Protein AF-0000000075422558 (afdb_homodimer)

Sequence (424 aa):
MFREIVQLIFESLDESNFCAIYYAKLCCRMIERVDPKIISLKKFGNEFPKGGRLFKKYLIGRCENDFKNGSWKVNIEFPLNKKGEPDLMSYEYYAAAKIRRQGLGLISFIGELFKSKIIAKRDIYECIEKFLELPEEVEMESLCRLMNIVGKQLDHHIESNKRDQKMESYFEQMEELSTSPNLSIRIKFLLMNVIDLRNNAWEPRESRKRNIMFREIVQLIFESLDESNFCAIYYAKLCCRMIERVDPKIISLKKFGNEFPKGGRLFKKYLIGRCENDFKNGSWKVNIEFPLNKKGEPDLMSYEYYAAAKIRRQGLGLISFIGELFKSKIIAKRDIYECIEKFLELPEEVEMESLCRLMNIVGKQLDHHIESNKRDQKMESYFEQMEELSTSPNLSIRIKFLLMNVIDLRNNAWEPRESRKRNI

Structure (mmCIF, N/CA/C/O backbone):
data_AF-0000000075422558-model_v1
#
loop_
_entity.id
_entity.type
_entity.pdbx_description
1 polymer 'Armadillo-type protein'
#
loop_
_atom_site.group_PDB
_atom_site.id
_atom_site.type_symbol
_atom_site.label_atom_id
_atom_site.label_alt_id
_atom_site.label_comp_id
_atom_site.label_asym_id
_atom_site.label_entity_id
_atom_site.label_seq_id
_atom_site.pdbx_PDB_ins_code
_atom_site.Cartn_x
_atom_site.Cartn_y
_atom_site.Cartn_z
_atom_site.occupancy
_atom_site.B_iso_or_equiv
_atom_site.auth_seq_id
_atom_site.auth_comp_id
_atom_site.auth_asym_id
_atom_site.auth_atom_id
_atom_site.pdbx_PDB_model_num
ATOM 1 N N . MET A 1 1 ? 7.223 -4.172 20.047 1 78.88 1 MET A N 1
ATOM 2 C CA . MET A 1 1 ? 6.773 -4.672 18.75 1 78.88 1 MET A CA 1
ATOM 3 C C . MET A 1 1 ? 5.984 -3.604 18 1 78.88 1 MET A C 1
ATOM 5 O O . MET A 1 1 ? 6.273 -3.309 16.844 1 78.88 1 MET A O 1
ATOM 9 N N . PHE A 1 2 ? 5.223 -2.848 18.75 1 83 2 PHE A N 1
ATOM 10 C CA . PHE A 1 2 ? 4.406 -1.829 18.109 1 83 2 PHE A CA 1
ATOM 11 C C . PHE A 1 2 ? 5.273 -0.69 17.578 1 83 2 PHE A C 1
ATOM 13 O O . PHE A 1 2 ? 5.086 -0.229 16.453 1 83 2 PHE A O 1
ATOM 20 N N . ARG A 1 3 ? 6.188 -0.362 18.359 1 85.25 3 ARG A N 1
ATOM 21 C CA . ARG A 1 3 ? 7.082 0.712 17.953 1 85.25 3 ARG A CA 1
ATOM 22 C C . ARG A 1 3 ? 7.852 0.33 16.688 1 85.25 3 ARG A C 1
ATOM 24 O O . ARG A 1 3 ? 8.078 1.167 15.812 1 85.25 3 ARG A O 1
ATOM 31 N N . GLU A 1 4 ? 8.148 -0.861 16.641 1 86.5 4 GLU A N 1
ATOM 32 C CA . GLU A 1 4 ? 8.906 -1.349 15.5 1 86.5 4 GLU A CA 1
ATOM 33 C C . GLU A 1 4 ? 8.039 -1.368 14.234 1 86.5 4 GLU A C 1
ATOM 35 O O . GLU A 1 4 ? 8.5 -1.001 13.156 1 86.5 4 GLU A O 1
ATOM 40 N N . ILE A 1 5 ? 6.84 -1.779 14.453 1 88.69 5 ILE A N 1
ATOM 41 C CA . ILE A 1 5 ? 5.926 -1.827 13.32 1 88.69 5 ILE A CA 1
ATOM 42 C C . ILE A 1 5 ? 5.672 -0.413 12.805 1 88.69 5 ILE A C 1
ATOM 44 O O . ILE A 1 5 ? 5.703 -0.172 11.594 1 88.69 5 ILE A O 1
ATOM 48 N N . VAL A 1 6 ? 5.488 0.48 13.711 1 93.94 6 VAL A N 1
ATOM 49 C CA . VAL A 1 6 ? 5.281 1.878 13.344 1 93.94 6 VAL A CA 1
ATOM 50 C C . VAL A 1 6 ? 6.512 2.404 12.602 1 93.94 6 VAL A C 1
ATOM 52 O O . VAL A 1 6 ? 6.387 3.029 11.547 1 93.94 6 VAL A O 1
ATOM 55 N N . GLN A 1 7 ? 7.609 2.059 13.109 1 92.5 7 GLN A N 1
ATOM 56 C CA . GLN A 1 7 ? 8.852 2.496 12.492 1 92.5 7 GLN A CA 1
ATOM 57 C C . GLN A 1 7 ? 8.977 1.958 11.07 1 92.5 7 GLN A C 1
ATOM 59 O O . GLN A 1 7 ? 9.367 2.688 10.156 1 92.5 7 GLN A O 1
ATOM 64 N N . LEU A 1 8 ? 8.672 0.77 10.891 1 91.44 8 LEU A N 1
ATOM 65 C CA . LEU A 1 8 ? 8.805 0.138 9.586 1 91.44 8 LEU A CA 1
ATOM 66 C C . LEU A 1 8 ? 7.797 0.721 8.594 1 91.44 8 LEU A C 1
ATOM 68 O O . LEU A 1 8 ? 8.117 0.911 7.422 1 91.44 8 LEU A O 1
ATOM 72 N N . ILE A 1 9 ? 6.609 1.036 9.086 1 94.19 9 ILE A N 1
ATOM 73 C CA . ILE A 1 9 ? 5.605 1.677 8.242 1 94.19 9 ILE A CA 1
ATOM 74 C C . ILE A 1 9 ? 6.117 3.039 7.781 1 94.19 9 ILE A C 1
ATOM 76 O O . ILE A 1 9 ? 6.09 3.342 6.586 1 94.19 9 ILE A O 1
ATOM 80 N N . PHE A 1 10 ? 6.699 3.801 8.672 1 93.94 10 PHE A N 1
ATOM 81 C CA . PHE A 1 10 ? 7.184 5.137 8.352 1 93.94 10 PHE A CA 1
ATOM 82 C C . PHE A 1 10 ? 8.359 5.066 7.379 1 93.94 10 PHE A C 1
ATOM 84 O O . PHE A 1 10 ? 8.461 5.883 6.461 1 93.94 10 PHE A O 1
ATOM 91 N N . GLU A 1 11 ? 9.148 4.09 7.551 1 90.62 11 GLU A N 1
ATOM 92 C CA . GLU A 1 11 ? 10.297 3.92 6.676 1 90.62 11 GLU A CA 1
ATOM 93 C C . GLU A 1 11 ? 9.875 3.455 5.285 1 90.62 11 GLU A C 1
ATOM 95 O O . GLU A 1 11 ? 10.656 3.527 4.336 1 90.62 11 GLU A O 1
ATOM 100 N N . SER A 1 12 ? 8.703 2.938 5.203 1 91 12 SER A N 1
ATOM 101 C CA . SER A 1 12 ? 8.203 2.414 3.934 1 91 12 SER A CA 1
ATOM 102 C C . SER A 1 12 ? 7.418 3.471 3.166 1 91 12 SER A C 1
ATOM 104 O O . SER A 1 12 ? 7.039 3.256 2.014 1 91 12 SER A O 1
ATOM 106 N N . LEU A 1 13 ? 7.211 4.586 3.775 1 92.38 13 LEU A N 1
ATOM 107 C CA . LEU A 1 13 ? 6.434 5.637 3.133 1 92.38 13 LEU A CA 1
ATOM 108 C C . LEU A 1 13 ? 7.203 6.242 1.96 1 92.38 13 LEU A C 1
ATOM 110 O O . LEU A 1 13 ? 8.422 6.391 2.023 1 92.38 13 LEU A O 1
ATOM 114 N N . ASP A 1 14 ? 6.469 6.504 0.938 1 90.06 14 ASP A N 1
ATOM 115 C CA . ASP A 1 14 ? 7.02 7.207 -0.216 1 90.06 14 ASP A CA 1
ATOM 116 C C . ASP A 1 14 ? 6.059 8.289 -0.709 1 90.06 14 ASP A C 1
ATOM 118 O O . ASP A 1 14 ? 5.074 8.602 -0.036 1 90.06 14 ASP A O 1
ATOM 122 N N . GLU A 1 15 ? 6.383 8.844 -1.814 1 88.75 15 GLU A N 1
ATOM 123 C CA . GLU A 1 15 ? 5.641 10.023 -2.238 1 88.75 15 GLU A CA 1
ATOM 124 C C . GLU A 1 15 ? 4.281 9.641 -2.826 1 88.75 15 GLU A C 1
ATOM 126 O O . GLU A 1 15 ? 3.418 10.5 -3.014 1 88.75 15 GLU A O 1
ATOM 131 N N . SER A 1 16 ? 4.066 8.414 -3.045 1 88.12 16 SER A N 1
ATOM 132 C CA . SER A 1 16 ? 2.803 7.98 -3.629 1 88.12 16 SER A CA 1
ATOM 133 C C . SER A 1 16 ? 1.676 8.023 -2.604 1 88.12 16 SER A C 1
ATOM 135 O O . SER A 1 16 ? 1.817 7.504 -1.495 1 88.12 16 SER A O 1
ATOM 137 N N . ASN A 1 17 ? 0.553 8.508 -3.035 1 87.56 17 ASN A N 1
ATOM 138 C CA . ASN A 1 17 ? -0.609 8.547 -2.154 1 87.56 17 ASN A CA 1
ATOM 139 C C . ASN A 1 17 ? -1.149 7.152 -1.87 1 87.56 17 ASN A C 1
ATOM 141 O O . ASN A 1 17 ? -1.713 6.902 -0.802 1 87.56 17 ASN A O 1
ATOM 145 N N . PHE A 1 18 ? -0.891 6.305 -2.771 1 87.69 18 PHE A N 1
ATOM 146 C CA . PHE A 1 18 ? -1.39 4.945 -2.604 1 87.69 18 PHE A CA 1
ATOM 147 C C . PHE A 1 18 ? -0.715 4.262 -1.419 1 87.69 18 PHE A C 1
ATOM 149 O O . PHE A 1 18 ? -1.367 3.555 -0.649 1 87.69 18 PHE A O 1
ATOM 156 N N . CYS A 1 19 ? 0.514 4.562 -1.345 1 90.94 19 CYS A N 1
ATOM 157 C CA . CYS A 1 19 ? 1.265 4.016 -0.221 1 90.94 19 CYS A CA 1
ATOM 158 C C . CYS A 1 19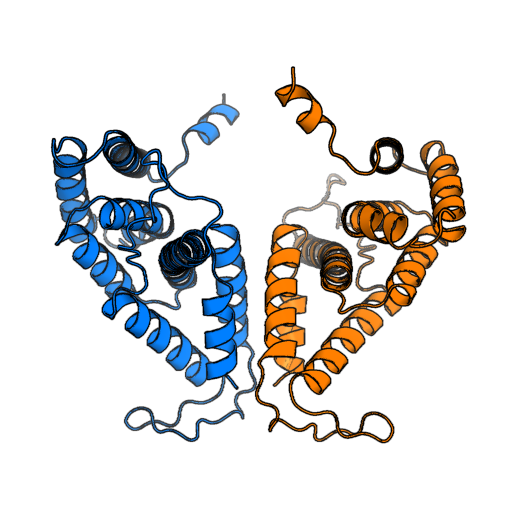 ? 0.658 4.453 1.106 1 90.94 19 CYS A C 1
ATOM 160 O O . CYS A 1 19 ? 0.412 3.625 1.985 1 90.94 19 CYS A O 1
ATOM 162 N N . ALA A 1 20 ? 0.369 5.719 1.219 1 94.5 20 ALA A N 1
ATOM 163 C CA . ALA A 1 20 ? -0.197 6.281 2.441 1 94.5 20 ALA A CA 1
ATOM 164 C C . ALA A 1 20 ? -1.564 5.676 2.744 1 94.5 20 ALA A C 1
ATOM 166 O O . ALA A 1 20 ? -1.859 5.336 3.893 1 94.5 20 ALA A O 1
ATOM 167 N N . ILE A 1 21 ? -2.344 5.469 1.731 1 94.44 21 ILE A N 1
ATOM 168 C CA . ILE A 1 21 ? -3.695 4.938 1.878 1 94.44 21 ILE A CA 1
ATOM 169 C C . ILE A 1 21 ? -3.631 3.523 2.453 1 94.44 21 ILE A C 1
ATOM 171 O O . ILE A 1 21 ? -4.32 3.213 3.43 1 94.44 21 ILE A O 1
ATOM 175 N N . TYR A 1 22 ? -2.848 2.732 1.944 1 92.69 22 TYR A N 1
ATOM 176 C CA . TYR A 1 22 ? -2.822 1.324 2.322 1 92.69 22 TYR A CA 1
ATOM 177 C C . TYR A 1 22 ? -2.211 1.144 3.707 1 92.69 22 TYR A C 1
ATOM 179 O O . TYR A 1 22 ? -2.688 0.329 4.5 1 92.69 22 TYR A O 1
ATOM 187 N N . TYR A 1 23 ? -1.191 1.912 3.996 1 95.06 23 TYR A N 1
ATOM 188 C CA . TYR A 1 23 ? -0.593 1.803 5.32 1 95.06 23 TYR A CA 1
ATOM 189 C C . TYR A 1 23 ? -1.521 2.375 6.387 1 95.06 23 TYR A C 1
ATOM 191 O O . TYR A 1 23 ? -1.575 1.866 7.512 1 95.06 23 TYR A O 1
ATOM 199 N N . ALA A 1 24 ? -2.242 3.436 6.035 1 96.69 24 ALA A N 1
ATOM 200 C CA . ALA A 1 24 ? -3.238 3.953 6.969 1 96.69 24 ALA A CA 1
ATOM 201 C C . ALA A 1 24 ? -4.32 2.912 7.25 1 96.69 24 ALA A C 1
ATOM 203 O O . ALA A 1 24 ? -4.746 2.744 8.391 1 96.69 24 ALA A O 1
ATOM 204 N N . LYS A 1 25 ? -4.738 2.229 6.211 1 94.44 25 LYS A N 1
ATOM 205 C CA . LYS A 1 25 ? -5.734 1.172 6.363 1 94.44 25 LYS A CA 1
ATOM 206 C C . LYS A 1 25 ? -5.234 0.078 7.305 1 94.44 25 LYS A C 1
ATOM 208 O O . LYS A 1 25 ? -5.973 -0.388 8.172 1 94.44 25 LYS A O 1
ATOM 213 N N . LEU A 1 26 ? -4.043 -0.289 7.125 1 93.94 26 LEU A N 1
ATOM 214 C CA . LEU A 1 26 ? -3.449 -1.295 8 1 93.94 26 LEU A CA 1
ATOM 215 C C . LEU A 1 26 ? -3.42 -0.812 9.445 1 93.94 26 LEU A C 1
ATOM 217 O O . LEU A 1 26 ? -3.746 -1.566 10.367 1 93.94 26 LEU A O 1
ATOM 221 N N . CYS A 1 27 ? -3.018 0.404 9.633 1 96.19 27 CYS A N 1
ATOM 222 C CA . CYS A 1 27 ? -2.967 0.962 10.984 1 96.19 27 CYS A CA 1
ATOM 223 C C . CYS A 1 27 ? -4.348 0.961 11.625 1 96.19 27 CYS A C 1
ATOM 225 O O . CYS A 1 27 ? -4.484 0.649 12.812 1 96.19 27 CYS A O 1
ATOM 227 N N . CYS A 1 28 ? -5.355 1.29 10.836 1 95.38 28 CYS A N 1
ATOM 228 C CA . CYS A 1 28 ? -6.723 1.25 11.344 1 95.38 28 CYS A CA 1
ATOM 229 C C . CYS A 1 28 ? -7.09 -0.154 11.812 1 95.38 28 CYS A C 1
ATOM 231 O O . CYS A 1 28 ? -7.637 -0.328 12.898 1 95.38 28 CYS A O 1
ATOM 233 N N . ARG A 1 29 ? -6.754 -1.094 11.062 1 92.31 29 ARG A N 1
ATOM 234 C CA . ARG A 1 29 ? -7.051 -2.48 11.406 1 92.31 29 ARG A CA 1
ATOM 235 C C . ARG A 1 29 ? -6.281 -2.912 12.648 1 92.31 29 ARG A C 1
ATOM 237 O O . ARG A 1 29 ? -6.809 -3.645 13.492 1 92.31 29 ARG A O 1
ATOM 244 N N . MET A 1 30 ? -5.082 -2.49 12.75 1 92.38 30 MET A N 1
ATOM 245 C CA . MET A 1 30 ? -4.273 -2.807 13.922 1 92.38 30 MET A CA 1
ATOM 246 C C . MET A 1 30 ? -4.902 -2.232 15.188 1 92.38 30 MET A C 1
ATOM 248 O O . MET A 1 30 ? -5.027 -2.93 16.203 1 92.38 30 MET A O 1
ATOM 252 N N . ILE A 1 31 ? -5.289 -1.06 15.117 1 94.06 31 ILE A N 1
ATOM 253 C CA . ILE A 1 31 ? -5.895 -0.398 16.266 1 94.06 31 ILE A CA 1
ATOM 254 C C . ILE A 1 31 ? -7.156 -1.148 16.688 1 94.06 31 ILE A C 1
ATOM 256 O O . ILE A 1 31 ? -7.41 -1.332 17.875 1 94.06 31 ILE A O 1
ATOM 260 N N . GLU A 1 32 ? -7.855 -1.668 15.711 1 93.19 32 GLU A N 1
ATOM 261 C CA . GLU A 1 32 ? -9.156 -2.289 15.969 1 93.19 32 GLU A CA 1
ATOM 262 C C . GLU A 1 32 ? -8.992 -3.732 16.438 1 93.19 32 GLU A C 1
ATOM 264 O O . GLU A 1 32 ? -9.805 -4.238 17.203 1 93.19 32 GLU A O 1
ATOM 269 N N . ARG A 1 33 ? -7.906 -4.41 16 1 89.56 33 ARG A N 1
ATOM 270 C CA . ARG A 1 33 ? -7.992 -5.867 16.078 1 89.56 33 ARG A CA 1
ATOM 271 C C . ARG A 1 33 ? -6.82 -6.445 16.859 1 89.56 33 ARG A C 1
ATOM 273 O O . ARG A 1 33 ? -6.816 -7.629 17.203 1 89.56 33 ARG A O 1
ATOM 280 N N . VAL A 1 34 ? -5.828 -5.664 17.156 1 86.38 34 VAL A N 1
ATOM 281 C CA . VAL A 1 34 ? -4.66 -6.234 17.828 1 86.38 34 VAL A CA 1
ATOM 282 C C . VAL A 1 34 ? -5.059 -6.742 19.219 1 86.38 34 VAL A C 1
ATOM 284 O O . VAL A 1 34 ? -5.938 -6.172 19.859 1 86.38 34 VAL A O 1
ATOM 287 N N . ASP A 1 35 ? -4.418 -7.75 19.609 1 82.94 35 ASP A N 1
ATOM 288 C CA . ASP A 1 35 ? -4.699 -8.414 20.891 1 82.94 35 ASP A CA 1
ATOM 289 C C . ASP A 1 35 ? -4.613 -7.438 22.047 1 82.94 35 ASP A C 1
ATOM 291 O O . ASP A 1 35 ? -3.562 -6.836 22.281 1 82.94 35 ASP A O 1
ATOM 295 N N . PRO A 1 36 ? -5.691 -7.379 22.797 1 83.06 36 PRO A N 1
ATOM 296 C CA . PRO A 1 36 ? -5.711 -6.445 23.922 1 83.06 36 PRO A CA 1
ATOM 297 C C . PRO A 1 36 ? -4.762 -6.855 25.047 1 83.06 36 PRO A C 1
ATOM 299 O O . PRO A 1 36 ? -4.5 -6.066 25.953 1 83.06 36 PRO A O 1
ATOM 302 N N . LYS A 1 37 ? -4.164 -7.996 25 1 80.69 37 LYS A N 1
ATOM 303 C CA . LYS A 1 37 ? -3.295 -8.492 26.062 1 80.69 37 LYS A CA 1
ATOM 304 C C . LYS A 1 37 ? -1.887 -7.922 25.938 1 80.69 37 LYS A C 1
ATOM 306 O O . LYS A 1 37 ? -1.081 -8.023 26.859 1 80.69 37 LYS A O 1
ATOM 311 N N . ILE A 1 38 ? -1.669 -7.348 24.844 1 76.75 38 ILE A N 1
ATOM 312 C CA . ILE A 1 38 ? -0.35 -6.75 24.656 1 76.75 38 ILE A CA 1
ATOM 313 C C . ILE A 1 38 ? -0.243 -5.469 25.469 1 76.75 38 ILE A C 1
ATOM 315 O O . ILE A 1 38 ? -1.054 -4.551 25.312 1 76.75 38 ILE A O 1
ATOM 319 N N . ILE A 1 39 ? 0.661 -5.453 26.438 1 67.56 39 ILE A N 1
ATOM 320 C CA . ILE A 1 39 ? 0.732 -4.324 27.359 1 67.56 39 ILE A CA 1
ATOM 321 C C . ILE A 1 39 ? 2.076 -3.615 27.203 1 67.56 39 ILE A C 1
ATOM 323 O O . ILE A 1 39 ? 3.076 -4.242 26.844 1 67.56 39 ILE A O 1
ATOM 327 N N . SER A 1 40 ? 1.949 -2.328 27.359 1 68.88 40 SER A N 1
ATOM 328 C CA . SER A 1 40 ? 3.176 -1.537 27.391 1 68.88 40 SER A CA 1
ATOM 329 C C . SER A 1 40 ? 3.91 -1.697 28.719 1 68.88 40 SER A C 1
ATOM 331 O O . SER A 1 40 ? 3.281 -1.794 29.766 1 68.88 40 SER A O 1
ATOM 333 N N . LEU A 1 41 ? 5.145 -1.768 28.484 1 66.81 41 LEU A N 1
ATOM 334 C CA . LEU A 1 41 ? 5.938 -1.707 29.719 1 66.81 41 LEU A CA 1
ATOM 335 C C . LEU A 1 41 ? 6.148 -0.263 30.156 1 66.81 41 LEU A C 1
ATOM 337 O O . LEU A 1 41 ? 6.492 -0.005 31.312 1 66.81 41 LEU A O 1
ATOM 341 N N . LYS A 1 42 ? 5.805 0.603 29.281 1 69.69 42 LYS A N 1
ATOM 342 C CA . LYS A 1 42 ? 5.992 2.021 29.562 1 69.69 42 LYS A CA 1
ATOM 343 C C . LYS A 1 42 ? 4.66 2.693 29.906 1 69.69 42 LYS A C 1
ATOM 345 O O . LYS A 1 42 ? 3.639 2.404 29.281 1 69.69 42 LYS A O 1
ATOM 350 N N . LYS A 1 43 ? 4.742 3.518 30.953 1 71.81 43 LYS A N 1
ATOM 351 C CA . LYS A 1 43 ? 3.582 4.297 31.375 1 71.81 43 LYS A CA 1
ATOM 352 C C . LYS A 1 43 ? 3.396 5.527 30.5 1 71.81 43 LYS A C 1
ATOM 354 O O . LYS A 1 43 ? 4.367 6.203 30.156 1 71.81 43 LYS A O 1
ATOM 359 N N . PHE A 1 44 ? 2.227 5.652 29.984 1 73 44 PHE A N 1
ATOM 360 C CA . PHE A 1 44 ? 1.833 6.887 29.312 1 73 44 PHE A CA 1
ATOM 361 C C . PHE A 1 44 ? 0.968 7.746 30.234 1 73 44 PHE A C 1
ATOM 363 O O . PHE A 1 44 ? -0.218 7.469 30.422 1 73 44 PHE A O 1
ATOM 370 N N . GLY A 1 45 ? 1.586 8.672 30.828 1 75.19 45 GLY A N 1
ATOM 371 C CA . GLY A 1 45 ? 0.892 9.375 31.891 1 75.19 45 GLY A CA 1
ATOM 372 C C . GLY A 1 45 ? 0.584 8.492 33.094 1 75.19 45 GLY A C 1
ATOM 373 O O . GLY A 1 45 ? 1.493 7.926 33.688 1 75.19 45 GLY A O 1
ATOM 374 N N . ASN A 1 46 ? -0.751 8.43 33.25 1 74.88 46 ASN A N 1
ATOM 375 C CA . ASN A 1 46 ? -1.178 7.652 34.406 1 74.88 46 ASN A CA 1
ATOM 376 C C . ASN A 1 46 ? -1.821 6.332 34 1 74.88 46 ASN A C 1
ATOM 378 O O . ASN A 1 46 ? -2.48 5.676 34.812 1 74.88 46 ASN A O 1
ATOM 382 N N . GLU A 1 47 ? -1.593 6.062 32.656 1 80.62 47 GLU A N 1
ATOM 383 C CA . GLU A 1 47 ? -2.273 4.863 32.188 1 80.62 47 GLU A CA 1
ATOM 384 C C . GLU A 1 47 ? -1.296 3.898 31.5 1 80.62 47 GLU A C 1
ATOM 386 O O . GLU A 1 47 ? -0.215 4.305 31.078 1 80.62 47 GLU A O 1
ATOM 391 N N . PHE A 1 48 ? -1.701 2.592 31.609 1 82.69 48 PHE A N 1
ATOM 392 C CA . PHE A 1 48 ? -1.022 1.541 30.859 1 82.69 48 PHE A CA 1
ATOM 393 C C . PHE A 1 48 ? -1.883 1.063 29.688 1 82.69 48 PHE A C 1
ATOM 395 O O . PHE A 1 48 ? -2.635 0.095 29.828 1 82.69 48 PHE A O 1
ATOM 402 N N . PRO A 1 49 ? -1.711 1.937 28.578 1 84.88 49 PRO A N 1
ATOM 403 C CA . PRO A 1 49 ? -2.549 1.521 27.453 1 84.88 49 PRO A CA 1
ATOM 404 C C . PRO A 1 49 ? -2.213 0.118 26.953 1 84.88 49 PRO A C 1
ATOM 406 O O . PRO A 1 49 ? -1.079 -0.343 27.109 1 84.88 49 PRO A O 1
ATOM 409 N N . LYS A 1 50 ? -3.305 -0.509 26.453 1 86.62 50 LYS A N 1
ATOM 410 C CA . LYS A 1 50 ? -3.141 -1.877 25.969 1 86.62 50 LYS A CA 1
ATOM 411 C C . LYS A 1 50 ? -3.676 -2.027 24.547 1 86.62 50 LYS A C 1
ATOM 413 O O . LYS A 1 50 ? -4.543 -1.263 24.125 1 86.62 50 LYS A O 1
ATOM 418 N N . GLY A 1 51 ? -3.068 -2.961 23.812 1 88.56 51 GLY A N 1
ATOM 419 C CA . GLY A 1 51 ? -3.58 -3.363 22.516 1 88.56 51 GLY A CA 1
ATOM 420 C C . GLY A 1 51 ? -3.664 -2.217 21.531 1 88.56 51 GLY A C 1
ATOM 421 O O . GLY A 1 51 ? -2.688 -1.494 21.328 1 88.56 51 GLY A O 1
ATOM 422 N N . GLY A 1 52 ? -4.816 -2.029 21 1 90.44 52 GLY A N 1
ATOM 423 C CA . GLY A 1 52 ? -5.066 -1.026 19.969 1 90.44 52 GLY A CA 1
ATOM 424 C C . GLY A 1 52 ? -4.812 0.39 20.453 1 90.44 52 GLY A C 1
ATOM 425 O O . GLY A 1 52 ? -4.309 1.225 19.688 1 90.44 52 GLY A O 1
ATOM 426 N N . ARG A 1 53 ? -5.133 0.612 21.672 1 91.69 53 ARG A N 1
ATOM 427 C CA . ARG A 1 53 ? -4.914 1.94 22.234 1 91.69 53 ARG A CA 1
ATOM 428 C C . ARG A 1 53 ? -3.424 2.25 22.328 1 91.69 53 ARG A C 1
ATOM 430 O O .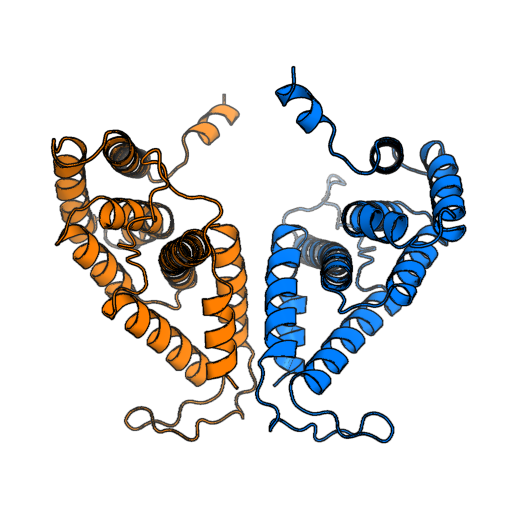 ARG A 1 53 ? -3.002 3.385 22.094 1 91.69 53 ARG A O 1
ATOM 437 N N . LEU A 1 54 ? -2.691 1.216 22.75 1 91.06 54 LEU A N 1
ATOM 438 C CA . LEU A 1 54 ? -1.244 1.378 22.828 1 91.06 54 LEU A CA 1
ATOM 439 C C . LEU A 1 54 ? -0.653 1.635 21.438 1 91.06 54 LEU A C 1
ATOM 441 O O . LEU A 1 54 ? 0.167 2.539 21.266 1 91.06 54 LEU A O 1
ATOM 445 N N . PHE A 1 55 ? -1.064 0.898 20.5 1 93.44 55 PHE A N 1
ATOM 446 C CA . PHE A 1 55 ? -0.595 1.073 19.125 1 93.44 55 PHE A CA 1
ATOM 447 C C . PHE A 1 55 ? -0.896 2.48 18.625 1 93.44 55 PHE A C 1
ATOM 449 O O . PHE A 1 55 ? -0.031 3.137 18.047 1 93.44 55 PHE A O 1
ATOM 456 N N . LYS A 1 56 ? -2.08 2.891 18.875 1 95.06 56 LYS A N 1
ATOM 457 C CA . LYS A 1 56 ? -2.525 4.211 18.438 1 95.06 56 LYS A CA 1
ATOM 458 C C . LYS A 1 56 ? -1.66 5.309 19.062 1 95.06 56 LYS A C 1
ATOM 460 O O . LYS A 1 56 ? -1.306 6.277 18.375 1 95.06 56 LYS A O 1
ATOM 465 N N . LYS A 1 57 ? -1.336 5.152 20.219 1 93.25 57 LYS A N 1
ATOM 466 C CA . LYS A 1 57 ? -0.499 6.141 20.891 1 93.25 57 LYS A CA 1
ATOM 467 C C . LYS A 1 57 ? 0.885 6.219 20.25 1 93.25 57 LYS A C 1
ATOM 469 O O . LYS A 1 57 ? 1.415 7.309 20.031 1 93.25 57 LYS A O 1
ATOM 474 N N . TYR A 1 58 ? 1.437 5.031 19.984 1 92.75 58 TYR A N 1
ATOM 475 C CA . TYR A 1 58 ? 2.734 5.004 19.312 1 92.75 58 TYR A CA 1
ATOM 476 C C . TYR A 1 58 ? 2.654 5.652 17.938 1 92.75 58 TYR A C 1
ATOM 478 O O . TYR A 1 58 ? 3.555 6.398 17.547 1 92.75 58 TYR A O 1
ATOM 486 N N . LEU A 1 59 ? 1.613 5.383 17.25 1 95.69 59 LEU A N 1
ATOM 487 C CA . LEU A 1 59 ? 1.394 5.906 15.914 1 95.69 59 LEU A CA 1
ATOM 488 C C . LEU A 1 59 ? 1.287 7.426 15.938 1 95.69 59 LEU A C 1
ATOM 490 O O . LEU A 1 59 ? 2.021 8.117 15.219 1 95.69 59 LEU A O 1
ATOM 494 N N . ILE A 1 60 ? 0.449 7.961 16.797 1 95.44 60 ILE A N 1
ATOM 495 C CA . ILE A 1 60 ? 0.21 9.398 16.891 1 95.44 60 ILE A CA 1
ATOM 496 C C . ILE A 1 60 ? 1.479 10.094 17.375 1 95.44 60 ILE A C 1
ATOM 498 O O . ILE A 1 60 ? 1.854 11.148 16.844 1 95.44 60 ILE A O 1
ATOM 502 N N . GLY A 1 61 ? 2.068 9.461 18.297 1 94.25 61 GLY A N 1
ATOM 503 C CA . GLY A 1 61 ? 3.318 10.016 18.797 1 94.25 61 GLY A CA 1
ATOM 504 C C . GLY A 1 61 ? 4.383 10.141 17.719 1 94.25 61 GLY A C 1
ATOM 505 O O . GLY A 1 61 ? 5.109 11.133 17.672 1 94.25 61 GLY A O 1
ATOM 506 N N . ARG A 1 62 ? 4.504 9.164 16.922 1 94.75 62 ARG A N 1
ATOM 507 C CA . ARG A 1 62 ? 5.473 9.18 15.836 1 94.75 62 ARG A CA 1
ATOM 508 C C . ARG A 1 62 ? 5.141 10.266 14.82 1 94.75 62 ARG A C 1
ATOM 510 O O . ARG A 1 62 ? 6.027 11 14.375 1 94.75 62 ARG A O 1
ATOM 517 N N . CYS A 1 63 ? 3.908 10.391 14.406 1 95.25 63 CYS A N 1
ATOM 518 C CA . CYS A 1 63 ? 3.48 11.453 13.5 1 95.25 63 CYS A CA 1
ATOM 519 C C . CYS A 1 63 ? 3.85 12.82 14.047 1 95.25 63 CYS A C 1
ATOM 521 O O . CYS A 1 63 ? 4.418 13.656 13.336 1 95.25 63 CYS A O 1
ATOM 523 N N . GLU A 1 64 ? 3.551 13.008 15.32 1 93.62 64 GLU A N 1
ATOM 524 C CA . GLU A 1 64 ? 3.818 14.281 15.977 1 93.62 64 GLU A CA 1
ATOM 525 C C . GLU A 1 64 ? 5.312 14.578 16.016 1 93.62 64 GLU A C 1
ATOM 527 O O . GLU A 1 64 ? 5.734 15.688 15.672 1 93.62 64 GLU A O 1
ATOM 532 N N . ASN A 1 65 ? 6.008 13.578 16.391 1 92.5 65 ASN A N 1
ATOM 533 C CA . ASN A 1 65 ? 7.453 13.758 16.469 1 92.5 65 ASN A CA 1
ATOM 534 C C . ASN A 1 65 ? 8.062 14.078 15.109 1 92.5 65 ASN A C 1
ATOM 536 O O . ASN A 1 65 ? 8.852 15.008 14.984 1 92.5 65 ASN A O 1
ATOM 540 N N . ASP A 1 66 ? 7.719 13.383 14.141 1 91.06 66 ASP A N 1
ATOM 541 C CA . ASP A 1 66 ? 8.289 13.57 12.805 1 91.06 66 ASP A CA 1
ATOM 542 C C . ASP A 1 66 ? 7.863 14.914 12.211 1 91.06 66 ASP A C 1
ATOM 544 O O . ASP A 1 66 ? 8.656 15.586 11.562 1 91.06 66 ASP A O 1
ATOM 548 N N . PHE A 1 67 ? 6.652 15.289 12.445 1 90.75 67 PHE A N 1
ATOM 549 C CA . PHE A 1 67 ? 6.188 16.562 11.914 1 90.75 67 PHE A CA 1
ATOM 550 C C . PHE A 1 67 ? 6.875 17.734 12.617 1 90.75 67 PHE A C 1
ATOM 552 O O . PHE A 1 67 ? 7.363 18.656 11.961 1 90.75 67 PHE A O 1
ATOM 559 N N . LYS A 1 68 ? 6.91 17.656 13.906 1 87.19 68 LYS A N 1
ATOM 560 C CA . LYS A 1 68 ? 7.477 18.75 14.703 1 87.19 68 LYS A CA 1
ATOM 561 C C . LYS A 1 68 ? 8.969 18.906 14.43 1 87.19 68 LYS A C 1
ATOM 563 O O . LYS A 1 68 ? 9.492 20.016 14.422 1 87.19 68 LYS A O 1
ATOM 568 N N . ASN A 1 69 ? 9.602 17.781 14.109 1 86.94 69 ASN A N 1
ATOM 569 C CA . ASN A 1 69 ? 11.039 17.812 13.852 1 86.94 69 ASN A CA 1
ATOM 570 C C . ASN A 1 69 ? 11.328 18.188 12.398 1 86.94 69 ASN A C 1
ATOM 572 O O . ASN A 1 69 ? 12.492 18.312 12.008 1 86.94 69 ASN A O 1
ATOM 576 N N . GLY A 1 70 ? 10.383 18.344 11.656 1 85.69 70 GLY A N 1
ATOM 577 C CA . GLY A 1 70 ? 10.547 18.797 10.273 1 85.69 70 GLY A CA 1
ATOM 578 C C . GLY A 1 70 ? 11.078 17.703 9.359 1 85.69 70 GLY A C 1
ATOM 579 O O . GLY A 1 70 ? 11.75 17.984 8.375 1 85.69 70 GLY A O 1
ATOM 580 N N . SER A 1 71 ? 10.883 16.453 9.727 1 81 71 SER A N 1
ATOM 581 C CA . SER A 1 71 ? 11.352 15.328 8.93 1 81 71 SER A CA 1
ATOM 582 C C . SER A 1 71 ? 10.742 15.344 7.531 1 81 71 SER A C 1
ATOM 584 O O . SER A 1 71 ? 11.25 14.688 6.621 1 81 71 SER A O 1
ATOM 586 N N . TRP A 1 72 ? 9.773 16.094 7.434 1 80.38 72 TRP A N 1
ATOM 587 C CA . TRP A 1 72 ? 9.078 16.188 6.152 1 80.38 72 TRP A CA 1
ATOM 588 C C . TRP A 1 72 ? 9.75 17.203 5.238 1 80.38 72 TRP A C 1
ATOM 590 O O . TRP A 1 72 ? 9.461 17.25 4.039 1 80.38 72 TRP A O 1
ATOM 600 N N . LYS A 1 73 ? 10.555 18.047 5.867 1 80.25 73 LYS A N 1
ATOM 601 C CA . LYS A 1 73 ? 11.227 19.109 5.117 1 80.25 73 LYS A CA 1
ATOM 602 C C . LYS A 1 73 ? 12.594 18.656 4.613 1 80.25 73 LYS A C 1
ATOM 604 O O . LYS A 1 73 ? 13.414 18.172 5.391 1 80.25 73 LYS A O 1
ATOM 609 N N . VAL A 1 74 ? 12.734 18.172 3.301 1 64.5 74 VAL A N 1
ATOM 610 C CA . VAL A 1 74 ? 14.047 17.828 2.777 1 64.5 74 VAL A CA 1
ATOM 611 C C . VAL A 1 74 ? 14.773 19.078 2.309 1 64.5 74 VAL A C 1
ATOM 613 O O . VAL A 1 74 ? 14.32 19.75 1.38 1 64.5 74 VAL A O 1
ATOM 616 N N . ASN A 1 75 ? 15.312 19.891 3.141 1 59.81 75 ASN A N 1
ATOM 617 C CA . ASN A 1 75 ? 16.094 21 2.639 1 59.81 75 ASN A CA 1
ATOM 618 C C . ASN A 1 75 ? 17.422 20.531 2.035 1 59.81 75 ASN A C 1
ATOM 620 O O . ASN A 1 75 ? 18.484 20.828 2.572 1 59.81 75 ASN A O 1
ATOM 624 N N . ILE A 1 76 ? 17.422 19.359 1.436 1 57.72 76 ILE A N 1
ATOM 625 C CA . ILE A 1 76 ? 18.75 18.938 0.98 1 57.72 76 ILE A CA 1
ATOM 626 C C . ILE A 1 76 ? 19 19.453 -0.431 1 57.72 76 ILE A C 1
ATOM 628 O O . ILE A 1 76 ? 18.188 19.25 -1.33 1 57.72 76 ILE A O 1
ATOM 632 N N . GLU A 1 77 ? 19.891 20.422 -0.518 1 61.72 77 GLU A N 1
ATOM 633 C CA . GLU A 1 77 ? 20.453 20.781 -1.816 1 61.72 77 GLU A CA 1
ATOM 634 C C . GLU A 1 77 ? 21.062 19.578 -2.518 1 61.72 77 GLU A C 1
ATOM 636 O O . GLU A 1 77 ? 21.812 18.812 -1.909 1 61.72 77 GLU A O 1
ATOM 641 N N . PHE A 1 78 ? 20.391 19.266 -3.643 1 65 78 PHE A N 1
ATOM 642 C CA . PHE A 1 78 ? 20.938 18.156 -4.418 1 65 78 PHE A CA 1
ATOM 643 C C . PHE A 1 78 ? 22.359 18.453 -4.879 1 65 78 PHE A C 1
ATOM 645 O O . PHE A 1 78 ? 22.641 19.562 -5.324 1 65 78 PHE A O 1
ATOM 652 N N . PRO A 1 79 ? 23.266 17.578 -4.547 1 68.81 79 PRO A N 1
ATOM 653 C CA . PRO A 1 79 ? 24.594 17.797 -5.098 1 68.81 79 PRO A CA 1
ATOM 654 C C . PRO A 1 79 ? 24.594 18.031 -6.605 1 68.81 79 PRO A C 1
ATOM 656 O O . PRO A 1 79 ? 23.781 17.438 -7.324 1 68.81 79 PRO A O 1
ATOM 659 N N . LEU A 1 80 ? 25.266 19.078 -6.953 1 69.81 80 LEU A N 1
ATOM 660 C CA . LEU A 1 80 ? 25.359 19.406 -8.367 1 69.81 80 LEU A CA 1
ATOM 661 C C . LEU A 1 80 ? 26.578 18.766 -9.008 1 69.81 80 LEU A C 1
ATOM 663 O O . LEU A 1 80 ? 27.609 18.594 -8.352 1 69.81 80 LEU A O 1
ATOM 667 N N . ASN A 1 81 ? 26.328 18.219 -10.18 1 68.44 81 ASN A N 1
ATOM 668 C CA . ASN A 1 81 ? 27.484 17.766 -10.938 1 68.44 81 ASN A CA 1
ATOM 669 C C . ASN A 1 81 ? 28.312 18.938 -11.461 1 68.44 81 ASN A C 1
ATOM 671 O O . ASN A 1 81 ? 28.047 20.094 -11.117 1 68.44 81 ASN A O 1
ATOM 675 N N . LYS A 1 82 ? 29.422 18.438 -12.227 1 72.88 82 LYS A N 1
ATOM 676 C CA . LYS A 1 82 ? 30.359 19.422 -12.766 1 72.88 82 LYS A CA 1
ATOM 677 C C . LYS A 1 82 ? 29.641 20.422 -13.664 1 72.88 82 LYS A C 1
ATOM 679 O O . LYS A 1 82 ? 30.094 21.562 -13.836 1 72.88 82 LYS A O 1
ATOM 684 N N . LYS A 1 83 ? 28.484 20.016 -14.039 1 79.19 83 LYS A N 1
ATOM 685 C CA . LYS A 1 83 ? 27.734 20.875 -14.953 1 79.19 83 LYS A CA 1
ATOM 686 C C . LYS A 1 83 ? 26.703 21.703 -14.203 1 79.19 83 LYS A C 1
ATOM 688 O O . LYS A 1 83 ? 25.875 22.391 -14.82 1 79.19 83 LYS A O 1
ATOM 693 N N . GLY A 1 84 ? 26.656 21.547 -12.961 1 72.69 84 GLY A N 1
ATOM 694 C CA . GLY A 1 84 ? 25.719 22.312 -12.148 1 72.69 84 GLY A CA 1
ATOM 695 C C . GLY A 1 84 ? 24.359 21.672 -12.062 1 72.69 84 GLY A C 1
ATOM 696 O O . GLY A 1 84 ? 23.391 22.328 -11.664 1 72.69 84 GLY A O 1
ATOM 697 N N . GLU A 1 85 ? 24.281 20.609 -12.594 1 73.25 85 GLU A N 1
ATOM 698 C CA . GLU A 1 85 ? 23.031 19.844 -12.539 1 73.25 85 GLU A CA 1
ATOM 699 C C . GLU A 1 85 ? 23.062 18.812 -11.414 1 73.25 85 GLU A C 1
ATOM 701 O O . GLU A 1 85 ? 24.141 18.422 -10.953 1 73.25 85 GLU A O 1
ATOM 706 N N . PRO A 1 86 ? 21.891 18.578 -10.961 1 72.25 86 PRO A N 1
ATOM 707 C CA . PRO A 1 86 ? 21.875 17.531 -9.93 1 72.25 86 PRO A CA 1
ATOM 708 C C . PRO A 1 86 ? 22.641 16.281 -10.344 1 72.25 86 PRO A C 1
ATOM 710 O O . PRO A 1 86 ? 22.469 15.781 -11.461 1 72.25 86 PRO A O 1
ATOM 713 N N . ASP A 1 87 ? 23.609 15.945 -9.547 1 77.06 87 ASP A N 1
ATOM 714 C CA . ASP A 1 87 ? 24.359 14.711 -9.797 1 77.06 87 ASP A CA 1
ATOM 715 C C . ASP A 1 87 ? 23.516 13.484 -9.461 1 77.06 87 ASP A C 1
ATOM 717 O O . ASP A 1 87 ? 23.609 12.938 -8.359 1 77.06 87 ASP A O 1
ATOM 721 N N . LEU A 1 88 ? 22.844 13.039 -10.438 1 74.44 88 LEU A N 1
ATOM 722 C CA . LEU A 1 88 ? 21.812 12.023 -10.273 1 74.44 88 LEU A CA 1
ATOM 723 C C . LEU A 1 88 ? 22.422 10.664 -9.953 1 74.44 88 LEU A C 1
ATOM 725 O O . LEU A 1 88 ? 21.734 9.75 -9.508 1 74.44 88 LEU A O 1
ATOM 729 N N . MET A 1 89 ? 23.688 10.672 -10.102 1 76.56 89 MET A N 1
ATOM 730 C CA . MET A 1 89 ? 24.312 9.367 -9.883 1 76.56 89 MET A CA 1
ATOM 731 C C . MET A 1 89 ? 25.062 9.328 -8.555 1 76.56 89 MET A C 1
ATOM 733 O O . MET A 1 89 ? 25.609 8.297 -8.172 1 76.56 89 MET A O 1
ATOM 737 N N . SER A 1 90 ? 24.875 10.383 -7.832 1 78.94 90 SER A N 1
ATOM 738 C CA . SER A 1 90 ? 25.594 10.43 -6.562 1 78.94 90 SER A CA 1
ATOM 739 C C . SER A 1 90 ? 24.781 9.797 -5.441 1 78.94 90 SER A C 1
ATOM 741 O O . SER A 1 90 ? 23.547 9.805 -5.484 1 78.94 90 SER A O 1
ATOM 743 N N . TYR A 1 91 ? 25.484 9.188 -4.547 1 81.19 91 TYR A N 1
ATOM 744 C CA . TYR A 1 91 ? 24.859 8.641 -3.34 1 81.19 91 TYR A CA 1
ATOM 745 C C . TYR A 1 91 ? 24.094 9.711 -2.59 1 81.19 91 TYR A C 1
ATOM 747 O O . TYR A 1 91 ? 22.984 9.461 -2.096 1 81.19 91 TYR A O 1
ATOM 755 N N . GLU A 1 92 ? 24.672 10.805 -2.637 1 78.62 92 GLU A N 1
ATOM 756 C CA . GLU A 1 92 ? 24.031 11.906 -1.915 1 78.62 92 GLU A CA 1
ATOM 757 C C . GLU A 1 92 ? 22.688 12.266 -2.521 1 78.62 92 GLU A C 1
ATOM 759 O O . GLU A 1 92 ? 21.734 12.562 -1.797 1 78.62 92 GLU A O 1
ATOM 764 N N . TYR A 1 93 ? 22.672 12.148 -3.736 1 79.94 93 TYR A N 1
ATOM 765 C CA . TYR A 1 93 ? 21.422 12.461 -4.422 1 79.94 93 TYR A CA 1
ATOM 766 C C . TYR A 1 93 ? 20.344 11.445 -4.078 1 79.94 93 TYR A C 1
ATOM 768 O O . TYR A 1 93 ? 19.219 11.812 -3.748 1 79.94 93 TYR A O 1
ATOM 776 N N . TYR A 1 94 ? 20.719 10.32 -4.078 1 80.94 94 TYR A N 1
ATOM 777 C CA . TYR A 1 94 ? 19.75 9.258 -3.82 1 80.94 94 TYR A CA 1
ATOM 778 C C . TYR A 1 94 ? 19.25 9.32 -2.385 1 80.94 94 TYR A C 1
ATOM 780 O O . TYR A 1 94 ? 18.047 9.141 -2.135 1 80.94 94 TYR A O 1
ATOM 788 N N . ALA A 1 95 ? 20.125 9.586 -1.578 1 82.12 95 ALA A N 1
ATOM 789 C CA . ALA A 1 95 ? 19.75 9.688 -0.169 1 82.12 95 ALA A CA 1
ATOM 790 C C . ALA A 1 95 ? 18.812 10.867 0.061 1 82.12 95 ALA A C 1
ATOM 792 O O . ALA A 1 95 ? 17.797 10.727 0.765 1 82.12 95 ALA A O 1
ATOM 793 N N . ALA A 1 96 ? 19.156 11.938 -0.567 1 80.88 96 ALA A N 1
ATOM 794 C CA . ALA A 1 96 ? 18.328 13.133 -0.436 1 80.88 96 ALA A CA 1
ATOM 795 C C . ALA A 1 96 ? 16.953 12.906 -1.044 1 80.88 96 ALA A C 1
ATOM 797 O O . ALA A 1 96 ? 15.938 13.336 -0.486 1 80.88 96 ALA A O 1
ATOM 798 N N . ALA A 1 97 ? 16.969 12.273 -2.123 1 83.31 97 ALA A N 1
ATOM 799 C CA . ALA A 1 97 ? 15.703 11.969 -2.797 1 83.31 97 ALA A CA 1
ATOM 800 C C . ALA A 1 97 ? 14.828 11.055 -1.943 1 83.31 97 ALA A C 1
ATOM 802 O O . ALA A 1 97 ? 13.609 11.242 -1.869 1 83.31 97 ALA A O 1
ATOM 803 N N . LYS A 1 98 ? 15.438 10.188 -1.346 1 84.75 98 LYS A N 1
ATOM 804 C CA . LYS A 1 98 ? 14.711 9.273 -0.474 1 84.75 98 LYS A CA 1
ATOM 805 C C . LYS A 1 98 ? 14.07 10.008 0.698 1 84.75 98 LYS A C 1
ATOM 807 O O . LYS A 1 98 ? 12.906 9.781 1.024 1 84.75 98 LYS A O 1
ATOM 812 N N . ILE A 1 99 ? 14.805 10.836 1.245 1 84.44 99 ILE A N 1
ATOM 813 C CA . ILE A 1 99 ? 14.328 11.617 2.383 1 84.44 99 ILE A CA 1
ATOM 814 C C . ILE A 1 99 ? 13.156 12.492 1.951 1 84.44 99 ILE A C 1
ATOM 816 O O . ILE A 1 99 ? 12.156 12.609 2.668 1 84.44 99 ILE A O 1
ATOM 820 N N . ARG A 1 100 ? 13.32 13.023 0.83 1 85.69 100 ARG A N 1
ATOM 821 C CA . ARG A 1 100 ? 12.258 13.875 0.306 1 85.69 100 ARG A CA 1
ATOM 822 C C . ARG A 1 100 ? 10.977 13.078 0.071 1 85.69 100 ARG A C 1
ATOM 824 O O . ARG A 1 100 ? 9.891 13.516 0.439 1 85.69 100 ARG A O 1
ATOM 831 N N . ARG A 1 101 ? 11.109 11.93 -0.463 1 87.81 101 ARG A N 1
ATOM 832 C CA . ARG A 1 101 ? 9.953 11.07 -0.735 1 87.81 101 ARG A CA 1
ATOM 833 C C . ARG A 1 101 ? 9.266 10.648 0.56 1 87.81 101 ARG A C 1
ATOM 835 O O . ARG A 1 101 ? 8.039 10.641 0.642 1 87.81 101 ARG A O 1
ATOM 842 N N . GLN A 1 102 ? 10.062 10.383 1.482 1 89.25 102 GLN A N 1
ATOM 843 C CA . GLN A 1 102 ? 9.516 9.984 2.775 1 89.25 102 GLN A CA 1
ATOM 844 C C . GLN A 1 102 ? 8.805 11.156 3.449 1 89.25 102 GLN A C 1
ATOM 846 O O . GLN A 1 102 ? 7.758 10.969 4.082 1 89.25 102 GLN A O 1
ATOM 851 N N . GLY A 1 103 ? 9.383 12.258 3.32 1 91 103 GLY A N 1
ATOM 852 C CA . GLY A 1 103 ? 8.75 13.453 3.875 1 91 103 GLY A CA 1
ATOM 853 C C . GLY A 1 103 ? 7.383 13.727 3.289 1 91 103 GLY A C 1
ATOM 854 O O . GLY A 1 103 ? 6.422 13.953 4.027 1 91 103 GLY A O 1
ATOM 855 N N . LEU A 1 104 ? 7.352 13.672 1.986 1 91.25 104 LEU A N 1
ATOM 856 C CA . LEU A 1 104 ? 6.074 13.875 1.31 1 91.25 104 LEU A CA 1
ATOM 857 C C . LEU A 1 104 ? 5.09 12.773 1.668 1 91.25 104 LEU A C 1
ATOM 859 O O . LEU A 1 104 ? 3.896 13.031 1.847 1 91.25 104 LEU A O 1
ATOM 863 N N . GLY A 1 105 ? 5.598 11.617 1.812 1 94.56 105 GLY A N 1
ATOM 864 C CA . GLY A 1 105 ? 4.781 10.492 2.238 1 94.56 105 GLY A CA 1
ATOM 865 C C . GLY A 1 105 ? 4.199 10.672 3.627 1 94.56 105 GLY A C 1
ATOM 866 O O . GLY A 1 105 ? 3.047 10.312 3.875 1 94.56 105 GLY A O 1
ATOM 867 N N . LEU A 1 106 ? 5.016 11.242 4.441 1 95.19 106 LEU A N 1
ATOM 868 C CA . LEU A 1 106 ? 4.562 11.492 5.805 1 95.19 106 LEU A CA 1
ATOM 869 C C . LEU A 1 106 ? 3.338 12.398 5.812 1 95.19 106 LEU A C 1
ATOM 871 O O . LEU A 1 106 ? 2.367 12.141 6.527 1 95.19 106 LEU A O 1
ATOM 875 N N . ILE A 1 107 ? 3.34 13.391 5.031 1 96.62 107 ILE A N 1
ATOM 876 C CA . ILE A 1 107 ? 2.236 14.344 4.969 1 96.62 107 ILE A CA 1
ATOM 877 C C . ILE A 1 107 ? 0.972 13.633 4.488 1 96.62 107 ILE A C 1
ATOM 879 O O . ILE A 1 107 ? -0.096 13.781 5.086 1 96.62 107 ILE A O 1
ATOM 883 N N . SER A 1 108 ? 1.148 12.859 3.457 1 96.75 108 SER A N 1
ATOM 884 C CA . SER A 1 108 ? 0.015 12.102 2.938 1 96.75 108 SER A CA 1
ATOM 885 C C . SER A 1 108 ? -0.512 11.117 3.971 1 96.75 108 SER A C 1
ATOM 887 O O . SER A 1 108 ? -1.724 10.938 4.109 1 96.75 108 SER A O 1
ATOM 889 N N . PHE A 1 109 ? 0.405 10.508 4.648 1 97.75 109 PHE A N 1
ATOM 890 C CA . PHE A 1 109 ? 0.051 9.516 5.656 1 97.75 109 PHE A CA 1
ATOM 891 C C . PHE A 1 109 ? -0.748 10.148 6.785 1 97.75 109 PHE A C 1
ATOM 893 O O . PHE A 1 109 ? -1.773 9.609 7.211 1 97.75 109 PHE A O 1
ATOM 900 N N . ILE A 1 110 ? -0.323 11.273 7.242 1 97.62 110 ILE A N 1
ATOM 901 C CA . ILE A 1 110 ? -1.031 12.016 8.281 1 97.62 110 ILE A CA 1
ATOM 902 C C . ILE A 1 110 ? -2.441 12.359 7.801 1 97.62 110 ILE A C 1
ATOM 904 O O . ILE A 1 110 ? -3.414 12.18 8.539 1 97.62 110 ILE A O 1
ATOM 908 N N . GLY A 1 111 ? -2.555 12.805 6.613 1 97.94 111 GLY A N 1
ATOM 909 C CA . GLY A 1 111 ? -3.861 13.102 6.051 1 97.94 111 GLY A CA 1
ATOM 910 C C . GLY A 1 111 ? -4.777 11.891 5.992 1 97.94 111 GLY A C 1
ATOM 911 O O . GLY A 1 111 ? -5.957 11.984 6.336 1 97.94 111 GLY A O 1
ATOM 912 N N . GLU A 1 112 ? -4.242 10.766 5.559 1 97.69 112 GLU A N 1
ATOM 913 C CA . GLU A 1 112 ? -5.039 9.547 5.445 1 97.69 112 GLU A CA 1
ATOM 914 C C . GLU A 1 112 ? -5.469 9.039 6.82 1 97.69 112 GLU A C 1
ATOM 916 O O . GLU A 1 112 ? -6.566 8.5 6.973 1 97.69 112 GLU A O 1
ATOM 921 N N . LEU A 1 113 ? -4.59 9.219 7.812 1 97.56 113 LEU A N 1
ATOM 922 C CA . LEU A 1 113 ? -4.941 8.836 9.18 1 97.56 113 LEU A CA 1
ATOM 923 C C . LEU A 1 113 ? -6.074 9.711 9.711 1 97.56 113 LEU A C 1
ATOM 925 O O . LEU A 1 113 ? -6.922 9.242 10.469 1 97.56 113 LEU A O 1
ATOM 929 N N . PHE A 1 114 ? -6.125 10.984 9.336 1 97.69 114 PHE A N 1
ATOM 930 C CA . PHE A 1 114 ? -7.223 11.875 9.695 1 97.69 114 PHE A CA 1
ATOM 931 C C . PHE A 1 114 ? -8.523 11.406 9.055 1 97.69 114 PHE A C 1
ATOM 933 O O . PHE A 1 114 ? -9.562 11.359 9.719 1 97.69 114 PHE A O 1
ATOM 940 N N . LYS A 1 115 ? -8.438 11.055 7.816 1 96.44 115 LYS A N 1
ATOM 941 C CA . LYS A 1 115 ? -9.625 10.547 7.141 1 96.44 115 LYS A CA 1
ATOM 942 C C . LYS A 1 115 ? -10.188 9.32 7.855 1 96.44 115 LYS A C 1
ATOM 944 O O . LYS A 1 115 ? -11.398 9.109 7.875 1 96.44 115 LYS A O 1
ATOM 949 N N . SER A 1 116 ? -9.289 8.586 8.453 1 94.94 116 SER A N 1
ATOM 950 C CA . SER A 1 116 ? -9.688 7.375 9.148 1 94.94 116 SER A CA 1
ATOM 951 C C . SER A 1 116 ? -10 7.656 10.617 1 94.94 116 SER A C 1
ATOM 953 O O . SER A 1 116 ? -10.102 6.73 11.422 1 94.94 116 SER A O 1
ATOM 955 N N . LYS A 1 117 ? -9.984 8.852 11.008 1 94.75 117 LYS A N 1
ATOM 956 C CA . LYS A 1 117 ? -10.391 9.336 12.328 1 94.75 117 LYS A CA 1
ATOM 957 C C . LYS A 1 117 ? -9.398 8.906 13.406 1 94.75 117 LYS A C 1
ATOM 959 O O . LYS A 1 117 ? -9.781 8.688 14.555 1 94.75 117 LYS A O 1
ATOM 964 N N . ILE A 1 118 ? -8.234 8.734 12.984 1 96 118 ILE A N 1
ATOM 965 C CA . ILE A 1 118 ? -7.176 8.406 13.93 1 96 118 ILE A CA 1
ATOM 966 C C . ILE A 1 118 ? -6.504 9.688 14.414 1 96 118 ILE A C 1
ATOM 968 O O . ILE A 1 118 ? -6.316 9.883 15.617 1 96 118 ILE A O 1
ATOM 972 N N . ILE A 1 119 ? -6.121 10.555 13.484 1 95.62 119 ILE A N 1
ATOM 973 C CA . ILE A 1 119 ? -5.555 11.867 13.797 1 95.62 119 ILE A CA 1
ATOM 974 C C . ILE A 1 119 ? -6.676 12.883 13.992 1 95.62 119 ILE A C 1
ATOM 976 O O . ILE A 1 119 ? -7.648 12.898 13.234 1 95.62 119 ILE A O 1
ATOM 980 N N . ALA A 1 120 ? -6.492 13.664 14.93 1 94.62 120 ALA A N 1
ATOM 981 C CA . ALA A 1 120 ? -7.539 14.625 15.266 1 94.62 120 ALA A CA 1
ATOM 982 C C . ALA A 1 120 ? -7.414 15.883 14.406 1 94.62 120 ALA A C 1
ATOM 984 O O . ALA A 1 120 ? -6.336 16.188 13.898 1 94.62 120 ALA A O 1
ATOM 985 N N . LYS A 1 121 ? -8.562 16.578 14.367 1 94.62 121 LYS A N 1
ATOM 986 C CA . LYS A 1 121 ? -8.656 17.812 13.594 1 94.62 121 LYS A CA 1
ATOM 987 C C . LYS A 1 121 ? -7.609 18.828 14.039 1 94.62 121 LYS A C 1
ATOM 989 O O . LYS A 1 121 ? -7.023 19.531 13.211 1 94.62 121 LYS A O 1
ATOM 994 N N . ARG A 1 122 ? -7.418 18.875 15.258 1 94.19 122 ARG A N 1
ATOM 995 C CA . ARG A 1 122 ? -6.473 19.844 15.805 1 94.19 122 ARG A CA 1
ATOM 996 C C . ARG A 1 122 ? -5.074 19.625 15.234 1 94.19 122 ARG A C 1
ATOM 998 O O . ARG A 1 122 ? -4.359 20.578 14.945 1 94.19 122 ARG A O 1
ATOM 1005 N N . ASP A 1 123 ? -4.691 18.328 15.094 1 95.19 123 ASP A N 1
ATOM 1006 C CA . ASP A 1 123 ? -3.373 17.984 14.562 1 95.19 123 ASP A CA 1
ATOM 1007 C C . ASP A 1 123 ? -3.24 18.422 13.102 1 95.19 123 ASP A C 1
ATOM 1009 O O . ASP A 1 123 ? -2.17 18.859 12.672 1 95.19 123 ASP A O 1
ATOM 1013 N N . ILE A 1 124 ? -4.312 18.359 12.383 1 96.88 124 ILE A N 1
ATOM 1014 C CA . ILE A 1 124 ? -4.316 18.766 10.977 1 96.88 124 ILE A CA 1
ATOM 1015 C C . ILE A 1 124 ? -4.16 20.281 10.875 1 96.88 124 ILE A C 1
ATOM 1017 O O . ILE A 1 124 ? -3.361 20.781 10.07 1 96.88 124 ILE A O 1
ATOM 1021 N N . TYR A 1 125 ? -4.859 21 11.703 1 96 125 TYR A N 1
ATOM 1022 C CA . TYR A 1 125 ? -4.742 22.453 11.711 1 96 125 TYR A CA 1
ATOM 1023 C C . TYR A 1 125 ? -3.32 22.891 12.039 1 96 125 TYR A C 1
ATOM 1025 O O . TYR A 1 125 ? -2.785 23.812 11.422 1 96 125 TYR A O 1
ATOM 1033 N N . GLU A 1 126 ? -2.773 22.172 12.969 1 95.44 126 GLU A N 1
ATOM 1034 C CA . GLU A 1 126 ? -1.392 22.469 13.336 1 95.44 126 GLU A CA 1
ATOM 1035 C C . GLU A 1 126 ? -0.46 22.297 12.133 1 95.44 126 GLU A C 1
ATOM 1037 O O . GLU A 1 126 ? 0.43 23.125 11.914 1 95.44 126 GLU A O 1
ATOM 1042 N N . CYS A 1 127 ? -0.635 21.25 11.391 1 96.12 127 CYS A N 1
ATOM 1043 C CA . CYS A 1 127 ? 0.174 21.016 10.203 1 96.12 127 CYS A CA 1
ATOM 1044 C C . CYS A 1 127 ? -0.01 22.141 9.188 1 96.12 127 CYS A C 1
ATOM 1046 O O . CYS A 1 127 ? 0.968 22.672 8.664 1 96.12 127 CYS A O 1
ATOM 1048 N N . ILE A 1 128 ? -1.261 22.531 8.961 1 97.5 128 ILE A N 1
ATOM 1049 C CA . ILE A 1 128 ? -1.58 23.578 7.988 1 97.5 128 ILE A CA 1
ATOM 1050 C C . ILE A 1 128 ? -0.93 24.891 8.406 1 97.5 128 ILE A C 1
ATOM 1052 O O . ILE A 1 128 ? -0.279 25.562 7.598 1 97.5 128 ILE A O 1
ATOM 1056 N N . GLU A 1 129 ? -1.082 25.203 9.602 1 97.12 129 GLU A N 1
ATOM 1057 C CA . GLU A 1 129 ? -0.551 26.469 10.117 1 97.12 129 GLU A CA 1
ATOM 1058 C C . GLU A 1 129 ? 0.973 26.484 10.039 1 97.12 129 GLU A C 1
ATOM 1060 O O . GLU A 1 129 ? 1.565 27.516 9.719 1 97.12 129 GLU A O 1
ATOM 1065 N N . LYS A 1 130 ? 1.558 25.406 10.352 1 95.38 130 LYS A N 1
ATOM 1066 C CA . LYS A 1 130 ? 3.012 25.328 10.258 1 95.38 130 LYS A CA 1
ATOM 1067 C C . LYS A 1 130 ? 3.482 25.594 8.828 1 95.38 130 LYS A C 1
ATOM 1069 O O . LYS A 1 130 ? 4.477 26.281 8.617 1 95.38 130 LYS A O 1
ATOM 1074 N N . PHE A 1 131 ? 2.793 25.031 7.844 1 96.06 131 PHE A N 1
ATOM 1075 C CA . PHE A 1 131 ? 3.156 25.234 6.445 1 96.06 131 PHE A CA 1
ATOM 1076 C C . PHE A 1 131 ? 2.969 26.688 6.043 1 96.06 131 PHE A C 1
ATOM 1078 O O . PHE A 1 131 ? 3.779 27.25 5.297 1 96.06 131 PHE A O 1
ATOM 1085 N N . LEU A 1 132 ? 1.949 27.312 6.551 1 97.38 132 LEU A N 1
ATOM 1086 C CA . LEU A 1 132 ? 1.61 28.672 6.152 1 97.38 132 LEU A CA 1
ATOM 1087 C C . LEU A 1 132 ? 2.512 29.688 6.852 1 97.38 132 LEU A C 1
ATOM 1089 O O . LEU A 1 132 ? 2.643 30.828 6.398 1 97.38 132 LEU A O 1
ATOM 1093 N N . GLU A 1 133 ? 3.098 29.297 7.941 1 95.25 133 GLU A N 1
ATOM 1094 C CA . GLU A 1 133 ? 3.994 30.172 8.688 1 95.25 133 GLU A CA 1
ATOM 1095 C C . GLU A 1 133 ? 5.27 30.453 7.906 1 95.25 133 GLU A C 1
ATOM 1097 O O . GLU A 1 133 ? 5.852 31.547 8.031 1 95.25 133 GLU A O 1
ATOM 1102 N N . LEU A 1 134 ? 5.781 29.516 7.16 1 89 134 LEU A N 1
ATOM 1103 C CA . LEU A 1 134 ? 6.949 29.672 6.301 1 89 134 LEU A CA 1
ATOM 1104 C C . LEU A 1 134 ? 6.641 29.25 4.871 1 89 134 LEU A C 1
ATOM 1106 O O . LEU A 1 134 ? 7.047 28.156 4.445 1 89 134 LEU A O 1
ATOM 1110 N N . PRO A 1 135 ? 6.055 30.156 4.172 1 90.88 135 PRO A N 1
ATOM 1111 C CA . PRO A 1 135 ? 5.52 29.797 2.857 1 90.88 135 PRO A CA 1
ATOM 1112 C C . PRO A 1 135 ? 6.609 29.656 1.797 1 90.88 135 PRO A C 1
ATOM 1114 O O . PRO A 1 135 ? 6.668 30.453 0.858 1 90.88 135 PRO A O 1
ATOM 1117 N N . GLU A 1 136 ? 7.41 28.641 1.928 1 93.12 136 GLU A N 1
ATOM 1118 C CA . GLU A 1 136 ? 8.414 28.297 0.926 1 93.12 136 GLU A CA 1
ATOM 1119 C C . GLU A 1 136 ? 7.941 27.172 0.028 1 93.12 136 GLU A C 1
ATOM 1121 O O . GLU A 1 136 ? 6.844 26.641 0.214 1 93.12 136 GLU A O 1
ATOM 1126 N N . GLU A 1 137 ? 8.734 26.859 -0.876 1 93.12 137 GLU A N 1
ATOM 1127 C CA . GLU A 1 137 ? 8.32 25.922 -1.915 1 93.12 137 GLU A CA 1
ATOM 1128 C C . GLU A 1 137 ? 7.941 24.562 -1.316 1 93.12 137 GLU A C 1
ATOM 1130 O O . GLU A 1 137 ? 6.875 24.016 -1.617 1 93.12 137 GLU A O 1
ATOM 1135 N N . VAL A 1 138 ? 8.773 24.062 -0.459 1 91.25 138 VAL A N 1
ATOM 1136 C CA . VAL A 1 138 ? 8.562 22.734 0.113 1 91.25 138 VAL A CA 1
ATOM 1137 C C . VAL A 1 138 ? 7.324 22.75 1.003 1 91.25 138 VAL A C 1
ATOM 1139 O O . VAL A 1 138 ? 6.508 21.828 0.955 1 91.25 138 VAL A O 1
ATOM 1142 N N . GLU A 1 139 ? 7.125 23.797 1.734 1 94.62 139 GLU A N 1
ATOM 1143 C CA . GLU A 1 139 ? 5.973 23.922 2.621 1 94.62 139 GLU A CA 1
ATOM 1144 C C . GLU A 1 139 ? 4.672 24.047 1.827 1 94.62 139 GLU A C 1
ATOM 1146 O O . GLU A 1 139 ? 3.664 23.438 2.189 1 94.62 139 GLU A O 1
ATOM 1151 N N . MET A 1 140 ? 4.746 24.734 0.756 1 96.56 140 MET A N 1
ATOM 1152 C CA . MET A 1 140 ? 3.547 24.906 -0.054 1 96.56 140 MET A CA 1
ATOM 1153 C C . MET A 1 140 ? 3.166 23.609 -0.76 1 96.56 140 MET A C 1
ATOM 1155 O O . MET A 1 140 ? 1.983 23.281 -0.862 1 96.56 140 MET A O 1
ATOM 1159 N N . GLU A 1 141 ? 4.156 22.938 -1.198 1 95.12 141 GLU A N 1
ATOM 1160 C CA . GLU A 1 141 ? 3.896 21.641 -1.802 1 95.12 141 GLU A CA 1
ATOM 1161 C C . GLU A 1 141 ? 3.248 20.688 -0.801 1 95.12 141 GLU A C 1
ATOM 1163 O O . GLU A 1 141 ? 2.287 19.984 -1.133 1 95.12 141 GLU A O 1
ATOM 1168 N N . SER A 1 142 ? 3.754 20.703 0.371 1 95.62 142 SER A N 1
ATOM 1169 C CA . SER A 1 142 ? 3.232 19.844 1.433 1 95.62 142 SER A CA 1
ATOM 1170 C C . SER A 1 142 ? 1.817 20.266 1.828 1 95.62 142 SER A C 1
ATOM 1172 O O . SER A 1 142 ? 0.956 19.406 2.043 1 95.62 142 SER A O 1
ATOM 1174 N N . LEU A 1 143 ? 1.614 21.531 1.897 1 97.5 143 LEU A N 1
ATOM 1175 C CA . LEU A 1 143 ? 0.289 22.047 2.203 1 97.5 143 LEU A CA 1
ATOM 1176 C C . LEU A 1 143 ? -0.736 21.578 1.182 1 97.5 143 LEU A C 1
ATOM 1178 O O . LEU A 1 143 ? -1.805 21.078 1.553 1 97.5 143 LEU A O 1
ATOM 1182 N N . CYS A 1 144 ? -0.383 21.703 -0.056 1 97.88 144 CYS A N 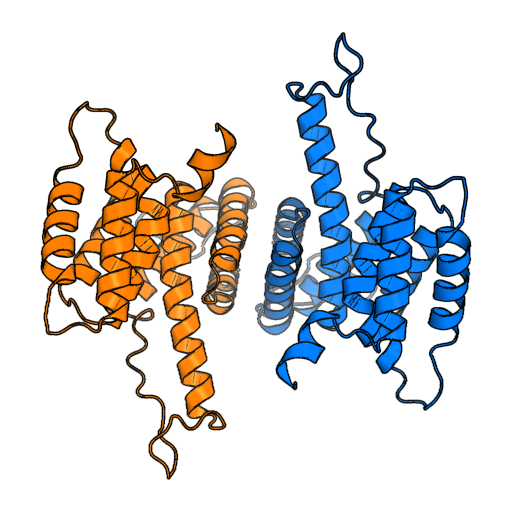1
ATOM 1183 C CA . CYS A 1 144 ? -1.301 21.328 -1.122 1 97.88 144 CYS A CA 1
ATOM 1184 C C . CYS A 1 144 ? -1.585 19.828 -1.076 1 97.88 144 CYS A C 1
ATOM 1186 O O . CYS A 1 144 ? -2.723 19.391 -1.276 1 97.88 144 CYS A O 1
ATOM 1188 N N . ARG A 1 145 ? -0.564 19.109 -0.81 1 96.38 145 ARG A N 1
ATOM 1189 C CA . ARG A 1 145 ? -0.716 17.672 -0.684 1 96.38 145 ARG A CA 1
ATOM 1190 C C . ARG A 1 145 ? -1.694 17.312 0.431 1 96.38 145 ARG A C 1
ATOM 1192 O O . ARG A 1 145 ? -2.594 16.5 0.239 1 96.38 145 ARG A O 1
ATOM 1199 N N . LEU A 1 146 ? -1.532 17.906 1.558 1 97.69 146 LEU A N 1
ATOM 1200 C CA . LEU A 1 146 ? -2.387 17.656 2.713 1 97.69 146 LEU A CA 1
ATOM 1201 C C . LEU A 1 146 ? -3.822 18.078 2.432 1 97.69 146 LEU A C 1
ATOM 1203 O O . LEU A 1 146 ? -4.762 17.312 2.668 1 97.69 146 LEU A O 1
ATOM 1207 N N . MET A 1 147 ? -3.965 19.25 1.859 1 97.94 147 MET A N 1
ATOM 1208 C CA . MET A 1 147 ? -5.289 19.812 1.606 1 97.94 147 MET A CA 1
ATOM 1209 C C . MET A 1 147 ? -6.066 18.953 0.619 1 97.94 147 MET A C 1
ATOM 1211 O O . MET A 1 147 ? -7.281 18.797 0.745 1 97.94 147 MET A O 1
ATOM 1215 N N . ASN A 1 148 ? -5.367 18.438 -0.333 1 97.38 148 ASN A N 1
ATOM 1216 C CA . ASN A 1 148 ? -6.016 17.562 -1.307 1 97.38 148 ASN A CA 1
ATOM 1217 C C . ASN A 1 148 ? -6.59 16.312 -0.647 1 97.38 148 ASN A C 1
ATOM 1219 O O . ASN A 1 148 ? -7.578 15.75 -1.125 1 97.38 148 ASN A O 1
ATOM 1223 N N . ILE A 1 149 ? -6.039 15.969 0.429 1 97.38 149 ILE A N 1
ATOM 1224 C CA . ILE A 1 149 ? -6.449 14.742 1.094 1 97.38 149 ILE A CA 1
ATOM 1225 C C . ILE A 1 149 ? -7.539 15.047 2.119 1 97.38 149 ILE A C 1
ATOM 1227 O O . ILE A 1 149 ? -8.555 14.344 2.18 1 97.38 149 ILE A O 1
ATOM 1231 N N . VAL A 1 150 ? -7.441 16.156 2.848 1 97.44 150 VAL A N 1
ATOM 1232 C CA . VAL A 1 150 ? -8.258 16.297 4.047 1 97.44 150 VAL A CA 1
ATOM 1233 C C . VAL A 1 150 ? -9.258 17.438 3.855 1 97.44 150 VAL A C 1
ATOM 1235 O O . VAL A 1 150 ? -10.18 17.609 4.66 1 97.44 150 VAL A O 1
ATOM 1238 N N . GLY A 1 151 ? -9.094 18.281 2.834 1 96.81 151 GLY A N 1
ATOM 1239 C CA . GLY A 1 151 ? -9.852 19.516 2.686 1 96.81 151 GLY A CA 1
ATOM 1240 C C . GLY A 1 151 ? -11.352 19.297 2.746 1 96.81 151 GLY A C 1
ATOM 1241 O O . GLY A 1 151 ? -12.055 20 3.469 1 96.81 151 GLY A O 1
ATOM 1242 N N . LYS A 1 152 ? -11.766 18.297 2.039 1 94.81 152 LYS A N 1
ATOM 1243 C CA . LYS A 1 152 ? -13.195 18.016 1.98 1 94.81 152 LYS A CA 1
ATOM 1244 C C . LYS A 1 152 ? -13.758 17.719 3.369 1 94.81 152 LYS A C 1
ATOM 1246 O O . LYS A 1 152 ? -14.781 18.281 3.762 1 94.81 152 LYS A O 1
ATOM 1251 N N . GLN A 1 153 ? -13.102 16.922 4.059 1 94 153 GLN A N 1
ATOM 1252 C CA . GLN A 1 153 ? -13.555 16.516 5.387 1 94 153 GLN A CA 1
ATOM 1253 C C . GLN A 1 153 ? -13.484 17.688 6.367 1 94 153 GLN A C 1
ATOM 1255 O O . GLN A 1 153 ? -14.328 17.812 7.254 1 94 153 GLN A O 1
ATOM 1260 N N . LEU A 1 154 ? -12.531 18.484 6.27 1 93.38 154 LEU A N 1
ATOM 1261 C CA . LEU A 1 154 ? -12.375 19.625 7.152 1 93.38 154 LEU A CA 1
ATOM 1262 C C . LEU A 1 154 ? -13.484 20.641 6.918 1 93.38 154 LEU A C 1
ATOM 1264 O O . LEU A 1 154 ? -14.008 21.234 7.867 1 93.38 154 LEU A O 1
ATOM 1268 N N . ASP A 1 155 ? -13.836 20.781 5.648 1 89.94 155 ASP A N 1
ATOM 1269 C CA . ASP A 1 155 ? -14.867 21.75 5.301 1 89.94 155 ASP A CA 1
ATOM 1270 C C . ASP A 1 155 ? -16.25 21.25 5.715 1 89.94 155 ASP A C 1
ATOM 1272 O O . ASP A 1 155 ? -17.125 22.047 6.051 1 89.94 155 ASP A O 1
ATOM 1276 N N . HIS A 1 156 ? -16.547 19.938 5.449 1 75.69 156 HIS A N 1
ATOM 1277 C CA . HIS A 1 156 ? -17.859 19.375 5.734 1 75.69 156 HIS A CA 1
ATOM 1278 C C . HIS A 1 156 ? -18.062 19.188 7.234 1 75.69 156 HIS A C 1
ATOM 1280 O O . HIS A 1 156 ? -19.188 19 7.691 1 75.69 156 HIS A O 1
ATOM 1286 N N . HIS A 1 157 ? -17.062 18.906 8.062 1 56.19 157 HIS A N 1
ATOM 1287 C CA . HIS A 1 157 ? -17.328 18.734 9.484 1 56.19 157 HIS A CA 1
ATOM 1288 C C . HIS A 1 157 ? -18.141 19.906 10.031 1 56.19 157 HIS A C 1
ATOM 1290 O O . HIS A 1 157 ? -18.422 19.953 11.234 1 56.19 157 HIS A O 1
ATOM 1296 N N . ILE A 1 158 ? -18.562 20.719 9.156 1 50.66 158 ILE A N 1
ATOM 1297 C CA . ILE A 1 158 ? -19.391 21.797 9.711 1 50.66 158 ILE A CA 1
ATOM 1298 C C . ILE A 1 158 ? -20.797 21.281 9.945 1 50.66 158 ILE A C 1
ATOM 1300 O O . ILE A 1 158 ? -21.562 21.078 8.992 1 50.66 158 ILE A O 1
ATOM 1304 N N . GLU A 1 159 ? -20.953 20.25 10.727 1 49.16 159 GLU A N 1
ATOM 1305 C CA . GLU A 1 159 ? -22.312 20.125 11.227 1 49.16 159 GLU A CA 1
ATOM 1306 C C . GLU A 1 159 ? -23.047 21.469 11.18 1 49.16 159 GLU A C 1
ATOM 1308 O O . GLU A 1 159 ? -24.266 21.516 11.109 1 49.16 159 GLU A O 1
ATOM 1313 N N . SER A 1 160 ? -22.453 22.562 11.688 1 47.75 160 SER A N 1
ATOM 1314 C CA . SER A 1 160 ? -23.109 23.875 11.758 1 47.75 160 SER A CA 1
ATOM 1315 C C . SER A 1 160 ? -22.984 24.625 10.438 1 47.75 160 SER A C 1
ATOM 1317 O O . SER A 1 160 ? -22.031 24.422 9.688 1 47.75 160 SER A O 1
ATOM 1319 N N . ASN A 1 161 ? -24.078 24.891 9.703 1 51.97 161 ASN A N 1
ATOM 1320 C CA . ASN A 1 161 ? -24.234 25.781 8.562 1 51.97 161 ASN A CA 1
ATOM 1321 C C . ASN A 1 161 ? -23.078 26.781 8.469 1 51.97 161 ASN A C 1
ATOM 1323 O O . ASN A 1 161 ? -23.141 27.719 7.672 1 51.97 161 ASN A O 1
ATOM 1327 N N . LYS A 1 162 ? -22.141 26.703 9.438 1 57.69 162 LYS A N 1
ATOM 1328 C CA . LYS A 1 162 ? -21.125 27.766 9.453 1 57.69 162 LYS A CA 1
ATOM 1329 C C . LYS A 1 162 ? -19.781 27.234 8.938 1 57.69 162 LYS A C 1
ATOM 1331 O O . LYS A 1 162 ? -19.312 26.188 9.375 1 57.69 162 LYS A O 1
ATOM 1336 N N . ARG A 1 163 ? -19.422 27.641 7.785 1 60.59 163 ARG A N 1
ATOM 1337 C CA . ARG A 1 163 ? -18.078 27.438 7.246 1 60.59 163 ARG A CA 1
ATOM 1338 C C . ARG A 1 163 ? -17.031 27.547 8.344 1 60.59 163 ARG A C 1
ATOM 1340 O O . ARG A 1 163 ? -17.109 28.422 9.203 1 60.59 163 ARG A O 1
ATOM 1347 N N . ASP A 1 164 ? -16.078 26.547 8.445 1 75.38 164 ASP A N 1
ATOM 1348 C CA . ASP A 1 164 ? -14.977 26.594 9.406 1 75.38 164 ASP A CA 1
ATOM 1349 C C . ASP A 1 164 ? -14.133 27.844 9.219 1 75.38 164 ASP A C 1
ATOM 1351 O O . ASP A 1 164 ? -13.578 28.078 8.141 1 75.38 164 ASP A O 1
ATOM 1355 N N . GLN A 1 165 ? -14.195 28.844 10.078 1 87.25 165 GLN A N 1
ATOM 1356 C CA . GLN A 1 165 ? -13.5 30.125 10.016 1 87.25 165 GLN A CA 1
ATOM 1357 C C . GLN A 1 165 ? -12.008 29.922 9.742 1 87.25 165 GLN A C 1
ATOM 1359 O O . GLN A 1 165 ? -11.398 30.719 9.016 1 87.25 165 GLN A O 1
ATOM 1364 N N . LYS A 1 166 ? -11.445 28.828 10.234 1 93.12 166 LYS A N 1
ATOM 1365 C CA . LYS A 1 166 ? -10.023 28.562 10 1 93.12 166 LYS A CA 1
ATOM 1366 C C . LYS A 1 166 ? -9.758 28.266 8.531 1 93.12 166 LYS A C 1
ATOM 1368 O O . LYS A 1 166 ? -8.82 28.797 7.941 1 93.12 166 LYS A O 1
ATOM 1373 N N . MET A 1 167 ? -10.633 27.484 8.008 1 94.69 167 MET A N 1
ATOM 1374 C CA . MET A 1 167 ? -10.469 27.141 6.598 1 94.69 167 MET A CA 1
ATOM 1375 C C . MET A 1 167 ? -10.555 28.391 5.723 1 94.69 167 MET A C 1
ATOM 1377 O O . MET A 1 167 ? -9.805 28.531 4.754 1 94.69 167 MET A O 1
ATOM 1381 N N . GLU A 1 168 ? -11.453 29.297 6.094 1 94.56 168 GLU A N 1
ATOM 1382 C CA . GLU A 1 168 ? -11.555 30.547 5.359 1 94.56 168 GLU A CA 1
ATOM 1383 C C . GLU A 1 168 ? -10.242 31.328 5.406 1 94.56 168 GLU A C 1
ATOM 1385 O O . GLU A 1 168 ? -9.766 31.812 4.375 1 94.56 168 GLU A O 1
ATOM 1390 N N . SER A 1 169 ? -9.734 31.375 6.555 1 96.19 169 SER A N 1
ATOM 1391 C CA . SER A 1 169 ? -8.477 32.094 6.738 1 96.19 169 SER A CA 1
ATOM 1392 C C . SER A 1 169 ? -7.34 31.422 5.969 1 96.19 169 SER A C 1
ATOM 1394 O O . SER A 1 169 ? -6.523 32.094 5.348 1 96.19 169 SER A O 1
ATOM 1396 N N . TYR A 1 170 ? -7.254 30.094 6.047 1 97.75 170 TYR A N 1
ATOM 1397 C CA . TYR A 1 170 ? -6.203 29.359 5.352 1 97.75 170 TYR A CA 1
ATOM 1398 C C . TYR A 1 170 ? -6.266 29.625 3.848 1 97.75 170 TYR A C 1
ATOM 1400 O O . TYR A 1 170 ? -5.242 29.875 3.213 1 97.75 170 TYR A O 1
ATOM 1408 N N . PHE A 1 171 ? -7.461 29.625 3.303 1 97.75 171 PHE A N 1
ATOM 1409 C CA . PHE A 1 171 ? -7.59 29.75 1.857 1 97.75 171 PHE A CA 1
ATOM 1410 C C . PHE A 1 171 ? -7.375 31.203 1.426 1 97.75 171 PHE A C 1
ATOM 1412 O O . PHE A 1 171 ? -6.918 31.453 0.31 1 97.75 171 PHE A O 1
ATOM 1419 N N . GLU A 1 172 ? -7.703 32.156 2.273 1 97.81 172 GLU A N 1
ATOM 1420 C CA . GLU A 1 172 ? -7.332 33.531 2 1 97.81 172 GLU A CA 1
ATOM 1421 C C . GLU A 1 172 ? -5.82 33.688 1.871 1 97.81 172 GLU A C 1
ATOM 1423 O O . GLU A 1 172 ? -5.332 34.344 0.94 1 97.81 172 GLU A O 1
ATOM 1428 N N . GLN A 1 173 ? -5.16 33.062 2.748 1 98.25 173 GLN A N 1
ATOM 1429 C CA . GLN A 1 173 ? -3.701 33.094 2.699 1 98.25 173 GLN A CA 1
ATOM 1430 C C . GLN A 1 173 ? -3.176 32.375 1.456 1 98.25 173 GLN A C 1
ATOM 1432 O O . GLN A 1 173 ? -2.26 32.875 0.794 1 98.25 173 GLN A O 1
ATOM 1437 N N . MET A 1 174 ? -3.773 31.25 1.124 1 98.5 174 MET A N 1
ATOM 1438 C CA . MET A 1 174 ? -3.355 30.5 -0.053 1 98.5 174 MET A CA 1
ATOM 1439 C C . MET A 1 174 ? -3.58 31.312 -1.327 1 98.5 174 MET A C 1
ATOM 1441 O O . MET A 1 174 ? -2.781 31.234 -2.262 1 98.5 174 MET A O 1
ATOM 1445 N N . GLU A 1 175 ? -4.633 32.031 -1.345 1 98.38 175 GLU A N 1
ATOM 1446 C CA . GLU A 1 175 ? -4.91 32.906 -2.488 1 98.38 175 GLU A CA 1
ATOM 1447 C C . GLU A 1 175 ? -3.83 33.969 -2.648 1 98.38 175 GLU A C 1
ATOM 1449 O O . GLU A 1 175 ? -3.365 34.219 -3.762 1 98.38 175 GLU A O 1
ATOM 1454 N N . GLU A 1 176 ? -3.51 34.531 -1.556 1 98.25 176 GLU A N 1
ATOM 1455 C CA . GLU A 1 176 ? -2.434 35.5 -1.593 1 98.25 176 GLU A CA 1
ATOM 1456 C C . GLU A 1 176 ? -1.128 34.875 -2.076 1 98.25 176 GLU A C 1
ATOM 1458 O O . GLU A 1 176 ? -0.424 35.469 -2.904 1 98.25 176 GLU A O 1
ATOM 1463 N N . LEU A 1 177 ? -0.853 33.688 -1.633 1 98.38 177 LEU A N 1
ATOM 1464 C CA . LEU A 1 177 ? 0.386 33 -1.968 1 98.38 177 LEU A CA 1
ATOM 1465 C C . LEU A 1 177 ? 0.386 32.562 -3.43 1 98.38 177 LEU A C 1
ATOM 1467 O O . LEU A 1 177 ? 1.442 32.5 -4.062 1 98.38 177 LEU A O 1
ATOM 1471 N N . SER A 1 178 ? -0.755 32.344 -3.982 1 98.31 178 SER A N 1
ATOM 1472 C CA . SER A 1 178 ? -0.879 31.859 -5.355 1 98.31 178 SER A CA 1
ATOM 1473 C C . SER A 1 178 ? -0.474 32.938 -6.355 1 98.31 178 SER A C 1
ATOM 1475 O O . SER A 1 178 ? -0.267 32.656 -7.535 1 98.31 178 SER A O 1
ATOM 1477 N N . THR A 1 179 ? -0.263 34.156 -5.883 1 97.25 179 THR A N 1
ATOM 1478 C CA . THR A 1 179 ? 0.18 35.281 -6.734 1 97.25 179 THR A CA 1
ATOM 1479 C C . THR A 1 179 ? 1.516 35.812 -6.25 1 97.25 179 THR A C 1
ATOM 1481 O O . THR A 1 179 ? 1.976 36.875 -6.734 1 97.25 179 THR A O 1
ATOM 1484 N N . SER A 1 180 ? 2.049 35.219 -5.301 1 96.25 180 SER A N 1
ATOM 1485 C CA . SER A 1 180 ? 3.311 35.656 -4.723 1 96.25 180 SER A CA 1
ATOM 1486 C C . SER A 1 180 ? 4.449 35.562 -5.734 1 96.25 180 SER A C 1
ATOM 1488 O O . SER A 1 180 ? 4.609 34.531 -6.391 1 96.25 180 SER A O 1
ATOM 1490 N N . PRO A 1 181 ? 5.289 36.562 -5.871 1 96.19 181 PRO A N 1
ATOM 1491 C CA . PRO A 1 181 ? 6.434 36.5 -6.781 1 96.19 181 PRO A CA 1
ATOM 1492 C C . PRO A 1 181 ? 7.566 35.625 -6.238 1 96.19 181 PRO A C 1
ATOM 1494 O O . PRO A 1 181 ? 8.508 35.312 -6.973 1 96.19 181 PRO A O 1
ATOM 1497 N N . ASN A 1 182 ? 7.496 35.188 -5.039 1 95.69 182 ASN A N 1
ATOM 1498 C CA . ASN A 1 182 ? 8.57 34.469 -4.375 1 95.69 182 ASN A CA 1
ATOM 1499 C C . ASN A 1 182 ? 8.43 32.969 -4.582 1 95.69 182 ASN A C 1
ATOM 1501 O O . ASN A 1 182 ? 9.297 32.188 -4.168 1 95.69 182 ASN A O 1
ATOM 1505 N N . LEU A 1 183 ? 7.328 32.594 -5.156 1 96.94 183 LEU A N 1
ATOM 150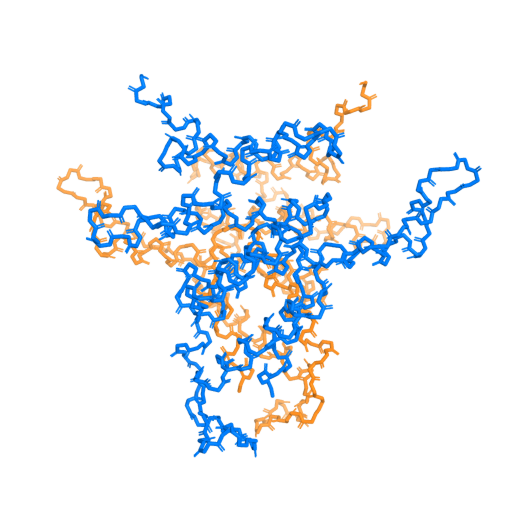6 C CA . LEU A 1 183 ? 7.082 31.172 -5.398 1 96.94 183 LEU A CA 1
ATOM 1507 C C . LEU A 1 183 ? 7.16 30.844 -6.891 1 96.94 183 LEU A C 1
ATOM 1509 O O . LEU A 1 183 ? 6.879 31.703 -7.727 1 96.94 183 LEU A O 1
ATOM 1513 N N . SER A 1 184 ? 7.582 29.688 -7.203 1 96.69 184 SER A N 1
ATOM 1514 C CA . SER A 1 184 ? 7.672 29.266 -8.594 1 96.69 184 SER A CA 1
ATOM 1515 C C . SER A 1 184 ? 6.285 29.141 -9.227 1 96.69 184 SER A C 1
ATOM 1517 O O . SER A 1 184 ? 5.289 28.984 -8.516 1 96.69 184 SER A O 1
ATOM 1519 N N . ILE A 1 185 ? 6.25 29.094 -10.43 1 97.25 185 ILE A N 1
ATOM 1520 C CA . ILE A 1 185 ? 5.012 28.953 -11.195 1 97.25 185 ILE A CA 1
ATOM 1521 C C . ILE A 1 185 ? 4.344 27.625 -10.836 1 97.25 185 ILE A C 1
ATOM 1523 O O . ILE A 1 185 ? 3.125 27.562 -10.656 1 97.25 185 ILE A O 1
ATOM 1527 N N . ARG A 1 186 ? 5.199 26.672 -10.703 1 96.56 186 ARG A N 1
ATOM 1528 C CA . ARG A 1 186 ? 4.699 25.344 -10.383 1 96.56 186 ARG A CA 1
ATOM 1529 C C . ARG A 1 186 ? 3.924 25.344 -9.07 1 96.56 186 ARG A C 1
ATOM 1531 O O . ARG A 1 186 ? 2.803 24.844 -9 1 96.56 186 ARG A O 1
ATOM 1538 N N . ILE A 1 187 ? 4.496 25.984 -8.156 1 97.38 187 ILE A N 1
ATOM 1539 C CA . ILE A 1 187 ? 3.879 26 -6.836 1 97.38 187 ILE A CA 1
ATOM 1540 C C . ILE A 1 187 ? 2.615 26.859 -6.875 1 97.38 187 ILE A C 1
ATOM 1542 O O . ILE A 1 187 ? 1.607 26.516 -6.25 1 97.38 187 ILE A O 1
ATOM 1546 N N . LYS A 1 188 ? 2.697 27.938 -7.594 1 98.12 188 LYS A N 1
ATOM 1547 C CA . LYS A 1 188 ? 1.523 28.797 -7.73 1 98.12 188 LYS A CA 1
ATOM 1548 C C . LYS A 1 188 ? 0.357 28.031 -8.352 1 98.12 188 LYS A C 1
ATOM 1550 O O . LYS A 1 188 ? -0.776 28.125 -7.875 1 98.12 188 LYS A O 1
ATOM 1555 N N . PHE A 1 189 ? 0.654 27.172 -9.258 1 97.94 189 PHE A N 1
ATOM 1556 C CA . PHE A 1 189 ? -0.382 26.375 -9.906 1 97.94 189 PHE A CA 1
ATOM 1557 C C . PHE A 1 189 ? -0.925 25.312 -8.961 1 97.94 189 PHE A C 1
ATOM 1559 O O . PHE A 1 189 ? -2.119 25 -8.977 1 97.94 189 PHE A O 1
ATOM 1566 N N . LEU A 1 190 ? -0.044 24.844 -8.18 1 97.69 190 LEU A N 1
ATOM 1567 C CA . LEU A 1 190 ? -0.487 23.875 -7.188 1 97.69 190 LEU A CA 1
ATOM 1568 C C . LEU A 1 190 ? -1.48 24.5 -6.215 1 97.69 190 LEU A C 1
ATOM 1570 O O . LEU A 1 190 ? -2.523 23.906 -5.922 1 97.69 190 LEU A O 1
ATOM 1574 N N . LEU A 1 191 ? -1.171 25.641 -5.777 1 98.56 191 LEU A N 1
ATOM 1575 C CA . LEU A 1 191 ? -2.055 26.375 -4.871 1 98.56 191 LEU A CA 1
ATOM 1576 C C . LEU A 1 191 ? -3.393 26.672 -5.535 1 98.56 191 LEU A C 1
ATOM 1578 O O . LEU A 1 191 ? -4.449 26.422 -4.949 1 98.56 191 LEU A O 1
ATOM 1582 N N . MET A 1 192 ? -3.332 27.094 -6.727 1 98.5 192 MET A N 1
ATOM 1583 C CA . MET A 1 192 ? -4.539 27.438 -7.477 1 98.5 192 MET A CA 1
ATOM 1584 C C . MET A 1 192 ? -5.422 26.203 -7.676 1 98.5 192 MET A C 1
ATOM 1586 O O . MET A 1 192 ? -6.648 26.297 -7.605 1 98.5 192 MET A O 1
ATOM 1590 N N . ASN A 1 193 ? -4.785 25.156 -7.922 1 97.88 193 ASN A N 1
ATOM 1591 C CA . ASN A 1 193 ? -5.535 23.906 -8.109 1 97.88 193 ASN A CA 1
ATOM 1592 C C . ASN A 1 193 ? -6.332 23.547 -6.859 1 97.88 193 ASN A C 1
ATOM 1594 O O . ASN A 1 193 ? -7.48 23.109 -6.957 1 97.88 193 ASN A O 1
ATOM 1598 N N . VAL A 1 194 ? -5.77 23.703 -5.738 1 98.38 194 VAL A N 1
ATOM 1599 C CA . VAL A 1 194 ? -6.457 23.375 -4.492 1 98.38 194 VAL A CA 1
ATOM 1600 C C . VAL A 1 194 ? -7.59 24.375 -4.254 1 98.38 194 VAL A C 1
ATOM 1602 O O . VAL A 1 194 ? -8.68 23.984 -3.812 1 98.38 194 VAL A O 1
ATOM 1605 N N . ILE A 1 195 ? -7.316 25.609 -4.508 1 98.19 195 ILE A N 1
ATOM 1606 C CA . ILE A 1 195 ? -8.328 26.641 -4.359 1 98.19 195 ILE A CA 1
ATOM 1607 C C . ILE A 1 195 ? -9.523 26.344 -5.262 1 98.19 195 ILE A C 1
ATOM 1609 O O . ILE A 1 195 ? -10.672 26.406 -4.828 1 98.19 195 ILE A O 1
ATOM 1613 N N . ASP A 1 196 ? -9.211 25.922 -6.469 1 97.44 196 ASP A N 1
ATOM 1614 C CA . ASP A 1 196 ? -10.258 25.578 -7.422 1 97.44 196 ASP A CA 1
ATOM 1615 C C . ASP A 1 196 ? -11.031 24.344 -6.953 1 97.44 196 ASP A C 1
ATOM 1617 O O . ASP A 1 196 ? -12.242 24.266 -7.125 1 97.44 196 ASP A O 1
ATOM 1621 N N . LEU A 1 197 ? -10.352 23.453 -6.477 1 97 197 LEU A N 1
ATOM 1622 C CA . LEU A 1 197 ? -10.969 22.234 -5.953 1 97 197 LEU A CA 1
ATOM 1623 C C . LEU A 1 197 ? -11.992 22.562 -4.871 1 97 197 LEU A C 1
ATOM 1625 O O . LEU A 1 197 ? -13.102 22.031 -4.875 1 97 197 LEU A O 1
ATOM 1629 N N . ARG A 1 198 ? -11.594 23.406 -3.932 1 95.81 198 ARG A N 1
ATOM 1630 C CA . ARG A 1 198 ? -12.508 23.812 -2.869 1 95.81 198 ARG A CA 1
ATOM 1631 C C . ARG A 1 198 ? -13.711 24.562 -3.436 1 95.81 198 ARG A C 1
ATOM 1633 O O . ARG A 1 198 ? -14.844 24.312 -3.025 1 95.81 198 ARG A O 1
ATOM 1640 N N . ASN A 1 199 ? -13.422 25.406 -4.383 1 95 199 ASN A N 1
ATOM 1641 C CA . ASN A 1 199 ? -14.484 26.188 -5.012 1 95 199 ASN A CA 1
ATOM 1642 C C . ASN A 1 199 ? -15.469 25.281 -5.746 1 95 199 ASN A C 1
ATOM 1644 O O . ASN A 1 199 ? -16.625 25.672 -5.965 1 95 199 ASN A O 1
ATOM 1648 N N . ASN A 1 200 ? -14.992 24.125 -6.082 1 94.88 200 ASN A N 1
ATOM 1649 C CA . ASN A 1 200 ? -15.844 23.141 -6.742 1 94.88 200 ASN A CA 1
ATOM 1650 C C . ASN A 1 200 ? -16.328 22.078 -5.766 1 94.88 200 ASN A C 1
ATOM 1652 O O . ASN A 1 200 ? -16.469 20.906 -6.129 1 94.88 200 ASN A O 1
ATOM 1656 N N . ALA A 1 201 ? -16.438 22.391 -4.531 1 92.75 201 ALA A N 1
ATOM 1657 C CA . ALA A 1 201 ? -16.938 21.547 -3.463 1 92.75 201 ALA A CA 1
ATOM 1658 C C . ALA A 1 201 ? -16.109 20.266 -3.326 1 92.75 201 ALA A C 1
ATOM 1660 O O . ALA A 1 201 ? -16.656 19.188 -3.062 1 92.75 201 ALA A O 1
ATOM 1661 N N . TRP A 1 202 ? -14.828 20.359 -3.754 1 94.44 202 TRP A N 1
ATOM 1662 C CA . TRP A 1 202 ? -13.82 19.312 -3.598 1 94.44 202 TRP A CA 1
ATOM 1663 C C . TRP A 1 202 ? -14.094 18.141 -4.547 1 94.44 202 TRP A C 1
ATOM 1665 O O . TRP A 1 202 ? -13.773 17 -4.238 1 94.44 202 TRP A O 1
ATOM 1675 N N . GLU A 1 203 ? -14.789 18.391 -5.617 1 91.44 203 GLU A N 1
ATOM 1676 C CA . GLU A 1 203 ? -14.984 17.406 -6.684 1 91.44 203 GLU A CA 1
ATOM 1677 C C . GLU A 1 203 ? -13.977 17.625 -7.812 1 91.44 203 GLU A C 1
ATOM 1679 O O . GLU A 1 203 ? -13.797 18.734 -8.297 1 91.44 203 GLU A O 1
ATOM 1684 N N . PRO A 1 204 ? -13.383 16.438 -8.156 1 85 204 PRO A N 1
ATOM 1685 C CA . PRO A 1 204 ? -12.43 16.594 -9.25 1 85 204 PRO A CA 1
ATOM 1686 C C . PRO A 1 204 ? -13.102 17.016 -10.562 1 85 204 PRO A C 1
ATOM 1688 O O . PRO A 1 204 ? -14.273 16.703 -10.781 1 85 204 PRO A O 1
ATOM 1691 N N . ARG A 1 205 ? -12.57 17.812 -11.438 1 69.94 205 ARG A N 1
ATOM 1692 C CA . ARG A 1 205 ? -13.109 18.328 -12.695 1 69.94 205 ARG A CA 1
ATOM 1693 C C . ARG A 1 205 ? -13.594 17.188 -13.586 1 69.94 205 ARG A C 1
ATOM 1695 O O . ARG A 1 205 ? -14.586 17.328 -14.305 1 69.94 205 ARG A O 1
ATOM 1702 N N . GLU A 1 206 ? -13.016 16.062 -13.852 1 58.34 206 GLU A N 1
ATOM 1703 C CA . GLU A 1 206 ? -13.531 15.141 -14.859 1 58.34 206 GLU A CA 1
ATOM 1704 C C . GLU A 1 206 ? -14.875 14.562 -14.445 1 58.34 206 GLU A C 1
ATOM 1706 O O . GLU A 1 206 ? -15.586 13.977 -15.273 1 58.34 206 GLU A O 1
ATOM 1711 N N . SER A 1 207 ? -15.188 14.422 -13.414 1 47.06 207 SER A N 1
ATOM 1712 C CA . SER A 1 207 ? -16.438 13.742 -13.102 1 47.06 207 SER A CA 1
ATOM 1713 C C . SER A 1 207 ? -17.641 14.516 -13.648 1 47.06 207 SER A C 1
ATOM 1715 O O . SER A 1 207 ? -18.75 13.992 -13.695 1 47.06 207 SER A O 1
ATOM 1717 N N . ARG A 1 208 ? -17.641 15.703 -13.883 1 41.59 208 ARG A N 1
ATOM 1718 C CA . ARG A 1 208 ? -18.844 16.266 -14.469 1 41.59 208 ARG A CA 1
ATOM 1719 C C . ARG A 1 208 ? -19.109 15.688 -15.859 1 41.59 208 ARG A C 1
ATOM 1721 O O . ARG A 1 208 ? -20.141 15.977 -16.469 1 41.59 208 ARG A O 1
ATOM 1728 N N . LYS A 1 209 ? -18.156 15.078 -16.594 1 37.94 209 LYS A N 1
ATOM 1729 C CA . LYS A 1 209 ? -18.594 14.758 -17.953 1 37.94 209 LYS A CA 1
ATOM 1730 C C . LYS A 1 209 ? -19.531 13.562 -17.969 1 37.94 209 LYS A C 1
ATOM 1732 O O . LYS A 1 209 ? -20.047 13.18 -19.016 1 37.94 209 LYS A O 1
ATOM 1737 N N . ARG A 1 210 ? -19.469 12.75 -17.062 1 35.59 210 ARG A N 1
ATOM 1738 C CA . ARG A 1 210 ? -20.344 11.664 -17.5 1 35.59 210 ARG A CA 1
ATOM 1739 C C . ARG A 1 210 ? -21.797 12.109 -17.578 1 35.59 210 ARG A C 1
ATOM 1741 O O . ARG A 1 210 ? -22.641 11.383 -18.078 1 35.59 210 ARG A O 1
ATOM 1748 N N . ASN A 1 211 ? -22.141 13.039 -16.781 1 30.14 211 ASN A N 1
ATOM 1749 C CA . ASN A 1 211 ? -23.578 13.156 -16.906 1 30.14 211 ASN A CA 1
ATOM 1750 C C . ASN A 1 211 ? -23.969 13.969 -18.141 1 30.14 211 ASN A C 1
ATOM 1752 O O . ASN A 1 211 ? -25.125 14.359 -18.297 1 30.14 211 ASN A O 1
ATOM 1756 N N . ILE A 1 212 ? -22.922 14.359 -18.953 1 21.72 212 ILE A N 1
ATOM 1757 C CA . ILE A 1 212 ? -23.594 14.82 -20.156 1 21.72 212 ILE A CA 1
ATOM 1758 C C . ILE A 1 212 ? -23.812 13.648 -21.125 1 21.72 212 ILE A C 1
ATOM 1760 O O . ILE A 1 212 ? -22.891 12.867 -21.359 1 21.72 212 ILE A O 1
ATOM 1764 N N . MET B 1 1 ? 1.928 -11.859 18.031 1 78.94 1 MET B N 1
ATOM 1765 C CA . MET B 1 1 ? 1.913 -10.547 17.406 1 78.94 1 MET B CA 1
ATOM 1766 C C . MET B 1 1 ? 2.178 -10.656 15.906 1 78.94 1 MET B C 1
ATOM 1768 O O . MET B 1 1 ? 1.421 -10.117 15.094 1 78.94 1 MET B O 1
ATOM 1772 N N . PHE B 1 2 ? 3.035 -11.586 15.562 1 82.94 2 PHE B N 1
ATOM 1773 C CA . PHE B 1 2 ? 3.367 -11.727 14.148 1 82.94 2 PHE B CA 1
ATOM 1774 C C . PHE B 1 2 ? 2.195 -12.32 13.375 1 82.94 2 PHE B C 1
ATOM 1776 O O . PHE B 1 2 ? 1.859 -11.844 12.289 1 82.94 2 PHE B O 1
ATOM 1783 N N . ARG B 1 3 ? 1.613 -13.227 13.977 1 85.12 3 ARG B N 1
ATOM 1784 C CA . ARG B 1 3 ? 0.467 -13.852 13.328 1 85.12 3 ARG B CA 1
ATOM 1785 C C . ARG B 1 3 ? -0.656 -12.844 13.109 1 85.12 3 ARG B C 1
ATOM 1787 O O . ARG B 1 3 ? -1.329 -12.875 12.078 1 85.12 3 ARG B O 1
ATOM 1794 N N . GLU B 1 4 ? -0.752 -12.023 14.008 1 86.5 4 GLU B N 1
ATOM 1795 C CA . GLU B 1 4 ? -1.803 -11.016 13.922 1 86.5 4 GLU B CA 1
ATOM 1796 C C . GLU B 1 4 ? -1.499 -10 12.828 1 86.5 4 GLU B C 1
ATOM 1798 O O . GLU B 1 4 ? -2.395 -9.594 12.078 1 86.5 4 GLU B O 1
ATOM 1803 N N . ILE B 1 5 ? -0.259 -9.656 12.781 1 88.56 5 ILE B N 1
ATOM 1804 C CA . ILE B 1 5 ? 0.147 -8.688 11.766 1 88.56 5 ILE B CA 1
ATOM 1805 C C . ILE B 1 5 ? -0.047 -9.297 10.375 1 88.56 5 ILE B C 1
ATOM 1807 O O . ILE B 1 5 ? -0.579 -8.641 9.477 1 88.56 5 ILE B O 1
ATOM 1811 N N . VAL B 1 6 ? 0.323 -10.523 10.25 1 93.88 6 VAL B N 1
ATOM 1812 C CA . VAL B 1 6 ? 0.144 -11.227 8.984 1 93.88 6 VAL B CA 1
ATOM 1813 C C . VAL B 1 6 ? -1.341 -11.297 8.641 1 93.88 6 VAL B C 1
ATOM 1815 O O . VAL B 1 6 ? -1.734 -10.992 7.508 1 93.88 6 VAL B O 1
ATOM 1818 N N . GLN B 1 7 ? -2.086 -11.57 9.609 1 92.44 7 GLN B N 1
ATOM 1819 C CA . GLN B 1 7 ? -3.527 -11.656 9.398 1 92.44 7 GLN B CA 1
ATOM 1820 C C . GLN B 1 7 ? -4.098 -10.32 8.938 1 92.44 7 GLN B C 1
ATOM 1822 O O . GLN B 1 7 ? -4.926 -10.273 8.023 1 92.44 7 GLN B O 1
ATOM 1827 N N . LEU B 1 8 ? -3.699 -9.312 9.531 1 91.38 8 LEU B N 1
ATOM 1828 C CA . LEU B 1 8 ? -4.215 -7.988 9.211 1 91.38 8 LEU B CA 1
ATOM 1829 C C . LEU B 1 8 ? -3.777 -7.562 7.809 1 91.38 8 LEU B C 1
ATOM 1831 O O . LEU B 1 8 ? -4.551 -6.945 7.074 1 91.38 8 LEU B O 1
ATOM 1835 N N . ILE B 1 9 ? -2.561 -7.922 7.445 1 94.06 9 ILE B N 1
ATOM 1836 C CA . ILE B 1 9 ? -2.076 -7.637 6.102 1 94.06 9 ILE B CA 1
ATOM 1837 C C . ILE B 1 9 ? -2.936 -8.367 5.074 1 94.06 9 ILE B C 1
ATOM 1839 O O . ILE B 1 9 ? -3.42 -7.762 4.113 1 94.06 9 ILE B O 1
ATOM 1843 N N . PHE B 1 10 ? -3.242 -9.617 5.328 1 93.81 10 PHE B N 1
ATOM 1844 C CA . PHE B 1 10 ? -4.023 -10.422 4.395 1 93.81 10 PHE B CA 1
ATOM 1845 C C . PHE B 1 10 ? -5.449 -9.898 4.289 1 93.81 10 PHE B C 1
ATOM 1847 O O . PHE B 1 10 ? -6.027 -9.867 3.199 1 93.81 10 PHE B O 1
ATOM 1854 N N . GLU B 1 11 ? -5.945 -9.461 5.355 1 90.5 11 GLU B N 1
ATOM 1855 C CA . GLU B 1 11 ? -7.305 -8.922 5.371 1 90.5 11 GLU B CA 1
ATOM 1856 C C . GLU B 1 11 ? -7.375 -7.574 4.664 1 90.5 11 GLU B C 1
ATOM 1858 O O . GLU B 1 11 ? -8.461 -7.105 4.316 1 90.5 11 GLU B O 1
ATOM 1863 N N . SER B 1 12 ? -6.254 -6.953 4.527 1 90.88 12 SER B N 1
ATOM 1864 C CA . SER B 1 12 ? -6.207 -5.629 3.91 1 90.88 12 SER B CA 1
ATOM 1865 C C . SER B 1 12 ? -5.957 -5.727 2.41 1 90.88 12 SER B C 1
ATOM 1867 O O . SER B 1 12 ? -6.027 -4.723 1.696 1 90.88 12 SER B O 1
ATOM 1869 N N . LEU B 1 13 ? -5.715 -6.895 1.941 1 92.19 13 LEU B N 1
ATOM 1870 C CA . LEU B 1 13 ? -5.426 -7.078 0.523 1 92.19 13 LEU B CA 1
ATOM 1871 C C . LEU B 1 13 ? -6.668 -6.828 -0.323 1 92.19 13 LEU B C 1
ATOM 1873 O O . LEU B 1 13 ? -7.777 -7.188 0.076 1 92.19 13 LEU B O 1
ATOM 1877 N N . ASP B 1 14 ? -6.434 -6.188 -1.402 1 89.88 14 ASP B N 1
ATOM 1878 C CA . ASP B 1 14 ? -7.492 -5.988 -2.387 1 89.88 14 ASP B CA 1
ATOM 1879 C C . ASP B 1 14 ? -6.984 -6.258 -3.801 1 89.88 14 ASP B C 1
ATOM 1881 O O . ASP B 1 14 ? -5.883 -6.781 -3.982 1 89.88 14 ASP B O 1
ATOM 1885 N N . GLU B 1 15 ? -7.797 -5.941 -4.742 1 88.5 15 GLU B N 1
ATOM 1886 C CA . GLU B 1 15 ? -7.48 -6.371 -6.098 1 88.5 15 GLU B CA 1
ATOM 1887 C C . GLU B 1 15 ? -6.41 -5.48 -6.727 1 88.5 15 GLU B C 1
ATOM 1889 O O . GLU B 1 15 ? -5.836 -5.824 -7.762 1 88.5 15 GLU B O 1
ATOM 1894 N N . SER B 1 16 ? -6.105 -4.418 -6.113 1 87.88 16 SER B N 1
ATOM 1895 C CA . SER B 1 16 ? -5.105 -3.508 -6.668 1 87.88 16 SER B CA 1
ATOM 1896 C C . SER B 1 16 ? -3.695 -4.062 -6.492 1 87.88 16 SER B C 1
ATOM 1898 O O . SER B 1 16 ? -3.318 -4.477 -5.391 1 87.88 16 SER B O 1
ATOM 1900 N N . ASN B 1 17 ? -2.912 -3.928 -7.516 1 87.12 17 ASN B N 1
ATOM 1901 C CA . ASN B 1 17 ? -1.524 -4.375 -7.441 1 87.12 17 ASN B CA 1
ATOM 1902 C C . ASN B 1 17 ? -0.701 -3.488 -6.508 1 87.12 17 ASN B C 1
ATOM 1904 O O . ASN B 1 17 ? 0.258 -3.953 -5.891 1 87.12 17 ASN B O 1
ATOM 1908 N N . PHE B 1 18 ? -1.15 -2.316 -6.379 1 87.56 18 PHE B N 1
ATOM 1909 C CA . PHE B 1 18 ? -0.414 -1.383 -5.535 1 87.56 18 PHE B CA 1
ATOM 1910 C C . PHE B 1 18 ? -0.462 -1.82 -4.074 1 87.56 18 PHE B C 1
ATOM 1912 O O . PHE B 1 18 ? 0.541 -1.733 -3.363 1 87.56 18 PHE B O 1
ATOM 1919 N N . CYS B 1 19 ? -1.601 -2.293 -3.771 1 90.75 19 CYS B N 1
ATOM 1920 C CA . CYS B 1 19 ? -1.759 -2.791 -2.41 1 90.75 19 CYS B CA 1
ATOM 1921 C C . CYS B 1 19 ? -0.767 -3.912 -2.119 1 90.75 19 CYS B C 1
ATOM 1923 O O . CYS B 1 19 ? -0.074 -3.885 -1.101 1 90.75 19 CYS B O 1
ATOM 1925 N N . ALA B 1 20 ? -0.662 -4.836 -3.02 1 94.44 20 ALA B N 1
ATOM 1926 C CA . ALA B 1 20 ? 0.235 -5.98 -2.865 1 94.44 20 ALA B CA 1
ATOM 1927 C C . ALA B 1 20 ? 1.69 -5.527 -2.783 1 94.44 20 ALA B C 1
ATOM 1929 O O . ALA B 1 20 ? 2.455 -6.023 -1.953 1 94.44 20 ALA B O 1
ATOM 1930 N N . ILE B 1 21 ? 2.041 -4.559 -3.574 1 94.38 21 ILE B N 1
ATOM 1931 C CA . ILE B 1 21 ? 3.41 -4.055 -3.631 1 94.38 21 ILE B CA 1
ATOM 1932 C C . ILE B 1 21 ? 3.797 -3.459 -2.279 1 94.38 21 ILE B C 1
ATOM 1934 O O . ILE B 1 21 ? 4.848 -3.793 -1.725 1 94.38 21 ILE B O 1
ATOM 1938 N N . TYR B 1 22 ? 3.014 -2.688 -1.756 1 92.75 22 TYR B N 1
ATOM 1939 C CA . TYR B 1 22 ? 3.359 -1.951 -0.545 1 92.75 22 TYR B CA 1
ATOM 1940 C C . TYR B 1 22 ? 3.361 -2.871 0.67 1 92.75 22 TYR B C 1
ATOM 1942 O O . TYR B 1 22 ? 4.227 -2.758 1.543 1 92.75 22 TYR B O 1
ATOM 1950 N N . TYR B 1 23 ? 2.422 -3.781 0.706 1 94.94 23 TYR B N 1
ATOM 1951 C CA . TYR B 1 23 ? 2.406 -4.711 1.829 1 94.94 23 TYR B CA 1
ATOM 1952 C C . TYR B 1 23 ? 3.572 -5.688 1.744 1 94.94 23 TYR B C 1
ATOM 1954 O O . TYR B 1 23 ? 4.137 -6.082 2.768 1 94.94 23 TYR B O 1
ATOM 1962 N N . ALA B 1 24 ? 3.93 -6.074 0.532 1 96.62 24 ALA B N 1
ATOM 1963 C CA . ALA B 1 24 ? 5.113 -6.914 0.375 1 96.62 24 ALA B CA 1
ATOM 1964 C C . ALA B 1 24 ? 6.367 -6.188 0.854 1 96.62 24 ALA B C 1
ATOM 1966 O O . ALA B 1 24 ? 7.223 -6.781 1.518 1 96.62 24 ALA B O 1
ATOM 1967 N N . LYS B 1 25 ? 6.457 -4.926 0.51 1 94.44 25 LYS B N 1
ATOM 1968 C CA . LYS B 1 25 ? 7.586 -4.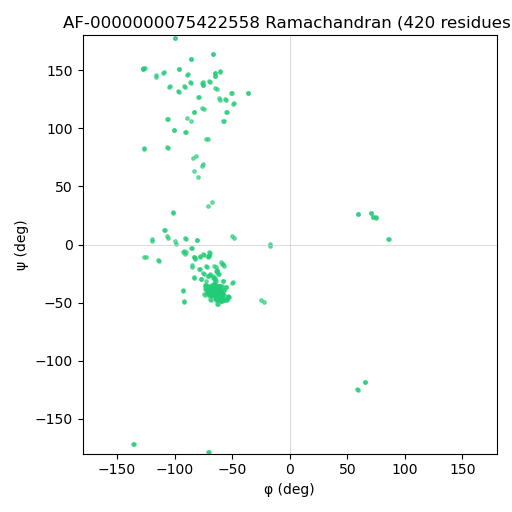117 0.953 1 94.44 25 LYS B CA 1
ATOM 1969 C C . LYS B 1 25 ? 7.668 -4.07 2.477 1 94.44 25 LYS B C 1
ATOM 1971 O O . LYS B 1 25 ? 8.75 -4.211 3.053 1 94.44 25 LYS B O 1
ATOM 1976 N N . LEU B 1 26 ? 6.578 -3.885 3.07 1 93.94 26 LEU B N 1
ATOM 1977 C CA . LEU B 1 26 ? 6.531 -3.867 4.527 1 93.94 26 LEU B CA 1
ATOM 1978 C C . LEU B 1 26 ? 6.984 -5.207 5.102 1 93.94 26 LEU B C 1
ATOM 1980 O O . LEU B 1 26 ? 7.754 -5.246 6.066 1 93.94 26 LEU B O 1
ATOM 1984 N N . CYS B 1 27 ? 6.496 -6.266 4.539 1 96.12 27 CYS B N 1
ATOM 1985 C CA . CYS B 1 27 ? 6.875 -7.594 5.012 1 96.12 27 CYS B CA 1
ATOM 1986 C C . CYS B 1 27 ? 8.375 -7.809 4.879 1 96.12 27 CYS B C 1
ATOM 1988 O O . CYS B 1 27 ? 9.008 -8.375 5.773 1 96.12 27 CYS B O 1
ATOM 1990 N N . CYS B 1 28 ? 8.938 -7.332 3.775 1 95.31 28 CYS B N 1
ATOM 1991 C CA . CYS B 1 28 ? 10.375 -7.434 3.598 1 95.31 28 CYS B CA 1
ATOM 1992 C C . CYS B 1 28 ? 11.117 -6.695 4.707 1 95.31 28 CYS B C 1
ATOM 1994 O O . CYS B 1 28 ? 12.062 -7.234 5.293 1 95.31 28 CYS B O 1
ATOM 1996 N N . ARG B 1 29 ? 10.68 -5.578 5.023 1 92.19 29 ARG B N 1
ATOM 1997 C CA . ARG B 1 29 ? 11.305 -4.785 6.074 1 92.19 29 ARG B CA 1
ATOM 1998 C C . ARG B 1 29 ? 11.148 -5.457 7.434 1 92.19 29 ARG B C 1
ATOM 2000 O O . ARG B 1 29 ? 12.07 -5.43 8.258 1 92.19 29 ARG B O 1
ATOM 2007 N N . MET B 1 30 ? 10.031 -6.023 7.668 1 92.31 30 MET B N 1
ATOM 2008 C CA . MET B 1 30 ? 9.797 -6.738 8.922 1 92.31 30 MET B CA 1
ATOM 2009 C C . MET B 1 30 ? 10.766 -7.91 9.07 1 92.31 30 MET B C 1
ATOM 2011 O O . MET B 1 30 ? 11.375 -8.086 10.125 1 92.31 30 MET B O 1
ATOM 2015 N N . ILE B 1 31 ? 10.906 -8.625 8.07 1 94 31 ILE B N 1
ATOM 2016 C CA . ILE B 1 31 ? 11.789 -9.781 8.094 1 94 31 ILE B CA 1
ATOM 2017 C C . ILE B 1 31 ? 13.219 -9.336 8.391 1 94 31 ILE B C 1
ATOM 2019 O O . ILE B 1 31 ? 13.938 -9.984 9.156 1 94 31 ILE B O 1
ATOM 2023 N N . GLU B 1 32 ? 13.562 -8.18 7.867 1 93.06 32 GLU B N 1
ATOM 2024 C CA . GLU B 1 32 ? 14.945 -7.707 7.957 1 93.06 32 GLU B CA 1
ATOM 2025 C C . GLU B 1 32 ? 15.203 -7.023 9.297 1 93.06 32 GLU B C 1
ATOM 2027 O O . GLU B 1 32 ? 16.328 -7.062 9.812 1 93.06 32 GLU B O 1
ATOM 2032 N N . ARG B 1 33 ? 14.164 -6.441 9.914 1 89.38 33 ARG B N 1
ATOM 2033 C CA . ARG B 1 33 ? 14.5 -5.441 10.922 1 89.38 33 ARG B CA 1
ATOM 2034 C C . ARG B 1 33 ? 13.828 -5.754 12.25 1 89.38 33 ARG B C 1
ATOM 2036 O O . ARG B 1 33 ? 14.148 -5.141 13.273 1 89.38 33 ARG B O 1
ATOM 2043 N N . VAL B 1 34 ? 12.93 -6.676 12.281 1 86.31 34 VAL B N 1
ATOM 2044 C CA . VAL B 1 34 ? 12.219 -6.922 13.531 1 86.31 34 VAL B CA 1
ATOM 2045 C C . VAL B 1 34 ? 13.195 -7.445 14.586 1 86.31 34 VAL B C 1
ATOM 2047 O O . VAL B 1 34 ? 14.156 -8.141 14.258 1 86.31 34 VAL B O 1
ATOM 2050 N N . ASP B 1 35 ? 12.93 -7.113 15.773 1 82.69 35 ASP B N 1
ATOM 2051 C CA . ASP B 1 35 ? 13.781 -7.465 16.906 1 82.69 35 ASP B CA 1
ATOM 2052 C C . ASP B 1 35 ? 13.992 -8.977 16.984 1 82.69 35 ASP B C 1
ATOM 2054 O O . ASP B 1 35 ? 13.031 -9.734 17.125 1 82.69 35 ASP B O 1
ATOM 2058 N N . PRO B 1 36 ? 15.258 -9.344 17 1 82.88 36 PRO B N 1
ATOM 2059 C CA . PRO B 1 36 ? 15.562 -10.781 17.047 1 82.88 36 PRO B CA 1
ATOM 2060 C C . PRO B 1 36 ? 15.203 -11.414 18.391 1 82.88 36 PRO B C 1
ATOM 2062 O O . PRO B 1 36 ? 15.188 -12.641 18.5 1 82.88 36 PRO B O 1
ATOM 2065 N N . LYS B 1 37 ? 14.812 -10.664 19.375 1 80.62 37 LYS B N 1
ATOM 2066 C CA . LYS B 1 37 ? 14.516 -11.188 20.703 1 80.62 37 LYS B CA 1
ATOM 2067 C C . LYS B 1 37 ? 13.094 -11.742 20.766 1 80.62 37 LYS B C 1
ATOM 2069 O O . LYS B 1 37 ? 12.734 -12.445 21.719 1 80.62 37 LYS B O 1
ATOM 2074 N N . ILE B 1 38 ? 12.383 -11.453 19.766 1 76.81 38 ILE B N 1
ATOM 2075 C CA . ILE B 1 38 ? 11.023 -11.969 19.75 1 76.81 38 ILE B CA 1
ATOM 2076 C C . ILE B 1 38 ? 11.039 -13.453 19.406 1 76.81 38 ILE B C 1
ATOM 2078 O O . ILE B 1 38 ? 11.57 -13.859 18.375 1 76.81 38 ILE B O 1
ATOM 2082 N N . ILE B 1 39 ? 10.586 -14.281 20.328 1 67.75 39 ILE B N 1
ATOM 2083 C CA . ILE B 1 39 ? 10.695 -15.727 20.141 1 67.75 39 ILE B CA 1
ATOM 2084 C C . ILE B 1 39 ? 9.305 -16.344 20.062 1 67.75 39 ILE B C 1
ATOM 2086 O O . ILE B 1 39 ? 8.352 -15.828 20.656 1 67.75 39 ILE B O 1
ATOM 2090 N N . SER B 1 40 ? 9.289 -17.359 19.25 1 68.75 40 SER B N 1
ATOM 2091 C CA . SER B 1 40 ? 8.062 -18.141 19.172 1 68.75 40 SER B CA 1
ATOM 2092 C C . SER B 1 40 ? 7.914 -19.047 20.391 1 68.75 40 SER B C 1
ATOM 2094 O O . SER B 1 40 ? 8.898 -19.609 20.875 1 68.75 40 SER B O 1
ATOM 2096 N N . LEU B 1 41 ? 6.719 -19.031 20.766 1 66.94 41 LEU B N 1
ATOM 2097 C CA . LEU B 1 41 ? 6.445 -20.047 21.781 1 66.94 41 LEU B CA 1
ATOM 2098 C C . LEU B 1 41 ? 6.191 -21.406 21.141 1 66.94 41 LEU B C 1
ATOM 2100 O O . LEU B 1 41 ? 6.277 -22.438 21.812 1 66.94 41 LEU B O 1
ATOM 2104 N N . LYS B 1 42 ? 6.031 -21.375 19.875 1 69.75 42 LYS B N 1
ATOM 2105 C CA . LYS B 1 42 ? 5.75 -22.609 19.141 1 69.75 42 LYS B CA 1
ATOM 2106 C C . LYS B 1 42 ? 6.977 -23.094 18.375 1 69.75 42 LYS B C 1
ATOM 2108 O O . LYS B 1 42 ? 7.707 -22.281 17.797 1 69.75 42 LYS B O 1
ATOM 2113 N N . LYS B 1 43 ? 7.18 -24.422 18.5 1 72 43 LYS B N 1
ATOM 2114 C CA . LYS B 1 43 ? 8.273 -25.062 17.766 1 72 43 LYS B CA 1
ATOM 2115 C C . LYS B 1 43 ? 7.91 -25.297 16.312 1 72 43 LYS B C 1
ATOM 2117 O O . LYS B 1 43 ? 6.785 -25.703 16 1 72 43 LYS B O 1
ATOM 2122 N N . PHE B 1 44 ? 8.758 -24.828 15.469 1 73.44 44 PHE B N 1
ATOM 2123 C CA . PHE B 1 44 ? 8.664 -25.172 14.055 1 73.44 44 PHE B CA 1
ATOM 2124 C C . PHE B 1 44 ? 9.664 -26.266 13.695 1 73.44 44 PHE B C 1
ATOM 2126 O O . PHE B 1 44 ? 10.859 -26 13.555 1 73.44 44 PHE B O 1
ATOM 2133 N N . GLY B 1 45 ? 9.188 -27.438 13.656 1 75.31 45 GLY B N 1
ATOM 2134 C CA . GLY B 1 45 ? 10.117 -28.547 13.57 1 75.31 45 GLY B CA 1
ATOM 2135 C C . GLY B 1 45 ? 10.992 -28.688 14.805 1 75.31 45 GLY B C 1
ATOM 2136 O O . GLY B 1 45 ? 10.484 -28.844 15.914 1 75.31 45 GLY B O 1
ATOM 2137 N N . ASN B 1 46 ? 12.289 -28.531 14.438 1 75.19 46 ASN B N 1
ATOM 2138 C CA . ASN B 1 46 ? 13.242 -28.703 15.531 1 75.19 46 ASN B CA 1
ATOM 2139 C C . ASN B 1 46 ? 13.867 -27.375 15.938 1 75.19 46 ASN B C 1
ATOM 2141 O O . ASN B 1 46 ? 14.875 -27.344 16.641 1 75.19 46 ASN B O 1
ATOM 2145 N N . GLU B 1 47 ? 13.188 -26.297 15.367 1 80.88 47 GLU B N 1
ATOM 2146 C CA . GLU B 1 47 ? 13.812 -25.016 15.641 1 80.88 47 GLU B CA 1
ATOM 2147 C C . GLU B 1 47 ? 12.812 -24.031 16.266 1 80.88 47 GLU B C 1
ATOM 2149 O O . GLU B 1 47 ? 11.602 -24.203 16.125 1 80.88 47 GLU B O 1
ATOM 2154 N N . PHE B 1 48 ? 13.414 -23.109 17.078 1 82.75 48 PHE B N 1
ATOM 2155 C CA . PHE B 1 48 ? 12.672 -21.969 17.594 1 82.75 48 PHE B CA 1
ATOM 2156 C C . PHE B 1 48 ? 13.086 -20.688 16.891 1 82.75 48 PHE B C 1
ATOM 2158 O O . PHE B 1 48 ? 13.969 -19.969 17.344 1 82.75 48 PHE B O 1
ATOM 2165 N N . PRO B 1 49 ? 12.352 -20.578 15.664 1 84.88 49 PRO B N 1
ATOM 2166 C CA . PRO B 1 49 ? 12.75 -19.375 14.93 1 84.88 49 PRO B CA 1
ATOM 2167 C C . PRO B 1 49 ? 12.484 -18.094 15.711 1 84.88 49 PRO B C 1
ATOM 2169 O O . PRO B 1 49 ? 11.594 -18.062 16.562 1 84.88 49 PRO B O 1
ATOM 2172 N N . LYS B 1 50 ? 13.383 -17.125 15.422 1 86.62 50 LYS B N 1
ATOM 2173 C CA . LYS B 1 50 ? 13.273 -15.859 16.125 1 86.62 50 LYS B CA 1
ATOM 2174 C C . LYS B 1 50 ? 13.234 -14.688 15.148 1 86.62 50 LYS B C 1
ATOM 2176 O O . LYS B 1 50 ? 13.727 -14.789 14.031 1 86.62 50 LYS B O 1
ATOM 2181 N N . GLY B 1 51 ? 12.555 -13.617 15.578 1 88.56 51 GLY B N 1
ATOM 2182 C CA . GLY B 1 51 ? 12.578 -12.359 14.859 1 88.56 51 GLY B CA 1
ATOM 2183 C C . GLY B 1 51 ? 12.086 -12.477 13.43 1 88.56 51 GLY B C 1
ATOM 2184 O O . GLY B 1 51 ? 11.008 -13.008 13.18 1 88.56 51 GLY B O 1
ATOM 2185 N N . GLY B 1 52 ? 12.906 -12.055 12.531 1 90.31 52 GLY B N 1
ATOM 2186 C CA . GLY B 1 52 ? 12.57 -12.016 11.117 1 90.31 52 GLY B CA 1
ATOM 2187 C C . GLY B 1 52 ? 12.297 -13.391 10.539 1 90.31 52 GLY B C 1
ATOM 2188 O O . GLY B 1 52 ? 11.414 -13.547 9.688 1 90.31 52 GLY B O 1
ATOM 2189 N N . ARG B 1 53 ? 13.016 -14.328 11.008 1 91.69 53 ARG B N 1
ATOM 2190 C CA . ARG B 1 53 ? 12.82 -15.695 10.523 1 91.69 53 ARG B CA 1
ATOM 2191 C C . ARG B 1 53 ? 11.453 -16.234 10.945 1 91.69 53 ARG B C 1
ATOM 2193 O O . ARG B 1 53 ? 10.797 -16.938 10.18 1 91.69 53 ARG B O 1
ATOM 2200 N N . LEU B 1 54 ? 11.109 -15.906 12.195 1 91.06 54 LEU B N 1
ATOM 2201 C CA . LEU B 1 54 ? 9.797 -16.312 12.68 1 91.06 54 LEU B CA 1
ATOM 2202 C C . LEU B 1 54 ? 8.688 -15.641 11.875 1 91.06 54 LEU B C 1
ATOM 2204 O O . LEU B 1 54 ? 7.73 -16.297 11.461 1 91.06 54 LEU B O 1
ATOM 2208 N N . PHE B 1 55 ? 8.82 -14.391 11.648 1 93.31 55 PHE B N 1
ATOM 2209 C CA . PHE B 1 55 ? 7.844 -13.656 10.867 1 93.31 55 PHE B CA 1
ATOM 2210 C C . PHE B 1 55 ? 7.703 -14.258 9.469 1 93.31 55 PHE B C 1
ATOM 2212 O O . PHE B 1 55 ? 6.586 -14.469 8.992 1 93.31 55 PHE B O 1
ATOM 2219 N N . LYS B 1 56 ? 8.805 -14.523 8.898 1 95 56 LYS B N 1
ATOM 2220 C CA . LYS B 1 56 ? 8.828 -15.094 7.551 1 95 56 LYS B CA 1
ATOM 2221 C C . LYS B 1 56 ? 8.102 -16.438 7.504 1 95 56 LYS B C 1
ATOM 2223 O O . LYS B 1 56 ? 7.367 -16.719 6.559 1 95 56 LYS B O 1
ATOM 2228 N N . LYS B 1 57 ? 8.281 -17.172 8.453 1 93.25 57 LYS B N 1
ATOM 2229 C CA . LYS B 1 57 ? 7.621 -18.469 8.508 1 93.25 57 LYS B CA 1
ATOM 2230 C C . LYS B 1 57 ? 6.105 -18.312 8.594 1 93.25 57 LYS B C 1
ATOM 2232 O O . LYS B 1 57 ? 5.367 -19.031 7.91 1 93.25 57 LYS B O 1
ATOM 2237 N N . TYR B 1 58 ? 5.691 -17.391 9.445 1 92.69 58 TYR B N 1
ATOM 2238 C CA . TYR B 1 58 ? 4.262 -17.125 9.547 1 92.69 58 TYR B CA 1
ATOM 2239 C C . TYR B 1 58 ? 3.699 -16.625 8.219 1 92.69 58 TYR B C 1
ATOM 2241 O O . TYR B 1 58 ? 2.609 -17.031 7.809 1 92.69 58 TYR B O 1
ATOM 2249 N N . LEU B 1 59 ? 4.422 -15.789 7.598 1 95.62 59 LEU B N 1
ATOM 2250 C CA . LEU B 1 59 ? 4.02 -15.203 6.324 1 95.62 59 LEU B CA 1
ATOM 2251 C C . LEU B 1 59 ? 3.879 -16.281 5.25 1 95.62 59 LEU B C 1
ATOM 2253 O O . LEU B 1 59 ? 2.828 -16.391 4.617 1 95.62 59 LEU B O 1
ATOM 2257 N N . ILE B 1 60 ? 4.895 -17.109 5.094 1 95.31 60 ILE B N 1
ATOM 2258 C CA . ILE B 1 60 ? 4.922 -18.156 4.082 1 95.31 60 ILE B CA 1
ATOM 2259 C C . ILE B 1 60 ? 3.84 -19.188 4.383 1 95.31 60 ILE B C 1
ATOM 2261 O O . ILE B 1 60 ? 3.125 -19.625 3.479 1 95.31 60 ILE B O 1
ATOM 2265 N N . GLY B 1 61 ? 3.76 -19.469 5.613 1 94.12 61 GLY B N 1
ATOM 2266 C CA . GLY B 1 61 ? 2.727 -20.406 6.02 1 94.12 61 GLY B CA 1
ATOM 2267 C C . GLY B 1 61 ? 1.325 -19.938 5.68 1 94.12 61 GLY B C 1
ATOM 2268 O O . GLY B 1 61 ? 0.486 -20.734 5.246 1 94.12 61 GLY B O 1
ATOM 2269 N N . ARG B 1 62 ? 1.067 -18.719 5.902 1 94.62 62 ARG B N 1
ATOM 2270 C CA . ARG B 1 62 ? -0.237 -18.141 5.59 1 94.62 62 ARG B CA 1
ATOM 2271 C C . ARG B 1 62 ? -0.5 -18.172 4.09 1 94.62 62 ARG B C 1
ATOM 2273 O O . ARG B 1 62 ? -1.594 -18.531 3.648 1 94.62 62 ARG B O 1
ATOM 2280 N N . CYS B 1 63 ? 0.438 -17.766 3.279 1 95.12 63 CYS B N 1
ATOM 2281 C CA . CYS B 1 63 ? 0.308 -17.828 1.828 1 95.12 63 CYS B CA 1
ATOM 2282 C C . CYS B 1 63 ? -0.036 -19.234 1.366 1 95.12 63 CYS B C 1
ATOM 2284 O O . CYS B 1 63 ? -0.961 -19.422 0.575 1 95.12 63 CYS B O 1
ATOM 2286 N N . GLU B 1 64 ? 0.707 -20.172 1.905 1 93.5 64 GLU B N 1
ATOM 2287 C CA . GLU B 1 64 ? 0.512 -21.578 1.538 1 93.5 64 GLU B CA 1
ATOM 2288 C C . GLU B 1 64 ? -0.882 -22.062 1.927 1 93.5 64 GLU B C 1
ATOM 2290 O O . GLU B 1 64 ? -1.575 -22.688 1.122 1 93.5 64 GLU B O 1
ATOM 2295 N N . ASN B 1 65 ? -1.205 -21.734 3.111 1 92.19 65 ASN B N 1
ATOM 2296 C CA . ASN B 1 65 ? -2.516 -22.156 3.596 1 92.19 65 ASN B CA 1
ATOM 2297 C C . ASN B 1 65 ? -3.643 -21.547 2.764 1 92.19 65 ASN B C 1
ATOM 2299 O O . ASN B 1 65 ? -4.562 -22.25 2.352 1 92.19 65 ASN B O 1
ATOM 2303 N N . ASP B 1 66 ? -3.592 -20.328 2.51 1 90.75 66 ASP B N 1
ATOM 2304 C CA . ASP B 1 66 ? -4.648 -19.656 1.772 1 90.75 66 ASP B CA 1
ATOM 2305 C C . ASP B 1 66 ? -4.707 -20.125 0.324 1 90.75 66 ASP B C 1
ATOM 2307 O O . ASP B 1 66 ? -5.793 -20.281 -0.239 1 90.75 66 ASP B O 1
ATOM 2311 N N . PHE B 1 67 ? -3.582 -20.344 -0.24 1 90.25 67 PHE B N 1
ATOM 2312 C CA . PHE B 1 67 ? -3.572 -20.812 -1.62 1 90.25 67 PHE B CA 1
ATOM 2313 C C . PHE B 1 67 ? -4.121 -22.234 -1.714 1 90.25 67 PHE B C 1
ATOM 2315 O O . PHE B 1 67 ? -4.961 -22.531 -2.568 1 90.25 67 PHE B O 1
ATOM 2322 N N . LYS B 1 68 ? -3.648 -23.094 -0.856 1 86.56 68 LYS B N 1
ATOM 2323 C CA . LYS B 1 68 ? -4.039 -24.5 -0.885 1 86.56 68 LYS B CA 1
ATOM 2324 C C . LYS B 1 68 ? -5.527 -24.656 -0.589 1 86.56 68 LYS B C 1
ATOM 2326 O O . LYS B 1 68 ? -6.191 -25.531 -1.157 1 86.56 68 LYS B O 1
ATOM 2331 N N . ASN B 1 69 ? -6.039 -23.75 0.221 1 86.38 69 ASN B N 1
ATOM 2332 C CA . ASN B 1 69 ? -7.449 -23.812 0.584 1 86.38 69 ASN B CA 1
ATOM 2333 C C . ASN B 1 69 ? -8.328 -23.125 -0.457 1 86.38 69 ASN B C 1
ATOM 2335 O O . ASN B 1 69 ? -9.562 -23.141 -0.347 1 86.38 69 ASN B O 1
ATOM 2339 N N . GLY B 1 70 ? -7.773 -22.578 -1.396 1 85.06 70 GLY B N 1
ATOM 2340 C CA . GLY B 1 70 ? -8.523 -21.984 -2.486 1 85.06 70 GLY B CA 1
ATOM 2341 C C . GLY B 1 70 ? -9.172 -20.672 -2.109 1 85.06 70 GLY B C 1
ATOM 2342 O O . GLY B 1 70 ? -10.211 -20.297 -2.662 1 85.06 70 GLY B O 1
ATOM 2343 N N . SER B 1 71 ? -8.664 -20 -1.106 1 80.25 71 SER B N 1
ATOM 2344 C CA . SER B 1 71 ? -9.203 -18.719 -0.649 1 80.25 71 SER B CA 1
ATOM 2345 C C . SER B 1 71 ? -9.188 -17.688 -1.764 1 80.25 71 SER B C 1
ATOM 2347 O O . SER B 1 71 ? -9.891 -16.672 -1.691 1 80.25 71 SER B O 1
ATOM 2349 N N . TRP B 1 72 ? -8.453 -18 -2.711 1 79.75 72 TRP B N 1
ATOM 2350 C CA . TRP B 1 72 ? -8.32 -17.078 -3.834 1 79.75 72 TRP B CA 1
ATOM 2351 C C . TRP B 1 72 ? -9.453 -17.281 -4.84 1 79.75 72 TRP B C 1
ATOM 2353 O O . TRP B 1 72 ? -9.672 -16.438 -5.719 1 79.75 72 TRP B O 1
ATOM 2363 N N . LYS B 1 73 ? -10.062 -18.453 -4.723 1 79.44 73 LYS B N 1
ATOM 2364 C CA . LYS B 1 73 ? -11.125 -18.797 -5.668 1 79.44 73 LYS B CA 1
ATOM 2365 C C . LYS B 1 73 ? -12.484 -18.344 -5.156 1 79.44 73 LYS B C 1
ATOM 2367 O O . LYS B 1 73 ? -12.875 -18.672 -4.031 1 79.44 73 LYS B O 1
ATOM 2372 N N . VAL B 1 74 ? -13.023 -17.125 -5.582 1 63.53 74 VAL B N 1
ATOM 2373 C CA . VAL B 1 74 ? -14.367 -16.734 -5.176 1 63.53 74 VAL B CA 1
ATOM 2374 C C . VAL B 1 74 ? -15.398 -17.359 -6.113 1 63.53 74 VAL B C 1
ATOM 2376 O O . VAL B 1 74 ? -15.438 -17.047 -7.305 1 63.53 74 VAL B O 1
ATOM 2379 N N . ASN B 1 75 ? -15.688 -18.609 -6.047 1 59.62 75 ASN B N 1
ATOM 2380 C CA . ASN B 1 75 ? -16.797 -19.109 -6.855 1 59.62 75 ASN B CA 1
ATOM 2381 C C . ASN B 1 75 ? -18.141 -18.562 -6.371 1 59.62 75 ASN B C 1
ATOM 2383 O O . ASN B 1 75 ? -18.922 -19.281 -5.762 1 59.62 75 ASN B O 1
ATOM 2387 N N . ILE B 1 76 ? -18.156 -17.328 -5.93 1 57.66 76 ILE B N 1
ATOM 2388 C CA . ILE B 1 76 ? -19.438 -16.891 -5.387 1 57.66 76 ILE B CA 1
ATOM 2389 C C . ILE B 1 76 ? -20.328 -16.375 -6.516 1 57.66 76 ILE B C 1
ATOM 2391 O O . ILE B 1 76 ? -19.922 -15.492 -7.277 1 57.66 76 ILE B O 1
ATOM 2395 N N . GLU B 1 77 ? -21.312 -17.172 -6.855 1 62.06 77 GLU B N 1
ATOM 2396 C CA . GLU B 1 77 ? -22.406 -16.641 -7.676 1 62.06 77 GLU B CA 1
ATOM 2397 C C . GLU B 1 77 ? -23.031 -15.414 -7.02 1 62.06 77 GLU B C 1
ATOM 2399 O O . GLU B 1 77 ? -23.375 -15.438 -5.832 1 62.06 77 GLU B O 1
ATOM 2404 N N . PHE B 1 78 ? -22.844 -14.289 -7.727 1 65.44 78 PHE B N 1
ATOM 2405 C CA . PHE B 1 78 ? -23.469 -13.078 -7.211 1 65.44 78 PHE B CA 1
ATOM 2406 C C . PHE B 1 78 ? -24.984 -13.234 -7.164 1 65.44 78 PHE B C 1
ATOM 2408 O O . PHE B 1 78 ? -25.594 -13.742 -8.109 1 65.44 78 PHE B O 1
ATOM 2415 N N . PRO B 1 79 ? -25.516 -12.992 -6.02 1 69.38 79 PRO B N 1
ATOM 2416 C CA . PRO B 1 79 ? -26.984 -13 -5.98 1 69.38 79 PRO B CA 1
ATOM 2417 C C . PRO B 1 79 ? -27.609 -12.125 -7.07 1 69.38 79 PRO B C 1
ATOM 2419 O O . PRO B 1 79 ? -27.062 -11.062 -7.402 1 69.38 79 PRO B O 1
ATOM 2422 N N . LEU B 1 80 ? -28.531 -12.734 -7.73 1 69.94 80 LEU B N 1
ATOM 2423 C CA . LEU B 1 80 ? -29.219 -12.016 -8.797 1 69.94 80 LEU B CA 1
ATOM 2424 C C . LEU B 1 80 ? -30.469 -11.328 -8.266 1 69.94 80 LEU B C 1
ATOM 2426 O O . LEU B 1 80 ? -31.125 -11.844 -7.355 1 69.94 80 LEU B O 1
ATOM 2430 N N . ASN B 1 81 ? -30.609 -10.102 -8.711 1 68.44 81 ASN B N 1
ATOM 2431 C CA . ASN B 1 81 ? -31.875 -9.461 -8.414 1 68.44 81 ASN B CA 1
ATOM 2432 C C . ASN B 1 81 ? -33.031 -10.07 -9.227 1 68.44 81 ASN B C 1
ATOM 2434 O O . ASN B 1 81 ? -32.844 -11.078 -9.906 1 68.44 81 ASN B O 1
ATOM 2438 N N . LYS B 1 82 ? -34.25 -9.383 -8.914 1 72.88 82 LYS B N 1
ATOM 2439 C CA . LYS B 1 82 ? -35.469 -9.859 -9.562 1 72.88 82 LYS B CA 1
ATOM 2440 C C . LYS B 1 82 ? -35.312 -9.828 -11.086 1 72.88 82 LYS B C 1
ATOM 2442 O O . LYS B 1 82 ? -36 -10.586 -11.789 1 72.88 82 LYS B O 1
ATOM 2447 N N . LYS B 1 83 ? -34.344 -9.07 -11.477 1 79.12 83 LYS B N 1
ATOM 2448 C CA . LYS B 1 83 ? -34.188 -8.93 -12.914 1 79.12 83 LYS B CA 1
ATOM 2449 C C . LYS B 1 83 ? -33.062 -9.859 -13.438 1 79.12 83 LYS B C 1
ATOM 2451 O O . LYS B 1 83 ? -32.688 -9.773 -14.602 1 79.12 83 LYS B O 1
ATOM 2456 N N . GLY B 1 84 ? -32.531 -10.594 -12.586 1 72.69 84 GLY B N 1
ATOM 2457 C CA . GLY B 1 84 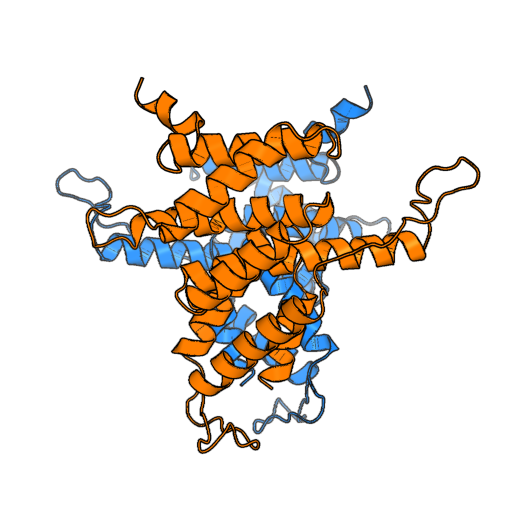? -31.484 -11.531 -12.977 1 72.69 84 GLY B CA 1
ATOM 2458 C C . GLY B 1 84 ? -30.109 -10.914 -13.008 1 72.69 84 GLY B C 1
ATOM 2459 O O . GLY B 1 84 ? -29.172 -11.477 -13.586 1 72.69 84 GLY B O 1
ATOM 2460 N N . GLU B 1 85 ? -30.078 -9.773 -12.625 1 73.31 85 GLU B N 1
ATOM 2461 C CA . GLU B 1 85 ? -28.812 -9.062 -12.547 1 73.31 85 GLU B CA 1
ATOM 2462 C C . GLU B 1 85 ? -28.234 -9.117 -11.133 1 73.31 85 GLU B C 1
ATOM 2464 O O . GLU B 1 85 ? -28.969 -9.344 -10.164 1 73.31 85 GLU B O 1
ATOM 2469 N N . PRO B 1 86 ? -26.953 -9.055 -11.141 1 72.25 86 PRO B N 1
ATOM 2470 C CA . PRO B 1 86 ? -26.359 -9.023 -9.797 1 72.25 86 PRO B CA 1
ATOM 2471 C C . PRO B 1 86 ? -27.016 -7.984 -8.891 1 72.25 86 PRO B C 1
ATOM 2473 O O . PRO B 1 86 ? -27.219 -6.836 -9.305 1 72.25 86 PRO B O 1
ATOM 2476 N N . ASP B 1 87 ? -27.547 -8.453 -7.801 1 76.81 87 ASP B N 1
ATOM 2477 C CA . ASP B 1 87 ? -28.109 -7.543 -6.816 1 76.81 87 ASP B CA 1
ATOM 2478 C C . ASP B 1 87 ? -27.016 -6.766 -6.09 1 76.81 87 ASP B C 1
ATOM 2480 O O . ASP B 1 87 ? -26.594 -7.152 -5 1 76.81 87 ASP B O 1
ATOM 2484 N N . LEU B 1 88 ? -26.719 -5.664 -6.629 1 74.12 88 LEU B N 1
ATOM 2485 C CA . LEU B 1 88 ? -25.562 -4.883 -6.219 1 74.12 88 LEU B CA 1
ATOM 2486 C C . LEU B 1 88 ? -25.781 -4.254 -4.848 1 74.12 88 LEU B C 1
ATOM 2488 O O . LEU B 1 88 ? -24.828 -3.809 -4.203 1 74.12 88 LEU B O 1
ATOM 2492 N N . MET B 1 89 ? -26.984 -4.367 -4.461 1 76.5 89 MET B N 1
ATOM 2493 C CA . MET B 1 89 ? -27.266 -3.697 -3.189 1 76.5 89 MET B CA 1
ATOM 2494 C C . MET B 1 89 ? -27.406 -4.711 -2.062 1 76.5 89 MET B C 1
ATOM 2496 O O . MET B 1 89 ? -27.594 -4.336 -0.903 1 76.5 89 MET B O 1
ATOM 2500 N N . SER B 1 90 ? -27.141 -5.93 -2.42 1 78.88 90 SER B N 1
ATOM 2501 C CA . SER B 1 90 ? -27.312 -6.949 -1.391 1 78.88 90 SER B CA 1
ATOM 2502 C C . SER B 1 90 ? -26.047 -7.141 -0.581 1 78.88 90 SER B C 1
ATOM 2504 O O . SER B 1 90 ? -24.938 -6.91 -1.086 1 78.88 90 SER B O 1
ATOM 2506 N N . TYR B 1 91 ? -26.234 -7.441 0.668 1 81.5 91 TYR B N 1
ATOM 2507 C CA . TYR B 1 91 ? -25.109 -7.785 1.551 1 81.5 91 TYR B CA 1
ATOM 2508 C C . TYR B 1 9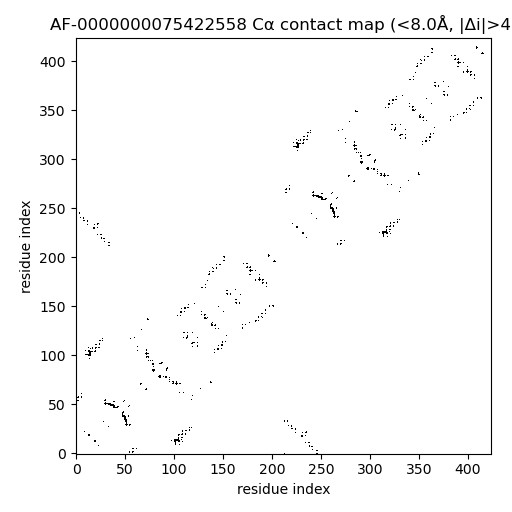1 ? -24.297 -8.938 0.978 1 81.5 91 TYR B C 1
ATOM 2510 O O . TYR B 1 91 ? -23.062 -8.914 1.031 1 81.5 91 TYR B O 1
ATOM 2518 N N . GLU B 1 92 ? -25.031 -9.75 0.418 1 78.88 92 GLU B N 1
ATOM 2519 C CA . GLU B 1 92 ? -24.359 -10.922 -0.137 1 78.88 92 GLU B CA 1
ATOM 2520 C C . GLU B 1 92 ? -23.422 -10.539 -1.274 1 78.88 92 GLU B C 1
ATOM 2522 O O . GLU B 1 92 ? -22.328 -11.094 -1.398 1 78.88 92 GLU B O 1
ATOM 2527 N N . TYR B 1 93 ? -23.859 -9.625 -1.952 1 80 93 TYR B N 1
ATOM 2528 C CA . TYR B 1 93 ? -23.031 -9.18 -3.066 1 80 93 TYR B CA 1
ATOM 2529 C C . TYR B 1 93 ? -21.75 -8.523 -2.568 1 80 93 TYR B C 1
ATOM 2531 O O . TYR B 1 93 ? -20.656 -8.828 -3.051 1 80 93 TYR B O 1
ATOM 2539 N N . TYR B 1 94 ? -21.906 -7.789 -1.66 1 81.25 94 TYR B N 1
ATOM 2540 C CA . TYR B 1 94 ? -20.75 -7.059 -1.135 1 81.25 94 TYR B CA 1
ATOM 2541 C C . TYR B 1 94 ? -19.75 -8.008 -0.487 1 81.25 94 TYR B C 1
ATOM 2543 O O . TYR B 1 94 ? -18.547 -7.855 -0.667 1 81.25 94 TYR B O 1
ATOM 2551 N N . ALA B 1 95 ? -20.297 -8.891 0.159 1 82.44 95 ALA B N 1
ATOM 2552 C CA . ALA B 1 95 ? -19.438 -9.875 0.812 1 82.44 95 ALA B CA 1
ATOM 2553 C C . ALA B 1 95 ? -18.672 -10.703 -0.216 1 82.44 95 ALA B C 1
ATOM 2555 O O . ALA B 1 95 ? -17.469 -10.93 -0.073 1 82.44 95 ALA B O 1
ATOM 2556 N N . ALA B 1 96 ? -19.422 -11.086 -1.201 1 80.94 96 ALA B N 1
ATOM 2557 C CA . ALA B 1 96 ? -18.797 -11.883 -2.26 1 80.94 96 ALA B CA 1
ATOM 2558 C C . ALA B 1 96 ? -17.75 -11.078 -3.008 1 80.94 96 ALA B C 1
ATOM 2560 O O . ALA B 1 96 ? -16.688 -11.609 -3.35 1 80.94 96 ALA B O 1
ATOM 2561 N N . ALA B 1 97 ? -18.062 -9.891 -3.227 1 83.38 97 ALA B N 1
ATOM 2562 C CA . ALA B 1 97 ? -17.141 -9.008 -3.916 1 83.38 97 ALA B CA 1
ATOM 2563 C C . ALA B 1 97 ? -15.859 -8.812 -3.096 1 83.38 97 ALA B C 1
ATOM 2565 O O . ALA B 1 97 ? -14.758 -8.789 -3.645 1 83.38 97 ALA B O 1
ATOM 2566 N N . LYS B 1 98 ? -16.047 -8.711 -1.908 1 85 98 LYS B N 1
ATOM 2567 C CA . LYS B 1 98 ? -14.898 -8.539 -1.018 1 85 98 LYS B CA 1
ATOM 2568 C C . LYS B 1 98 ? -13.992 -9.766 -1.048 1 85 98 LYS B C 1
ATOM 2570 O O . LYS B 1 98 ? -12.766 -9.633 -1.132 1 85 98 LYS B O 1
ATOM 2575 N N . ILE B 1 99 ? -14.578 -10.844 -1 1 84.56 99 ILE B N 1
ATOM 2576 C CA . ILE B 1 99 ? -13.836 -12.102 -1.017 1 84.56 99 ILE B CA 1
ATOM 2577 C C . ILE B 1 99 ? -13.086 -12.234 -2.336 1 84.56 99 ILE B C 1
ATOM 2579 O O . ILE B 1 99 ? -11.914 -12.641 -2.354 1 84.56 99 ILE B O 1
ATOM 2583 N N . ARG B 1 100 ? -13.742 -11.875 -3.322 1 85.88 100 ARG B N 1
ATOM 2584 C CA . ARG B 1 100 ? -13.109 -11.945 -4.637 1 85.88 100 ARG B CA 1
ATOM 2585 C C . ARG B 1 100 ? -11.914 -11.008 -4.723 1 85.88 100 ARG B C 1
ATOM 2587 O O . ARG B 1 100 ? -10.852 -11.391 -5.215 1 85.88 100 ARG B O 1
ATOM 2594 N N . ARG B 1 101 ? -12.055 -9.852 -4.223 1 87.94 101 ARG B N 1
ATOM 2595 C CA . ARG B 1 101 ? -10.977 -8.867 -4.242 1 87.94 101 ARG B CA 1
ATOM 2596 C C . ARG B 1 101 ? -9.789 -9.344 -3.416 1 87.94 101 ARG B C 1
ATOM 2598 O O . ARG B 1 101 ? -8.641 -9.195 -3.83 1 87.94 101 ARG B O 1
ATOM 2605 N N . GLN B 1 102 ? -10.102 -9.922 -2.359 1 89.19 102 GLN B N 1
ATOM 2606 C CA . GLN B 1 102 ? -9.047 -10.438 -1.498 1 89.19 102 GLN B CA 1
ATOM 2607 C C . GLN B 1 102 ? -8.32 -11.609 -2.156 1 89.19 102 GLN B C 1
ATOM 2609 O O . GLN B 1 102 ? -7.102 -11.734 -2.037 1 89.19 102 GLN B O 1
ATOM 2614 N N . GLY B 1 103 ? -9.086 -12.391 -2.77 1 91.06 103 GLY B N 1
ATOM 2615 C CA . GLY B 1 103 ? -8.492 -13.516 -3.484 1 91.06 103 GLY B CA 1
ATOM 2616 C C . GLY B 1 103 ? -7.512 -13.086 -4.559 1 91.06 103 GLY B C 1
ATOM 2617 O O . GLY B 1 103 ? -6.391 -13.594 -4.629 1 91.06 103 GLY B O 1
ATOM 2618 N N . LEU B 1 104 ? -7.977 -12.148 -5.332 1 91.19 104 LEU B N 1
ATOM 2619 C CA . LEU B 1 104 ? -7.105 -11.617 -6.379 1 91.19 104 LEU B CA 1
ATOM 2620 C C . LEU B 1 104 ? -5.895 -10.914 -5.773 1 91.19 104 LEU B C 1
ATOM 2622 O O . LEU B 1 104 ? -4.785 -11.023 -6.297 1 91.19 104 LEU B O 1
ATOM 2626 N N . GLY B 1 105 ? -6.129 -10.273 -4.707 1 94.5 105 GLY B N 1
ATOM 2627 C CA . GLY B 1 105 ? -5.043 -9.633 -3.984 1 94.5 105 GLY B CA 1
ATOM 2628 C C . GLY B 1 105 ? -4.008 -10.617 -3.469 1 94.5 105 GLY B C 1
ATOM 2629 O O . GLY B 1 105 ? -2.807 -10.336 -3.506 1 94.5 105 GLY B O 1
ATOM 2630 N N . LEU B 1 106 ? -4.523 -11.711 -3.047 1 95.06 106 LEU B N 1
ATOM 2631 C CA . LEU B 1 106 ? -3.625 -12.75 -2.547 1 95.06 106 LEU B CA 1
ATOM 2632 C C . LEU B 1 106 ? -2.658 -13.203 -3.637 1 95.06 106 LEU B C 1
ATOM 2634 O O . LEU B 1 106 ? -1.459 -13.344 -3.385 1 95.06 106 LEU B O 1
ATOM 2638 N N . ILE B 1 107 ? -3.117 -13.367 -4.793 1 96.56 107 ILE B N 1
ATOM 2639 C CA . ILE B 1 107 ? -2.289 -13.82 -5.906 1 96.56 107 ILE B CA 1
ATOM 2640 C C . ILE B 1 107 ? -1.209 -12.781 -6.199 1 96.56 107 ILE B C 1
ATOM 2642 O O . ILE B 1 107 ? -0.033 -13.125 -6.34 1 96.56 107 ILE B O 1
ATOM 2646 N N . SER B 1 108 ? -1.644 -11.562 -6.242 1 96.75 108 SER B N 1
ATOM 2647 C CA . SER B 1 108 ? -0.691 -10.477 -6.477 1 96.75 108 SER B CA 1
ATOM 2648 C C . SER B 1 108 ? 0.344 -10.398 -5.359 1 96.75 108 SER B C 1
ATOM 2650 O O . SER B 1 108 ? 1.527 -10.172 -5.617 1 96.75 108 SER B O 1
ATOM 2652 N N . PHE B 1 109 ? -0.133 -10.586 -4.18 1 97.75 109 PHE B N 1
ATOM 2653 C CA . PHE B 1 109 ? 0.735 -10.516 -3.01 1 97.75 109 PHE B CA 1
ATOM 2654 C C . PHE B 1 109 ? 1.793 -11.609 -3.051 1 97.75 109 PHE B C 1
ATOM 2656 O O . PHE B 1 109 ? 2.973 -11.352 -2.811 1 97.75 109 PHE B O 1
ATOM 2663 N N . ILE B 1 110 ? 1.404 -12.781 -3.381 1 97.5 110 ILE B N 1
ATOM 2664 C CA . ILE B 1 110 ? 2.326 -13.898 -3.518 1 97.5 110 ILE B CA 1
ATOM 2665 C C . ILE B 1 110 ? 3.373 -13.578 -4.582 1 97.5 110 ILE B C 1
ATOM 2667 O O . ILE B 1 110 ? 4.566 -13.797 -4.375 1 97.5 110 ILE B O 1
ATOM 2671 N N . GLY B 1 111 ? 2.947 -13.07 -5.664 1 97.94 111 GLY B N 1
ATOM 2672 C CA . GLY B 1 111 ? 3.875 -12.68 -6.715 1 97.94 111 GLY B CA 1
ATOM 2673 C C . GLY B 1 111 ? 4.879 -11.633 -6.27 1 97.94 111 GLY B C 1
ATOM 2674 O O . GLY B 1 111 ? 6.07 -11.742 -6.574 1 97.94 111 GLY B O 1
ATOM 2675 N N . GLU B 1 112 ? 4.395 -10.625 -5.566 1 97.62 112 GLU B N 1
ATOM 2676 C CA . GLU B 1 112 ? 5.273 -9.555 -5.105 1 97.62 112 GLU B CA 1
ATOM 2677 C C . GLU B 1 112 ? 6.27 -10.07 -4.07 1 97.62 112 GLU B C 1
ATOM 2679 O O . GLU B 1 112 ? 7.414 -9.609 -4.027 1 97.62 112 GLU B O 1
ATOM 2684 N N . LEU B 1 113 ? 5.832 -11.016 -3.24 1 97.44 113 LEU B N 1
ATOM 2685 C CA . LEU B 1 113 ? 6.734 -11.625 -2.27 1 97.44 113 LEU B CA 1
ATOM 2686 C C . LEU B 1 113 ? 7.828 -12.422 -2.971 1 97.44 113 LEU B C 1
ATOM 2688 O O . LEU B 1 113 ? 8.969 -12.469 -2.502 1 97.44 113 LEU B O 1
ATOM 2692 N N . PHE B 1 114 ? 7.523 -13.062 -4.094 1 97.62 114 PHE B N 1
ATOM 2693 C CA . PHE B 1 114 ? 8.516 -13.758 -4.898 1 97.62 114 PHE B CA 1
ATOM 2694 C C . PHE B 1 114 ? 9.539 -12.773 -5.469 1 97.62 114 PHE B C 1
ATOM 2696 O O . PHE B 1 114 ? 10.742 -13.023 -5.426 1 97.62 114 PHE B O 1
ATOM 2703 N N . LYS B 1 115 ? 9.023 -11.695 -5.969 1 96.31 115 LYS B N 1
ATOM 2704 C CA . LYS B 1 115 ? 9.93 -10.68 -6.496 1 96.31 115 LYS B CA 1
ATOM 2705 C C . LYS B 1 115 ? 10.906 -10.203 -5.426 1 96.31 115 LYS B C 1
ATOM 2707 O O . LYS B 1 115 ? 12.055 -9.867 -5.73 1 96.31 115 LYS B O 1
ATOM 2712 N N . SER B 1 116 ? 10.438 -10.227 -4.211 1 94.81 116 SER B N 1
ATOM 2713 C CA . SER B 1 116 ? 11.266 -9.773 -3.096 1 94.81 116 SER B CA 1
ATOM 2714 C C . SER B 1 116 ? 12.07 -10.93 -2.504 1 94.81 116 SER B C 1
ATOM 2716 O O . SER B 1 116 ? 12.625 -10.805 -1.408 1 94.81 116 SER B O 1
ATOM 2718 N N . LYS B 1 117 ? 12.008 -12.055 -3.076 1 94.75 117 LYS B N 1
ATOM 2719 C CA . LYS B 1 117 ? 12.812 -13.227 -2.75 1 94.75 117 LYS B CA 1
ATOM 2720 C C . LYS B 1 117 ? 12.398 -13.828 -1.41 1 94.75 117 LYS B C 1
ATOM 2722 O O . LYS B 1 117 ? 13.219 -14.398 -0.694 1 94.75 117 LYS B O 1
ATOM 2727 N N . ILE B 1 118 ? 11.195 -13.617 -1.106 1 95.88 118 ILE B N 1
ATOM 2728 C CA . ILE B 1 118 ? 10.656 -14.211 0.112 1 95.88 118 ILE B CA 1
ATOM 2729 C C . ILE B 1 118 ? 10.023 -15.562 -0.207 1 95.88 118 ILE B C 1
ATOM 2731 O O . ILE B 1 118 ? 10.289 -16.547 0.478 1 95.88 118 ILE B O 1
ATOM 2735 N N . ILE B 1 119 ? 9.188 -15.602 -1.231 1 95.56 119 ILE B N 1
ATOM 2736 C CA . ILE B 1 119 ? 8.586 -16.844 -1.714 1 95.56 119 ILE B CA 1
ATOM 2737 C C . ILE B 1 119 ? 9.516 -17.516 -2.719 1 95.56 119 ILE B C 1
ATOM 2739 O O . ILE B 1 119 ? 10.102 -16.844 -3.576 1 95.56 119 ILE B O 1
ATOM 2743 N N . ALA B 1 120 ? 9.586 -18.75 -2.609 1 94.5 120 ALA B N 1
ATOM 2744 C CA . ALA B 1 120 ? 10.508 -19.484 -3.467 1 94.5 120 ALA B CA 1
ATOM 2745 C C . ALA B 1 120 ? 9.867 -19.812 -4.812 1 94.5 120 ALA B C 1
ATOM 2747 O O . ALA B 1 120 ? 8.641 -19.859 -4.926 1 94.5 120 ALA B O 1
ATOM 2748 N N . LYS B 1 121 ? 10.781 -20.078 -5.754 1 94.62 121 LYS B N 1
ATOM 2749 C CA . LYS B 1 121 ? 10.367 -20.406 -7.117 1 94.62 121 LYS B CA 1
ATOM 2750 C C . LYS B 1 121 ? 9.422 -21.609 -7.137 1 94.62 121 LYS B C 1
ATOM 2752 O O . LYS B 1 121 ? 8.461 -21.625 -7.902 1 94.62 121 LYS B O 1
ATOM 2757 N N . ARG B 1 122 ? 9.711 -22.5 -6.336 1 94.06 122 ARG B N 1
ATOM 2758 C CA . ARG B 1 122 ? 8.906 -23.719 -6.297 1 94.06 122 ARG B CA 1
ATOM 2759 C C . ARG B 1 122 ? 7.453 -23.406 -5.961 1 94.06 122 ARG B C 1
ATOM 2761 O O . ARG B 1 122 ? 6.535 -24 -6.527 1 94.06 122 ARG B O 1
ATOM 2768 N N . ASP B 1 123 ? 7.254 -22.453 -5.023 1 95 123 ASP B N 1
ATOM 2769 C CA . ASP B 1 123 ? 5.906 -22.062 -4.613 1 95 123 ASP B CA 1
ATOM 2770 C C . ASP B 1 123 ? 5.156 -21.391 -5.762 1 95 123 ASP B C 1
ATOM 2772 O O . ASP B 1 123 ? 3.947 -21.578 -5.914 1 95 123 ASP B O 1
ATOM 2776 N N . ILE B 1 124 ? 5.863 -20.688 -6.578 1 96.75 124 ILE B N 1
ATOM 2777 C CA . ILE B 1 124 ? 5.262 -20 -7.723 1 96.75 124 ILE B CA 1
ATOM 2778 C C . ILE B 1 124 ? 4.828 -21.031 -8.766 1 96.75 124 ILE B C 1
ATOM 2780 O O . ILE B 1 124 ? 3.717 -20.969 -9.289 1 96.75 124 ILE B O 1
ATOM 2784 N N . TYR B 1 125 ? 5.668 -22 -9.016 1 96 125 TYR B N 1
ATOM 2785 C CA . TYR B 1 125 ? 5.332 -23.062 -9.961 1 96 125 TYR B CA 1
ATOM 2786 C C . TYR B 1 125 ? 4.094 -23.828 -9.508 1 96 125 TYR B C 1
ATOM 2788 O O . TYR B 1 125 ? 3.217 -24.141 -10.32 1 96 125 TYR B O 1
ATOM 2796 N N . GLU B 1 126 ? 4.074 -24.047 -8.242 1 95.31 126 GLU B N 1
ATOM 2797 C CA . GLU B 1 126 ? 2.908 -24.734 -7.695 1 95.31 126 GLU B CA 1
ATOM 2798 C C . GLU B 1 126 ? 1.629 -23.938 -7.961 1 95.31 126 GLU B C 1
ATOM 2800 O O . GLU B 1 126 ? 0.601 -24.516 -8.32 1 95.31 126 GLU B O 1
ATOM 2805 N N . CYS B 1 127 ? 1.67 -22.656 -7.762 1 96 127 CYS B N 1
ATOM 2806 C CA . CYS B 1 127 ? 0.515 -21.812 -8.031 1 96 127 CYS B CA 1
ATOM 2807 C C . CYS B 1 127 ? 0.114 -21.891 -9.5 1 96 127 CYS B C 1
ATOM 2809 O O . CYS B 1 127 ? -1.062 -22.062 -9.82 1 96 127 CYS B O 1
ATOM 2811 N N . ILE B 1 128 ? 1.101 -21.797 -10.391 1 97.5 128 ILE B N 1
ATOM 2812 C CA . ILE B 1 128 ? 0.851 -21.812 -11.828 1 97.5 128 ILE B CA 1
ATOM 2813 C C . ILE B 1 128 ? 0.21 -23.141 -12.219 1 97.5 128 ILE B C 1
ATOM 2815 O O . ILE B 1 128 ? -0.798 -23.172 -12.93 1 97.5 128 ILE B O 1
ATOM 2819 N N . GLU B 1 129 ? 0.759 -24.156 -11.758 1 97.06 129 GLU B N 1
ATOM 2820 C CA . GLU B 1 129 ? 0.273 -25.484 -12.102 1 97.06 129 GLU B CA 1
ATOM 2821 C C . GLU B 1 129 ? -1.146 -25.703 -11.586 1 97.06 129 GLU B C 1
ATOM 2823 O O . GLU B 1 129 ? -1.975 -26.312 -12.273 1 97.06 129 GLU B O 1
ATOM 2828 N N . LYS B 1 130 ? -1.387 -25.25 -10.43 1 95.25 130 LYS B N 1
ATOM 2829 C CA . LYS B 1 130 ? -2.734 -25.359 -9.883 1 95.25 130 LYS B CA 1
ATOM 2830 C C . LYS B 1 130 ? -3.752 -24.641 -10.766 1 95.25 130 LYS B C 1
ATOM 2832 O O . LYS B 1 130 ? -4.852 -25.156 -11 1 95.25 130 LYS B O 1
ATOM 2837 N N . PHE B 1 131 ? -3.416 -23.469 -11.258 1 95.94 131 PHE B N 1
ATOM 2838 C CA . PHE B 1 131 ? -4.312 -22.703 -12.125 1 95.94 131 PHE B CA 1
ATOM 2839 C C . PHE B 1 131 ? -4.531 -23.438 -13.445 1 95.94 131 PHE B C 1
ATOM 2841 O O . PHE B 1 131 ? -5.645 -23.453 -13.977 1 95.94 131 PHE B O 1
ATOM 2848 N N . LEU B 1 132 ? -3.506 -24.047 -13.938 1 97.31 132 LEU B N 1
ATOM 2849 C CA . LEU B 1 132 ? -3.57 -24.688 -15.25 1 97.31 132 LEU B CA 1
ATOM 2850 C C . LEU B 1 132 ? -4.285 -26.031 -15.164 1 97.31 132 LEU B C 1
ATOM 2852 O O . LEU B 1 132 ? -4.762 -26.547 -16.172 1 97.31 132 LEU B O 1
ATOM 2856 N N . GLU B 1 133 ? -4.344 -26.609 -14 1 95.19 133 GLU B N 1
ATOM 2857 C CA . GLU B 1 133 ? -5.016 -27.891 -13.789 1 95.19 133 GLU B CA 1
ATOM 2858 C C . GLU B 1 133 ? -6.523 -27.75 -13.977 1 95.19 133 GLU B C 1
ATOM 2860 O O . GLU B 1 133 ? -7.184 -28.703 -14.414 1 95.19 133 GLU B O 1
ATOM 2865 N N . LEU B 1 134 ? -7.113 -26.641 -13.602 1 88.94 134 LEU B N 1
ATOM 2866 C CA . LEU B 1 134 ? -8.531 -26.359 -13.797 1 88.94 134 LEU B CA 1
ATOM 2867 C C . LEU B 1 134 ? -8.727 -25.031 -14.508 1 88.94 134 LEU B C 1
ATOM 2869 O O . LEU B 1 134 ? -9.086 -24.031 -13.883 1 88.94 134 LEU B O 1
ATOM 2873 N N . PRO B 1 135 ? -8.617 -25.109 -15.797 1 90.62 135 PRO B N 1
ATOM 2874 C CA . PRO B 1 135 ? -8.578 -23.875 -16.578 1 90.62 135 PRO B CA 1
ATOM 2875 C C . PRO B 1 135 ? -9.953 -23.219 -16.719 1 90.62 135 PRO B C 1
ATOM 2877 O O . PRO B 1 135 ? -10.484 -23.141 -17.828 1 90.62 135 PRO B O 1
ATOM 2880 N N . GLU B 1 136 ? -10.461 -22.734 -15.633 1 93.19 136 GLU B N 1
ATOM 2881 C CA . GLU B 1 136 ? -11.703 -21.969 -15.633 1 93.19 136 GLU B CA 1
ATOM 2882 C C . GLU B 1 136 ? -11.43 -20.469 -15.594 1 93.19 136 GLU B C 1
ATOM 2884 O O . GLU B 1 136 ? -10.273 -20.031 -15.539 1 93.19 136 GLU B O 1
ATOM 2889 N N . GLU B 1 137 ? -12.445 -19.75 -15.641 1 93.25 137 GLU B N 1
ATOM 2890 C CA . GLU B 1 137 ? -12.32 -18.312 -15.797 1 93.25 137 GLU B CA 1
ATOM 2891 C C . GLU B 1 137 ? -11.531 -17.703 -14.648 1 93.25 137 GLU B C 1
ATOM 2893 O O . GLU B 1 137 ? -10.586 -16.938 -14.875 1 93.25 137 GLU B O 1
ATOM 2898 N N . VAL B 1 138 ? -11.875 -18.047 -13.453 1 91.31 138 VAL B N 1
ATOM 2899 C CA . VAL B 1 138 ? -11.25 -17.469 -12.273 1 91.31 138 VAL B CA 1
ATOM 2900 C C . VAL B 1 138 ? -9.789 -17.891 -12.195 1 91.31 138 VAL B C 1
ATOM 2902 O O . VAL B 1 138 ? -8.914 -17.062 -11.906 1 91.31 138 VAL B O 1
ATOM 2905 N N . GLU B 1 139 ? -9.5 -19.094 -12.547 1 94.5 139 GLU B N 1
ATOM 2906 C CA . GLU B 1 139 ? -8.141 -19.609 -12.523 1 94.5 139 GLU B CA 1
ATOM 2907 C C . GLU B 1 139 ? -7.273 -18.938 -13.586 1 94.5 139 GLU B C 1
ATOM 2909 O O . GLU B 1 139 ? -6.121 -18.594 -13.328 1 94.5 139 GLU B O 1
ATOM 2914 N N . MET B 1 140 ? -7.863 -18.703 -14.695 1 96.56 140 MET B N 1
ATOM 2915 C CA . MET B 1 140 ? -7.105 -18.094 -15.781 1 96.56 140 MET B CA 1
ATOM 2916 C C . MET B 1 140 ? -6.82 -16.625 -15.469 1 96.56 140 MET B C 1
ATOM 2918 O O . MET B 1 140 ? -5.73 -16.125 -15.75 1 96.56 140 MET B O 1
ATOM 2922 N N . GLU B 1 141 ? -7.781 -16 -14.898 1 95.19 141 GLU B N 1
ATOM 2923 C CA . GLU B 1 141 ? -7.566 -14.625 -14.477 1 95.19 141 GLU B CA 1
ATOM 2924 C C . GLU B 1 141 ? -6.441 -14.531 -13.453 1 95.19 141 GLU B C 1
ATOM 2926 O O . GLU B 1 141 ? -5.582 -13.648 -13.547 1 95.19 141 GLU B O 1
ATOM 2931 N N . SER B 1 142 ? -6.457 -15.43 -12.547 1 95.56 142 SER B N 1
ATOM 2932 C CA . SER B 1 142 ? -5.441 -15.469 -11.5 1 95.56 142 SER B CA 1
ATOM 2933 C C . SER B 1 142 ? -4.07 -15.797 -12.07 1 95.56 142 SER B C 1
ATOM 2935 O O . SER B 1 142 ? -3.066 -15.203 -11.68 1 95.56 142 SER B O 1
ATOM 2937 N N . LEU B 1 143 ? -4.066 -16.703 -12.977 1 97.5 143 LEU B N 1
ATOM 2938 C CA . LEU B 1 143 ? -2.828 -17.078 -13.656 1 97.5 143 LEU B CA 1
ATOM 2939 C C . LEU B 1 143 ? -2.207 -15.867 -14.352 1 97.5 143 LEU B C 1
ATOM 2941 O O . LEU B 1 143 ? -1.015 -15.602 -14.195 1 97.5 143 LEU B O 1
ATOM 2945 N N . CYS B 1 144 ? -3.02 -15.172 -15.078 1 97.88 144 CYS B N 1
ATOM 2946 C CA . CYS B 1 144 ? -2.529 -14.016 -15.82 1 97.88 144 CYS B CA 1
ATOM 2947 C C . CYS B 1 144 ? -2.012 -12.945 -14.875 1 97.88 144 CYS B C 1
ATOM 2949 O O . CYS B 1 144 ? -0.982 -12.32 -15.141 1 97.88 144 CYS B O 1
ATOM 2951 N N . ARG B 1 145 ? -2.725 -12.781 -13.828 1 96.31 145 ARG B N 1
ATOM 2952 C CA . ARG B 1 145 ? -2.307 -11.82 -12.82 1 96.31 145 ARG B CA 1
ATOM 2953 C C . ARG B 1 145 ? -0.934 -12.172 -12.258 1 96.31 145 ARG B C 1
ATOM 2955 O O . ARG B 1 145 ? -0.058 -11.312 -12.156 1 96.31 145 ARG B O 1
ATOM 2962 N N . LEU B 1 146 ? -0.744 -13.391 -11.906 1 97.62 146 LEU B N 1
ATOM 2963 C CA . LEU B 1 146 ? 0.516 -13.859 -11.336 1 97.62 146 LEU B CA 1
ATOM 2964 C C . LEU B 1 146 ? 1.647 -13.742 -12.352 1 97.62 146 LEU B C 1
ATOM 2966 O O . LEU B 1 146 ? 2.715 -13.203 -12.039 1 97.62 146 LEU B O 1
ATOM 2970 N N . MET B 1 147 ? 1.368 -14.148 -13.562 1 97.88 147 MET B N 1
ATOM 2971 C CA . MET B 1 147 ? 2.387 -14.156 -14.609 1 97.88 147 MET B CA 1
ATOM 2972 C C . MET B 1 147 ? 2.855 -12.742 -14.922 1 97.88 147 MET B C 1
ATOM 2974 O O . MET B 1 147 ? 4.035 -12.523 -15.203 1 97.88 147 MET B O 1
ATOM 2978 N N . ASN B 1 148 ? 1.938 -11.844 -14.898 1 97.25 148 ASN B N 1
ATOM 2979 C CA . ASN B 1 148 ? 2.295 -10.453 -15.148 1 97.25 148 ASN B CA 1
ATOM 2980 C C . ASN B 1 148 ? 3.271 -9.922 -14.102 1 97.25 148 ASN B C 1
ATOM 2982 O O . ASN B 1 148 ? 4.078 -9.039 -14.391 1 97.25 148 ASN B O 1
ATOM 2986 N N . ILE B 1 149 ? 3.229 -10.508 -12.992 1 97.31 149 ILE B N 1
ATOM 2987 C CA . ILE B 1 149 ? 4.055 -10.023 -11.898 1 97.31 149 ILE B CA 1
ATOM 2988 C C . ILE B 1 149 ? 5.391 -10.766 -11.891 1 97.31 149 ILE B C 1
ATOM 2990 O O . ILE B 1 149 ? 6.449 -10.148 -11.766 1 97.31 149 ILE B O 1
ATOM 2994 N N . VAL B 1 150 ? 5.406 -12.07 -12.156 1 97.44 150 VAL B N 1
ATOM 2995 C CA . VAL B 1 150 ? 6.586 -12.867 -11.828 1 97.44 150 VAL B CA 1
ATOM 2996 C C . VAL B 1 150 ? 7.238 -13.375 -13.109 1 97.44 150 VAL B C 1
ATOM 2998 O O . VAL B 1 150 ? 8.359 -13.883 -13.086 1 97.44 150 VAL B O 1
ATOM 3001 N N . GLY B 1 151 ? 6.551 -13.305 -14.25 1 96.81 151 GLY B N 1
ATOM 3002 C CA . GLY B 1 151 ? 6.988 -13.953 -15.477 1 96.81 151 GLY B CA 1
ATOM 3003 C C . GLY B 1 151 ? 8.414 -13.594 -15.867 1 96.81 151 GLY B C 1
ATOM 3004 O O . GLY B 1 151 ? 9.219 -14.477 -16.172 1 96.81 151 GLY B O 1
ATOM 3005 N N . LYS B 1 152 ? 8.68 -12.328 -15.781 1 94.81 152 LYS B N 1
ATOM 3006 C CA . LYS B 1 152 ? 10 -11.852 -16.172 1 94.81 152 LYS B CA 1
ATOM 3007 C C . LYS B 1 152 ? 11.094 -12.508 -15.328 1 94.81 152 LYS B C 1
ATOM 3009 O O . LYS B 1 152 ? 12.086 -13 -15.859 1 94.81 152 LYS B O 1
ATOM 3014 N N . GLN B 1 153 ? 10.891 -12.516 -14.102 1 93.94 153 GLN B N 1
ATOM 3015 C CA . GLN B 1 153 ? 11.875 -13.062 -13.172 1 93.94 153 GLN B CA 1
ATOM 3016 C C . GLN B 1 153 ? 12 -14.578 -13.344 1 93.94 153 GLN B C 1
ATOM 3018 O O . GLN B 1 153 ? 13.094 -15.133 -13.203 1 93.94 153 GLN B O 1
ATOM 3023 N N . LEU B 1 154 ? 10.961 -15.234 -13.586 1 93.44 154 LEU B N 1
ATOM 3024 C CA . LEU B 1 154 ? 10.977 -16.672 -13.766 1 93.44 154 LEU B CA 1
ATOM 3025 C C . LEU B 1 154 ? 11.734 -17.062 -15.039 1 93.44 154 LEU B C 1
ATOM 3027 O O . LEU B 1 154 ? 12.477 -18.047 -15.055 1 93.44 154 LEU B O 1
ATOM 3031 N N . ASP B 1 155 ? 11.547 -16.219 -16.047 1 89.88 155 ASP B N 1
ATOM 3032 C CA . ASP B 1 155 ? 12.203 -16.5 -17.328 1 89.88 155 ASP B CA 1
ATOM 3033 C C . ASP B 1 155 ? 13.695 -16.188 -17.25 1 89.88 155 ASP B C 1
ATOM 3035 O O . ASP B 1 155 ? 14.5 -16.828 -17.922 1 89.88 155 ASP B O 1
ATOM 3039 N N . HIS B 1 156 ? 14.078 -15.039 -16.609 1 76 156 HIS B N 1
ATOM 3040 C CA . HIS B 1 156 ? 15.469 -14.625 -16.547 1 76 156 HIS B CA 1
ATOM 3041 C C . HIS B 1 156 ? 16.266 -15.5 -15.578 1 76 156 HIS B C 1
ATOM 3043 O O . HIS B 1 156 ? 17.5 -15.531 -15.625 1 76 156 HIS B O 1
ATOM 3049 N N . HIS B 1 157 ? 15.711 -15.969 -14.461 1 56.69 157 HIS B N 1
ATOM 3050 C CA . HIS B 1 157 ? 16.516 -16.781 -13.547 1 56.69 157 HIS B CA 1
ATOM 3051 C C . HIS B 1 157 ? 17.266 -17.875 -14.305 1 56.69 157 HIS B C 1
ATOM 3053 O O . HIS B 1 157 ? 17.984 -18.672 -13.703 1 56.69 157 HIS B O 1
ATOM 3059 N N . ILE B 1 158 ? 17.156 -17.828 -15.555 1 50.94 158 ILE B N 1
ATOM 3060 C CA . ILE B 1 158 ? 17.938 -18.859 -16.234 1 50.94 158 ILE B CA 1
ATOM 3061 C C . ILE B 1 158 ? 19.375 -18.406 -16.391 1 50.94 158 ILE B C 1
ATOM 3063 O O . ILE B 1 158 ? 19.656 -17.5 -17.188 1 50.94 158 ILE B O 1
ATOM 3067 N N . GLU B 1 159 ? 20.031 -18.219 -15.297 1 49.38 159 GLU B N 1
ATOM 3068 C CA . GLU B 1 159 ? 21.484 -18.203 -15.469 1 49.38 159 GLU B CA 1
ATOM 3069 C C . GLU B 1 159 ? 21.906 -18.984 -16.719 1 49.38 159 GLU B C 1
ATOM 3071 O O . GLU B 1 159 ? 22.969 -18.734 -17.281 1 49.38 159 GLU B O 1
ATOM 3076 N N . SER B 1 160 ? 21.406 -20.188 -16.922 1 48.22 160 SER B N 1
ATOM 3077 C CA . SER B 1 160 ? 21.812 -21.047 -18.031 1 48.22 160 SER B CA 1
ATOM 3078 C C . SER B 1 160 ? 21.062 -20.703 -19.312 1 48.22 160 SER B C 1
ATOM 3080 O O . SER B 1 160 ? 19.953 -20.188 -19.266 1 48.22 160 SER B O 1
ATOM 3082 N N . ASN B 1 161 ? 21.75 -20.203 -20.359 1 52.25 161 ASN B N 1
ATOM 3083 C CA . ASN B 1 161 ? 21.312 -20.047 -21.734 1 52.25 161 ASN B CA 1
ATOM 3084 C C . ASN B 1 161 ? 20.078 -20.906 -22.031 1 52.25 161 ASN B C 1
ATOM 3086 O O . ASN B 1 161 ? 19.672 -21.031 -23.188 1 52.25 161 ASN B O 1
ATOM 3090 N N . LYS B 1 162 ? 19.594 -21.656 -21 1 58.03 162 LYS B N 1
ATOM 3091 C CA . LYS B 1 162 ? 18.516 -22.578 -21.312 1 58.03 162 LYS B CA 1
ATOM 3092 C C . LYS B 1 162 ? 17.188 -22.094 -20.766 1 58.03 162 LYS B C 1
ATOM 3094 O O . LYS B 1 162 ? 17.094 -21.719 -19.594 1 58.03 162 LYS B O 1
ATOM 3099 N N . ARG B 1 163 ? 16.344 -21.672 -21.594 1 60.78 163 ARG B N 1
ATOM 3100 C CA . ARG B 1 163 ? 14.953 -21.375 -21.281 1 60.78 163 ARG B CA 1
ATOM 3101 C C . ARG B 1 163 ? 14.398 -22.375 -20.266 1 60.78 163 ARG B C 1
ATOM 3103 O O . ARG B 1 163 ? 14.664 -23.578 -20.359 1 60.78 163 ARG B O 1
ATOM 3110 N N . ASP B 1 164 ? 13.734 -21.906 -19.156 1 75.81 164 ASP B N 1
ATOM 3111 C CA . ASP B 1 164 ? 13.086 -22.75 -18.172 1 75.81 164 ASP B CA 1
ATOM 3112 C C . ASP B 1 164 ? 12.039 -23.656 -18.828 1 75.81 164 ASP B C 1
ATOM 3114 O O . ASP B 1 164 ? 11.086 -23.156 -19.438 1 75.81 164 ASP B O 1
ATOM 3118 N N . GLN B 1 165 ? 12.25 -24.922 -18.984 1 87.25 165 GLN B N 1
ATOM 3119 C CA . GLN B 1 165 ? 11.375 -25.906 -19.641 1 87.25 165 GLN B CA 1
ATOM 3120 C C . GLN B 1 165 ? 9.953 -25.812 -19.094 1 87.25 165 GLN B C 1
ATOM 3122 O O . GLN B 1 165 ? 8.992 -25.969 -19.844 1 87.25 165 GLN B O 1
ATOM 3127 N N . LYS B 1 166 ? 9.812 -25.469 -17.812 1 93.06 166 LYS B N 1
ATOM 3128 C CA . LYS B 1 166 ? 8.477 -25.359 -17.234 1 93.06 166 LYS B CA 1
ATOM 3129 C C . LYS B 1 166 ? 7.723 -24.172 -17.844 1 93.06 166 LYS B C 1
ATOM 3131 O O . LYS B 1 166 ? 6.555 -24.297 -18.219 1 93.06 166 LYS B O 1
ATOM 3136 N N . MET B 1 167 ? 8.445 -23.125 -17.953 1 94.75 167 MET B N 1
ATOM 3137 C CA . MET B 1 167 ? 7.816 -21.953 -18.531 1 94.75 167 MET B CA 1
ATOM 3138 C C . MET B 1 167 ? 7.355 -22.219 -19.969 1 94.75 167 MET B C 1
ATOM 3140 O O . MET B 1 167 ? 6.277 -21.781 -20.375 1 94.75 167 MET B O 1
ATOM 3144 N N . GLU B 1 168 ? 8.172 -22.969 -20.703 1 94.62 168 GLU B N 1
ATOM 3145 C CA . GLU B 1 168 ? 7.781 -23.344 -22.047 1 94.62 168 GLU B CA 1
ATOM 3146 C C . GLU B 1 168 ? 6.477 -24.141 -22.047 1 94.62 168 GLU B C 1
ATOM 3148 O O . GLU B 1 168 ? 5.574 -23.859 -22.844 1 94.62 168 GLU B O 1
ATOM 3153 N N . SER B 1 169 ? 6.457 -25.031 -21.188 1 96.25 169 SER B N 1
ATOM 3154 C CA . SER B 1 169 ? 5.27 -25.875 -21.078 1 96.25 169 SER B CA 1
ATOM 3155 C C . SER B 1 169 ? 4.051 -25.062 -20.672 1 96.25 169 SER B C 1
ATOM 3157 O O . SER B 1 169 ? 2.957 -25.25 -21.203 1 96.25 169 SER B O 1
ATOM 3159 N N . TYR B 1 170 ? 4.207 -24.203 -19.672 1 97.75 170 TYR B N 1
ATOM 3160 C CA . TYR B 1 170 ? 3.104 -23.375 -19.203 1 97.75 170 TYR B CA 1
ATOM 3161 C C . TYR B 1 170 ? 2.545 -22.516 -20.328 1 97.75 170 TYR B C 1
ATOM 3163 O O . TYR B 1 170 ? 1.327 -22.422 -20.516 1 97.75 170 TYR B O 1
ATOM 3171 N N . PHE B 1 171 ? 3.424 -21.938 -21.125 1 97.75 171 PHE B N 1
ATOM 3172 C CA . PHE B 1 171 ? 2.967 -21.016 -22.156 1 97.75 171 PHE B CA 1
ATOM 3173 C C . PHE B 1 171 ? 2.371 -21.781 -23.344 1 97.75 171 PHE B C 1
ATOM 3175 O O . PHE B 1 171 ? 1.486 -21.281 -24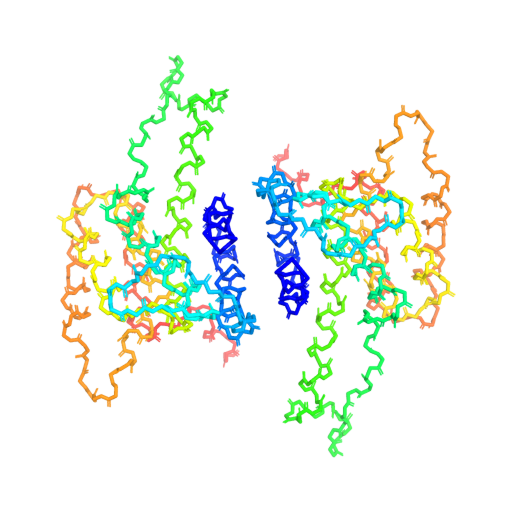.031 1 97.75 171 PHE B O 1
ATOM 3182 N N . GLU B 1 172 ? 2.838 -22.984 -23.594 1 97.81 172 GLU B N 1
ATOM 3183 C CA . GLU B 1 172 ? 2.17 -23.844 -24.562 1 97.81 172 GLU B CA 1
ATOM 3184 C C . GLU B 1 172 ? 0.72 -24.109 -24.172 1 97.81 172 GLU B C 1
ATOM 3186 O O . GLU B 1 172 ? -0.185 -24.016 -25 1 97.81 172 GLU B O 1
ATOM 3191 N N . GLN B 1 173 ? 0.558 -24.375 -22.953 1 98.25 173 GLN B N 1
ATOM 3192 C CA . GLN B 1 173 ? -0.793 -24.609 -22.453 1 98.25 173 GLN B CA 1
ATOM 3193 C C . GLN B 1 173 ? -1.63 -23.328 -22.531 1 98.25 173 GLN B C 1
ATOM 3195 O O . GLN B 1 173 ? -2.797 -23.375 -22.922 1 98.25 173 GLN B O 1
ATOM 3200 N N . MET B 1 174 ? -1.031 -22.219 -22.188 1 98.5 174 MET B N 1
ATOM 3201 C CA . MET B 1 174 ? -1.739 -20.938 -22.234 1 98.5 174 MET B CA 1
ATOM 3202 C C . MET B 1 174 ? -2.15 -20.594 -23.672 1 98.5 174 MET B C 1
ATOM 3204 O O . MET B 1 174 ? -3.225 -20.047 -23.891 1 98.5 174 MET B O 1
ATOM 3208 N N . GLU B 1 175 ? -1.316 -20.938 -24.578 1 98.38 175 GLU B N 1
ATOM 3209 C CA . GLU B 1 175 ? -1.643 -20.719 -25.984 1 98.38 175 GLU B CA 1
ATOM 3210 C C . GLU B 1 175 ? -2.859 -21.547 -26.406 1 98.38 175 GLU B C 1
ATOM 3212 O O . GLU B 1 175 ? -3.748 -21.047 -27.094 1 98.38 175 GLU B O 1
ATOM 3217 N N . GLU B 1 176 ? -2.82 -22.734 -25.984 1 98.25 176 GLU B N 1
ATOM 3218 C CA . GLU B 1 176 ? -3.975 -23.578 -26.266 1 98.25 176 GLU B CA 1
ATOM 3219 C C . GLU B 1 176 ? -5.246 -23.016 -25.641 1 98.25 176 GLU B C 1
ATOM 3221 O O . GLU B 1 176 ? -6.297 -22.969 -26.281 1 98.25 176 GLU B O 1
ATOM 3226 N N . LEU B 1 177 ? -5.133 -22.531 -24.453 1 98.38 177 LEU B N 1
ATOM 3227 C CA . LEU B 1 177 ? -6.277 -22.016 -23.719 1 98.38 177 LEU B CA 1
ATOM 3228 C C . LEU B 1 177 ? -6.762 -20.703 -24.312 1 98.38 177 LEU B C 1
ATOM 3230 O O . LEU B 1 177 ? -7.953 -20.375 -24.25 1 98.38 177 LEU B O 1
ATOM 3234 N N . SER B 1 178 ? -5.902 -19.969 -24.938 1 98.38 178 SER B N 1
ATOM 3235 C CA . SER B 1 178 ? -6.234 -18.672 -25.5 1 98.38 178 SER B CA 1
ATOM 3236 C C . SER B 1 178 ? -7.16 -18.812 -26.703 1 98.38 178 SER B C 1
ATOM 3238 O O . SER B 1 178 ? -7.75 -17.844 -27.172 1 98.38 178 SER B O 1
ATOM 3240 N N . THR B 1 179 ? -7.371 -20.047 -27.188 1 97.25 179 THR B N 1
ATOM 3241 C CA . THR B 1 179 ? -8.281 -20.312 -28.297 1 97.25 179 THR B CA 1
ATOM 3242 C C . THR B 1 179 ? -9.398 -21.25 -27.859 1 97.25 179 THR B C 1
ATOM 3244 O O . THR B 1 179 ? -10.164 -21.734 -28.688 1 97.25 179 THR B O 1
ATOM 3247 N N . SER B 1 180 ? -9.422 -21.562 -26.641 1 96.38 180 SER B N 1
ATOM 3248 C CA . SER B 1 180 ? -10.422 -22.484 -26.125 1 96.38 180 SER B CA 1
ATOM 3249 C C . SER B 1 180 ? -11.828 -21.906 -26.234 1 96.38 180 SER B C 1
ATOM 3251 O O . SER B 1 180 ? -12.062 -20.75 -25.875 1 96.38 180 SER B O 1
ATOM 3253 N N . PRO B 1 181 ? -12.805 -22.641 -26.688 1 96.31 181 PRO B N 1
ATOM 3254 C CA . PRO B 1 181 ? -14.18 -22.156 -26.766 1 96.31 181 PRO B CA 1
ATOM 3255 C C . PRO B 1 181 ? -14.867 -22.094 -25.406 1 96.31 181 PRO B C 1
ATOM 3257 O O . PRO B 1 181 ? -15.953 -21.531 -25.266 1 96.31 181 PRO B O 1
ATOM 3260 N N . ASN B 1 182 ? -14.266 -22.625 -24.391 1 95.81 182 ASN B N 1
ATOM 3261 C CA . ASN B 1 182 ? -14.867 -22.734 -23.078 1 95.81 182 ASN B CA 1
ATOM 3262 C C . ASN B 1 182 ? -14.57 -21.5 -22.219 1 95.81 182 ASN B C 1
ATOM 3264 O O . ASN B 1 182 ? -15.07 -21.375 -21.109 1 95.81 182 ASN B O 1
ATOM 3268 N N . LEU B 1 183 ? -13.742 -20.656 -22.75 1 97.06 183 LEU B N 1
ATOM 3269 C CA . LEU B 1 183 ? -13.383 -19.438 -22.031 1 97.06 183 LEU B CA 1
ATOM 3270 C C . LEU B 1 183 ? -13.969 -18.203 -22.703 1 97.06 183 LEU B C 1
ATOM 3272 O O . LEU B 1 183 ? -14.172 -18.203 -23.922 1 97.06 183 LEU B O 1
ATOM 3276 N N . SER B 1 184 ? -14.281 -17.25 -21.938 1 96.81 184 SER B N 1
ATOM 3277 C CA . SER B 1 184 ? -14.82 -16 -22.484 1 96.81 184 SER B CA 1
ATOM 3278 C C . SER B 1 184 ? -13.781 -15.258 -23.312 1 96.81 184 SER B C 1
ATOM 3280 O O . SER B 1 184 ? -12.578 -15.469 -23.156 1 96.81 184 SER B O 1
ATOM 3282 N N . ILE B 1 185 ? -14.211 -14.383 -24.047 1 97.25 185 ILE B N 1
ATOM 3283 C CA . ILE B 1 185 ? -13.352 -13.555 -24.875 1 97.25 185 ILE B CA 1
ATOM 3284 C C . ILE B 1 185 ? -12.398 -12.75 -24 1 97.25 185 ILE B C 1
ATOM 3286 O O . ILE B 1 185 ? -11.211 -12.633 -24.312 1 97.25 185 ILE B O 1
ATOM 3290 N N . ARG B 1 186 ? -12.977 -12.305 -22.938 1 96.62 186 ARG B N 1
ATOM 3291 C CA . ARG B 1 186 ? -12.188 -11.492 -22.016 1 96.62 186 ARG B CA 1
ATOM 3292 C C . ARG B 1 186 ? -10.977 -12.273 -21.5 1 96.62 186 ARG B C 1
ATOM 3294 O O . ARG B 1 186 ? -9.852 -11.773 -21.531 1 96.62 186 ARG B O 1
ATOM 3301 N N . ILE B 1 187 ? -11.25 -13.445 -21.156 1 97.44 187 ILE B N 1
ATOM 3302 C CA . ILE B 1 187 ? -10.188 -14.266 -20.594 1 97.44 187 ILE B CA 1
ATOM 3303 C C . ILE B 1 187 ? -9.188 -14.641 -21.688 1 97.44 187 ILE B C 1
ATOM 3305 O O . ILE B 1 187 ? -7.98 -14.664 -21.453 1 97.44 187 ILE B O 1
ATOM 3309 N N . LYS B 1 188 ? -9.711 -14.93 -22.828 1 98.12 188 LYS B N 1
ATOM 3310 C CA . LYS B 1 188 ? -8.836 -15.25 -23.953 1 98.12 188 LYS B CA 1
ATOM 3311 C C . LYS B 1 188 ? -7.891 -14.094 -24.266 1 98.12 188 LYS B C 1
ATOM 3313 O O . LYS B 1 188 ? -6.691 -14.297 -24.469 1 98.12 188 LYS B O 1
ATOM 3318 N N . PHE B 1 189 ? -8.359 -12.914 -24.109 1 97.94 189 PHE B N 1
ATOM 3319 C CA . PHE B 1 189 ? -7.539 -11.734 -24.359 1 97.94 189 PHE B CA 1
ATOM 3320 C C . PHE B 1 189 ? -6.512 -11.547 -23.25 1 97.94 189 PHE B C 1
ATOM 3322 O O . PHE B 1 189 ? -5.383 -11.125 -23.516 1 97.94 189 PHE B O 1
ATOM 3329 N N . LEU B 1 190 ? -6.941 -11.891 -22.125 1 97.75 190 LEU B N 1
ATOM 3330 C CA . LEU B 1 190 ? -6.004 -11.805 -21.016 1 97.75 190 LEU B CA 1
ATOM 3331 C C . LEU B 1 190 ? -4.828 -12.75 -21.219 1 97.75 190 LEU B C 1
ATOM 3333 O O . LEU B 1 190 ? -3.672 -12.367 -21.031 1 97.75 190 LEU B O 1
ATOM 3337 N N . LEU B 1 191 ? -5.133 -13.922 -21.609 1 98.56 191 LEU B N 1
ATOM 3338 C CA . LEU B 1 191 ? -4.098 -14.914 -21.891 1 98.56 191 LEU B CA 1
ATOM 3339 C C . LEU B 1 191 ? -3.184 -14.453 -23.016 1 98.56 191 LEU B C 1
ATOM 3341 O O . LEU B 1 191 ? -1.958 -14.508 -22.891 1 98.56 191 LEU B O 1
ATOM 3345 N N . MET B 1 192 ? -3.766 -13.945 -24.016 1 98.5 192 MET B N 1
ATOM 3346 C CA . MET B 1 192 ? -3.01 -13.477 -25.172 1 98.5 192 MET B CA 1
ATOM 3347 C C . MET B 1 192 ? -2.086 -12.328 -24.797 1 98.5 192 MET B C 1
ATOM 3349 O O . MET B 1 192 ? -0.958 -12.242 -25.281 1 98.5 192 MET B O 1
ATOM 3353 N N . ASN B 1 193 ? -2.584 -11.508 -23.984 1 97.88 193 ASN B N 1
ATOM 3354 C CA . ASN B 1 193 ? -1.775 -10.383 -23.531 1 97.88 193 ASN B CA 1
ATOM 3355 C C . ASN B 1 193 ? -0.512 -10.844 -22.812 1 97.88 193 ASN B C 1
ATOM 3357 O O . ASN B 1 193 ? 0.564 -10.281 -23.016 1 97.88 193 ASN B O 1
ATOM 3361 N N . VAL B 1 194 ? -0.624 -11.812 -22.016 1 98.38 194 VAL B N 1
ATOM 3362 C CA . VAL B 1 194 ? 0.529 -12.328 -21.297 1 98.38 194 VAL B CA 1
ATOM 3363 C C . VAL B 1 194 ? 1.494 -13.008 -22.266 1 98.38 194 VAL B C 1
ATOM 3365 O O . VAL B 1 194 ? 2.713 -12.867 -22.141 1 98.38 194 VAL B O 1
ATOM 3368 N N . ILE B 1 195 ? 0.949 -13.766 -23.141 1 98.19 195 ILE B N 1
ATOM 3369 C CA . ILE B 1 195 ? 1.763 -14.438 -24.156 1 98.19 195 ILE B CA 1
ATOM 3370 C C . ILE B 1 195 ? 2.549 -13.398 -24.953 1 98.19 195 ILE B C 1
ATOM 3372 O O . ILE B 1 195 ? 3.754 -13.555 -25.172 1 98.19 195 ILE B O 1
ATOM 3376 N N . ASP B 1 196 ? 1.864 -12.344 -25.297 1 97.44 196 ASP B N 1
ATOM 3377 C CA . ASP B 1 196 ? 2.508 -11.266 -26.047 1 97.44 196 ASP B CA 1
ATOM 3378 C C . ASP B 1 196 ? 3.586 -10.586 -25.203 1 97.44 196 ASP B C 1
ATOM 3380 O O . ASP B 1 196 ? 4.641 -10.211 -25.734 1 97.44 196 ASP B O 1
ATOM 3384 N N . LEU B 1 197 ? 3.299 -10.383 -24.031 1 97 197 LEU B N 1
ATOM 3385 C CA . LEU B 1 197 ? 4.258 -9.781 -23.125 1 97 197 LEU B CA 1
ATOM 3386 C C . LEU B 1 197 ? 5.547 -10.586 -23.078 1 97 197 LEU B C 1
ATOM 3388 O O . LEU B 1 197 ? 6.645 -10.023 -23.125 1 97 197 LEU B O 1
ATOM 3392 N N . ARG B 1 198 ? 5.41 -11.891 -22.922 1 95.81 198 ARG B N 1
ATOM 3393 C CA . ARG B 1 198 ? 6.59 -12.75 -22.891 1 95.81 198 ARG B CA 1
ATOM 3394 C C . ARG B 1 198 ? 7.344 -12.695 -24.203 1 95.81 198 ARG B C 1
ATOM 3396 O O . ARG B 1 198 ? 8.578 -12.617 -24.234 1 95.81 198 ARG B O 1
ATOM 3403 N N . ASN B 1 199 ? 6.582 -12.703 -25.266 1 95 199 ASN B N 1
ATOM 3404 C CA . ASN B 1 199 ? 7.184 -12.648 -26.594 1 95 199 ASN B CA 1
ATOM 3405 C C . ASN B 1 199 ? 7.945 -11.344 -26.812 1 95 199 ASN B C 1
ATOM 3407 O O . ASN B 1 199 ? 8.844 -11.273 -27.656 1 95 199 ASN B O 1
ATOM 3411 N N . ASN B 1 200 ? 7.562 -10.367 -26.031 1 94.88 200 ASN B N 1
ATOM 3412 C CA . ASN B 1 200 ? 8.234 -9.078 -26.094 1 94.88 200 ASN B CA 1
ATOM 3413 C C . ASN B 1 200 ? 9.227 -8.906 -24.938 1 94.88 200 ASN B C 1
ATOM 3415 O O . ASN B 1 200 ? 9.391 -7.809 -24.422 1 94.88 200 ASN B O 1
ATOM 3419 N N . ALA B 1 201 ? 9.75 -9.961 -24.438 1 92.81 201 ALA B N 1
ATOM 3420 C CA . ALA B 1 201 ? 10.758 -10 -23.391 1 92.81 201 ALA B CA 1
ATOM 3421 C C . ALA B 1 201 ? 10.258 -9.328 -22.125 1 92.81 201 ALA B C 1
ATOM 3423 O O . ALA B 1 201 ? 11.023 -8.656 -21.422 1 92.81 201 ALA B O 1
ATOM 3424 N N . TRP B 1 202 ? 8.922 -9.312 -21.953 1 94.5 202 TRP B N 1
ATOM 3425 C CA . TRP B 1 202 ? 8.234 -8.844 -20.75 1 94.5 202 TRP B CA 1
ATOM 3426 C C . TRP B 1 202 ? 8.305 -7.328 -20.641 1 94.5 202 TRP B C 1
ATOM 3428 O O . TRP B 1 202 ? 8.312 -6.777 -19.547 1 94.5 202 TRP B O 1
ATOM 3438 N N . GLU B 1 203 ? 8.484 -6.645 -21.734 1 91.44 203 GLU B N 1
ATOM 3439 C CA . GLU B 1 203 ? 8.398 -5.188 -21.797 1 91.44 203 GLU B CA 1
ATOM 3440 C C . GLU B 1 203 ? 7.016 -4.734 -22.25 1 91.44 203 GLU B C 1
ATOM 3442 O O . GLU B 1 203 ? 6.492 -5.219 -23.25 1 91.44 203 GLU B O 1
ATOM 3447 N N . PRO B 1 204 ? 6.527 -3.764 -21.422 1 84.75 204 PRO B N 1
ATOM 3448 C CA . PRO B 1 204 ? 5.211 -3.285 -21.844 1 84.75 204 PRO B CA 1
ATOM 3449 C C . PRO B 1 204 ? 5.246 -2.57 -23.188 1 84.75 204 PRO B C 1
ATOM 3451 O O . PRO B 1 204 ? 6.27 -1.998 -23.562 1 84.75 204 PRO B O 1
ATOM 3454 N N . ARG B 1 205 ? 4.289 -2.627 -24.078 1 69.75 205 ARG B N 1
ATOM 3455 C CA . ARG B 1 205 ? 4.215 -2.043 -25.406 1 69.75 205 ARG B CA 1
ATOM 3456 C C . ARG B 1 205 ? 4.484 -0.543 -25.375 1 69.75 205 ARG B C 1
ATOM 3458 O O . ARG B 1 205 ? 5.086 0.012 -26.297 1 69.75 205 ARG B O 1
ATOM 3465 N N . GLU B 1 206 ? 4.004 0.318 -24.547 1 58.56 206 GLU B N 1
ATOM 3466 C CA . GLU B 1 206 ? 4.211 1.752 -24.719 1 58.56 206 GLU B CA 1
ATOM 3467 C C . GLU B 1 206 ? 5.688 2.119 -24.578 1 58.56 206 GLU B C 1
ATOM 3469 O O . GLU B 1 206 ? 6.098 3.221 -24.953 1 58.56 206 GLU B O 1
ATOM 3474 N N . SER B 1 207 ? 6.395 1.556 -23.969 1 47.28 207 SER B N 1
ATOM 3475 C CA . SER B 1 207 ? 7.762 2.029 -23.797 1 47.28 207 SER B CA 1
ATOM 3476 C C . SER B 1 207 ? 8.508 2.066 -25.125 1 47.28 207 SER B C 1
ATOM 3478 O O . SER B 1 207 ? 9.586 2.658 -25.234 1 47.28 207 SER B O 1
ATOM 3480 N N . ARG B 1 208 ? 8.203 1.399 -26.109 1 42 208 ARG B N 1
ATOM 3481 C CA . ARG B 1 208 ? 8.984 1.616 -27.312 1 42 208 ARG B CA 1
ATOM 3482 C C . ARG B 1 208 ? 8.766 3.023 -27.859 1 42 208 ARG B C 1
ATOM 3484 O O . ARG B 1 208 ? 9.422 3.43 -28.828 1 42 208 ARG B O 1
ATOM 3491 N N . LYS B 1 209 ? 7.719 3.799 -27.531 1 37.81 209 LYS B N 1
ATOM 3492 C CA . LYS B 1 209 ? 7.629 5.039 -28.297 1 37.81 209 LYS B CA 1
ATOM 3493 C C . LYS B 1 209 ? 8.68 6.043 -27.828 1 37.81 209 LYS B C 1
ATOM 3495 O O . LYS B 1 209 ? 8.812 7.129 -28.406 1 37.81 209 LYS B O 1
ATOM 3500 N N . ARG B 1 210 ? 9.109 5.973 -26.703 1 35.56 210 ARG B N 1
ATOM 3501 C CA . ARG B 1 210 ? 9.898 7.188 -26.547 1 35.56 210 ARG B CA 1
ATOM 3502 C C . ARG B 1 210 ? 11.117 7.168 -27.453 1 35.56 210 ARG B C 1
ATOM 3504 O O . ARG B 1 210 ? 11.828 8.164 -27.578 1 35.56 210 ARG B O 1
ATOM 3511 N N . ASN B 1 211 ? 11.562 6.016 -27.75 1 30.48 211 ASN B N 1
ATOM 3512 C CA . ASN B 1 211 ? 12.805 6.266 -28.484 1 30.48 211 ASN B CA 1
ATOM 3513 C C . ASN B 1 211 ? 12.531 6.621 -29.938 1 30.48 211 ASN B C 1
ATOM 3515 O O . ASN B 1 211 ? 13.453 6.645 -30.766 1 30.48 211 ASN B O 1
ATOM 3519 N N . ILE B 1 212 ? 11.211 6.719 -30.281 1 21.92 212 ILE B N 1
ATOM 3520 C CA . ILE B 1 212 ? 11.25 7.34 -31.609 1 21.92 212 ILE B CA 1
ATOM 3521 C C . ILE B 1 212 ? 11.273 8.859 -31.453 1 21.92 212 ILE B C 1
ATOM 3523 O O . ILE B 1 212 ? 10.461 9.43 -30.719 1 21.92 212 ILE B O 1
#

pLDDT: mean 86.64, std 14.27, range [21.72, 98.56]

Radius of gyration: 24.72 Å; Cα contacts (8 Å, |Δi|>4): 495; chains: 2; bounding box: 66×65×66 Å

InterPro domains:
  IPR003890 MIF4G-like, type 3 [PF02854] (4-200)
  IPR003890 MIF4G-like, type 3 [SM00543] (1-201)
  IPR016024 Armadillo-type fold [SSF48371] (3-203)

Solvent-accessible surface area (backbone atoms only — not comparable to full-atom values): 22989 Å² total; per-residue (Å²): 108,58,63,54,51,49,49,49,52,58,71,64,34,31,64,47,62,64,51,20,47,52,53,34,51,48,51,51,50,41,39,72,64,42,59,64,79,48,65,53,90,58,70,58,84,93,38,69,46,35,18,17,59,34,44,46,49,52,49,53,48,47,54,51,50,40,57,76,67,39,56,46,59,56,83,60,78,62,50,55,34,101,82,66,38,68,28,81,82,37,68,66,30,51,52,43,51,49,44,33,25,28,12,49,12,48,44,40,27,52,26,39,26,33,76,67,66,69,44,52,71,67,60,52,50,50,52,50,50,57,24,63,72,53,76,40,70,70,30,46,53,50,41,44,51,29,42,73,63,36,40,57,59,63,51,56,69,35,81,54,99,49,75,48,66,62,59,53,52,54,50,52,50,44,56,55,50,40,69,38,87,87,48,55,69,68,55,24,49,47,41,46,50,52,53,49,27,54,76,48,76,57,46,70,78,73,67,65,55,71,80,103,109,58,63,54,50,49,49,49,53,59,70,65,34,30,62,49,62,64,49,21,47,51,53,33,51,46,50,52,47,42,38,74,63,42,59,64,82,48,64,53,90,58,72,57,85,94,38,68,45,36,19,18,58,34,45,45,49,51,49,53,48,48,54,51,50,40,55,75,68,39,56,47,60,56,85,60,77,62,50,54,34,100,81,66,38,67,29,80,83,36,69,65,28,52,51,44,51,50,44,33,26,27,11,48,10,48,45,39,28,52,26,39,27,33,76,68,67,70,43,53,70,67,59,52,51,50,52,50,50,56,25,64,73,53,76,42,70,70,29,47,53,50,40,44,52,30,42,73,63,34,42,57,59,63,53,56,69,37,80,53,99,49,74,47,66,64,58,54,53,52,50,54,50,43,56,53,51,40,68,38,87,89,50,54,68,69,55,23,50,46,40,46,49,51,53,50,26,54,76,47,77,56,45,71,76,72,67,63,55,70,81,104

Foldseek 3Di:
DLLVVLVVLLLPFFLDLVSLQVSLVVLLCQLVPFDQPAWDPDDDVPDTGGGSVVSLVSNVVVLVVCLVVVLLPLPDDQDAPPVGHRPCPDPSNVVSNSSNGSSNRSLSNLLSNVVVVSDDPVVLLVLLVVLLVDVAASSLVSNLSSCLRRVLVQQVVPPPPDGDVSSVVSLVSLVVVLPDPRYDPVSSVSSVVSNVCVVVSNDDPPVVPVVD/DLLVVLVVLLLPFFLDLVSLQVSLVVLLCQLVPFDQPAWDPDDDVPDTGGGSVVSLVSNQVVLVVCLVVCLLPLPDDQDAPPVGHRPCPDPSNVVSNSSNGSSNRSLSNQLSNVVVVSDDPVVLLVLLVVLLVDVAQSSLVSNLSSCLRRVLVQQPVPPPPDGDVSSVVSLVSLVVVLPDPRYDPVSSVSSVVSNVCVVVSNDDPPVVPVVD

Nearest PDB structures (foldseek):
  4iul-assembly3_B  TM=6.502E-01  e=1.868E-08  Homo sapiens
  2vsx-assembly3_F  TM=7.845E-01  e=3.526E-07  Saccharomyces cerevisiae
  8j7r-assembly1_B  TM=7.668E-01  e=2.161E-07  Homo sapiens
  4iul-assembly3_A  TM=6.718E-01  e=6.049E-08  Homo sapiens
  1hu3-assembly1_A  TM=7.396E-01  e=4.505E-07  Homo sapiens

Secondary structure (DSSP, 8-state):
-HHHHHHHHHHH--S-HHHHHHHHHHHHHHHHHS-TT-B-SS-BTTB--BHHHHHHHHHHHHHHHHHHTTTT-----PPB-TTSSB-TTSHHHHHHHHHHHHHHHHHHHHHHHHHTTSS-HHHHHHHHHHHHHS--HHHHHHHHHHHHHHHHHHHHT--SSS--HHHHHHHHHHHHHTT-TTS-HHHHHHHHHHHHHHHTTT--GGGGGTT-/-HHHHHHHHHHH--S-HHHHHHHHHHHHHHHHHS-TT-B-SS-BTTB--BHHHHHHHHHHHHHHHHHHTTTT-----PPB-TTSSB-TTSHHHHHHHHHHHHHHHHHHHHHHHHHTTSS-HHHHHHHHHHHHHS--HHHHHHHHHHHHHHHHHHHH---SSS--HHHHHHHHHHHHHTT-TTS-HHHHHHHHHHHHHHHTTT--GGGGGGG-

Organism: Rhizophagus irregularis (strain DAOM 181602 / DAOM 197198 / MUCL 43194) (NCBI:txid747089)